Protein AF-A0A177AX68-F1 (afdb_monomer_lite)

InterPro domains:
  IPR000447 FAD-dependent glycerol-3-phosphate dehydrogenase [PTHR11985] (1-279)
  IPR002048 EF-hand domain [PF13499] (300-360)
  IPR002048 EF-hand domain [PS50222] (331-366)
  IPR002048 EF-hand domain [SM00054] (335-363)
  IPR002048 EF-hand domain [cd00051] (300-360)
  IPR006076 FAD dependent oxidoreductase [PF01266] (7-113)
  IPR011992 EF-hand domain pair [SSF47473] (282-366)
  IPR018247 EF-Hand 1, calcium-binding site [PS00018] (344-356)
  IPR031656 Alpha-glycerophosphate oxidase, C-terminal [PF16901] (136-263)
  IPR038299 Alpha-glycerophosphate oxidase, C-terminal domain superfamily [G3DSA:1.10.8.870] (153-284)

Organism: NCBI:txid1819745

pLDDT: mean 81.56, std 17.57, range [25.81, 98.5]

Foldseek 3Di:
DKDWDCDDPVRDIWIWDDDQNHTDIDDDDDDDDDDPQAFDDPVGVVSRQVSVCVVDDVVDRDDPLNQQWDFDDDAQFDDDPPDPDRPCRPQAWDWDADPVRDTDITGHDPVCVLVSVQVSVVSSCVSVVHDDPDHDPSVPDDDALAVPFDQPDQQPCCCPVVQADNQLSNVLCVQRNNCSVVLQVPWDACPDPGSGTFPALAPPHSHGLSQLVVVVVVVDPALCCSCCPRSNVLLVHLVSCLSSSLVSLVSCCVNVVDDPVVSVVRNVVSVVSSVGGTVPCVLVPPPPPQPDDPVRLVVLVVVVCVLPVVVPQWHALVSQVVVQCVQPVPDDPVLSVVLQCQLPSSPPRTRGSVSSSVSVSCLVVVNDPSVVVPCSRPVPPDDPPDDDDDPDDDDDDD

Sequence (398 aa):
MGLLDPCTKDGRVIFLLPWQNGTIAGTTDEDCKLTFEPAPSEEGINFILNELRNYFDKDISVRRSDVLSSWCGIRPLVIDPKAKNTESLARNHVINVSDNNLVTISGGKWTTYRQMAQETVDTAIKVGNLLPTNDCLTKGLLLDGSKGWSPLIPKMSLIQDLGIDPKVSHHLSATYGMNAYDVVSNAELSNKKWPILGKKLHENYPYLECEVKYSIKEYACSAVDVISRRIRIAFVNVYATLEILPKIINIMAKELNWNETRKKKEYEDCINFLKTQMGMHLREIPHETLTLTEDEIENFKKQYKILDSKNEGFLTYNRVAEYIRSINNDIKHTELHIIFNEIDMNRNGQIEMHEFIRFMDKIKSGTSNTIHLTKSSIGNLEVDSGHLKKRSGHGADE

Radius of gyration: 28.07 Å; chains: 1; bounding box: 87×49×93 Å

Structure (mmCIF, N/CA/C/O backbone):
data_AF-A0A177AX68-F1
#
_entry.id   AF-A0A177AX68-F1
#
loop_
_atom_site.group_PDB
_atom_site.id
_atom_site.type_symbol
_atom_site.label_atom_id
_atom_site.label_alt_id
_atom_site.label_comp_id
_atom_site.label_asym_id
_atom_site.label_entity_id
_atom_site.label_seq_id
_atom_site.pdbx_PDB_ins_code
_atom_site.Cartn_x
_atom_site.Cartn_y
_atom_site.Cartn_z
_atom_site.occupancy
_atom_site.B_iso_or_equiv
_atom_site.auth_seq_id
_atom_site.auth_comp_id
_atom_site.auth_asym_id
_atom_site.auth_atom_id
_atom_site.pdbx_PDB_model_num
ATOM 1 N N . MET A 1 1 ? -10.082 -19.290 -0.709 1.00 56.09 1 MET A N 1
ATOM 2 C CA . MET A 1 1 ? -10.651 -19.599 -2.036 1.00 56.09 1 MET A CA 1
ATOM 3 C C . MET A 1 1 ? -10.986 -18.269 -2.687 1.00 56.09 1 MET A C 1
ATOM 5 O O . MET A 1 1 ? -11.547 -17.436 -1.991 1.00 56.09 1 MET A O 1
ATOM 9 N N . GLY A 1 2 ? -10.538 -18.019 -3.918 1.00 76.75 2 GLY A N 1
ATOM 1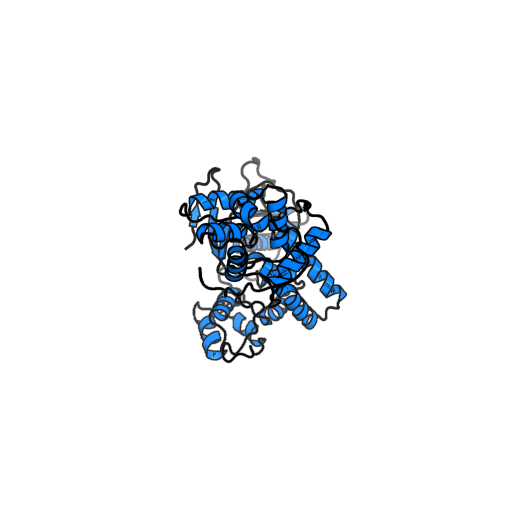0 C CA . GLY A 1 2 ? -10.936 -16.828 -4.679 1.00 76.75 2 GLY A CA 1
ATOM 11 C C . GLY A 1 2 ? -12.096 -17.169 -5.612 1.00 76.75 2 GLY A C 1
ATOM 12 O O . GLY A 1 2 ? -12.199 -18.323 -6.029 1.00 76.75 2 GLY A O 1
ATOM 13 N N . LEU A 1 3 ? -12.956 -16.200 -5.915 1.00 80.94 3 LEU A N 1
ATOM 14 C CA . LEU A 1 3 ? -14.074 -16.346 -6.847 1.00 80.94 3 LEU A CA 1
ATOM 15 C C . LEU A 1 3 ? -13.842 -15.464 -8.079 1.00 80.94 3 LEU A C 1
ATOM 17 O O . LEU A 1 3 ? -13.317 -14.356 -7.973 1.00 80.94 3 LEU A O 1
ATOM 21 N N . LEU A 1 4 ? -14.208 -15.994 -9.243 1.00 79.94 4 LEU A N 1
ATOM 22 C CA . LEU A 1 4 ? -14.222 -15.297 -10.522 1.00 79.94 4 LEU A CA 1
ATOM 23 C C . LEU A 1 4 ? -15.656 -15.323 -11.038 1.00 79.94 4 LEU A C 1
ATOM 25 O O . LEU A 1 4 ? -16.208 -16.402 -11.244 1.00 79.94 4 LEU A O 1
ATOM 29 N N . ASP A 1 5 ? -16.212 -14.144 -11.268 1.00 72.69 5 ASP A N 1
ATOM 30 C CA . ASP A 1 5 ? -17.472 -13.946 -11.961 1.00 72.69 5 ASP A CA 1
ATOM 31 C C . ASP A 1 5 ? -17.207 -13.494 -13.405 1.00 72.69 5 ASP A C 1
ATOM 33 O O . ASP A 1 5 ? -16.776 -12.358 -13.611 1.00 72.69 5 ASP A O 1
ATOM 37 N N . PRO A 1 6 ? -17.434 -14.360 -14.408 1.00 67.56 6 PRO A N 1
ATOM 38 C CA . PRO A 1 6 ? -17.305 -14.007 -15.816 1.00 67.56 6 PRO A CA 1
ATOM 39 C C . PRO A 1 6 ? -18.593 -13.446 -16.449 1.00 67.56 6 PRO A C 1
ATOM 41 O O . PRO A 1 6 ? -18.598 -13.206 -17.654 1.00 67.56 6 PRO A O 1
ATOM 44 N N . CYS A 1 7 ? -19.699 -13.328 -15.709 1.00 63.19 7 CYS A N 1
ATOM 45 C CA . CYS A 1 7 ? -21.037 -13.042 -16.234 1.00 63.19 7 CYS A CA 1
ATOM 46 C C . CYS A 1 7 ? -21.740 -11.922 -15.447 1.00 63.19 7 CYS A C 1
ATOM 48 O O . CYS A 1 7 ? -22.904 -12.067 -15.065 1.00 63.19 7 CYS A O 1
ATOM 50 N N . THR A 1 8 ? -21.066 -10.786 -15.244 1.00 67.38 8 THR A N 1
ATOM 51 C CA . THR A 1 8 ? -21.729 -9.578 -14.729 1.00 67.38 8 THR A CA 1
ATOM 52 C C . THR A 1 8 ? -22.755 -9.053 -15.735 1.00 67.38 8 THR A C 1
ATOM 54 O O . THR A 1 8 ? -22.730 -9.385 -16.926 1.00 67.38 8 THR A O 1
ATOM 57 N N . LYS A 1 9 ? -23.654 -8.171 -15.282 1.00 63.88 9 LYS A N 1
ATOM 58 C CA . LYS A 1 9 ? -24.729 -7.592 -16.119 1.00 63.88 9 LYS A CA 1
ATOM 59 C C . LYS A 1 9 ? -24.255 -6.891 -17.399 1.00 63.88 9 LYS A C 1
ATOM 61 O O . LYS A 1 9 ? -25.045 -6.717 -18.321 1.00 63.88 9 LYS A O 1
ATOM 66 N N . ASP A 1 10 ? -22.993 -6.484 -17.450 1.00 65.62 10 ASP A N 1
ATOM 67 C CA . ASP A 1 10 ? -22.356 -5.787 -18.568 1.00 65.62 10 ASP A CA 1
ATOM 68 C C . ASP A 1 10 ? -21.241 -6.601 -19.254 1.00 65.62 10 ASP A C 1
ATOM 70 O O . ASP A 1 10 ? -20.537 -6.076 -20.115 1.00 65.62 10 ASP A O 1
ATOM 74 N N . GLY A 1 11 ? -21.079 -7.881 -18.897 1.00 63.81 11 GLY A N 1
ATOM 75 C CA . GLY A 1 11 ? -20.081 -8.780 -19.486 1.00 63.81 11 GLY A CA 1
ATOM 76 C C . GLY A 1 11 ? -18.639 -8.544 -19.018 1.00 63.81 11 GLY A C 1
ATOM 77 O O . GLY A 1 11 ? -17.712 -9.130 -19.584 1.00 63.81 11 GLY A O 1
ATOM 78 N N . ARG A 1 12 ? -18.427 -7.694 -18.005 1.00 71.19 12 ARG A N 1
ATOM 79 C CA . ARG A 1 12 ? -17.131 -7.524 -17.333 1.00 71.19 12 ARG A CA 1
ATOM 80 C C . ARG A 1 12 ? -16.853 -8.700 -16.382 1.00 71.19 12 ARG A C 1
ATOM 82 O O . ARG A 1 12 ? -17.725 -9.493 -16.049 1.00 71.19 12 ARG A O 1
ATOM 89 N N . VAL A 1 13 ? -15.590 -8.853 -15.981 1.00 78.00 13 VAL A N 1
ATOM 90 C CA . VAL A 1 13 ? -15.169 -9.920 -15.059 1.00 78.00 13 VAL A CA 1
ATOM 91 C C . VAL A 1 13 ? -14.869 -9.320 -13.694 1.00 78.00 13 VAL A C 1
ATOM 93 O O . VAL A 1 13 ? -14.019 -8.430 -13.591 1.00 78.00 13 VAL A O 1
ATOM 96 N N . ILE A 1 14 ? -15.515 -9.841 -12.649 1.00 85.38 14 ILE A N 1
ATOM 97 C CA . ILE A 1 14 ? -15.224 -9.479 -11.259 1.00 85.38 14 ILE A CA 1
ATOM 98 C C . ILE A 1 14 ? -14.482 -10.621 -10.563 1.00 85.38 14 ILE A C 1
ATOM 100 O O . ILE A 1 14 ? -14.832 -11.793 -10.638 1.00 85.38 14 ILE A O 1
ATOM 104 N N . PHE A 1 15 ? -13.426 -10.257 -9.859 1.00 88.81 15 PHE A N 1
ATOM 105 C CA . PHE A 1 15 ? -12.614 -11.092 -9.006 1.00 88.81 15 PHE A CA 1
ATOM 106 C C . PHE A 1 15 ? -12.918 -10.767 -7.552 1.00 88.81 15 PHE A C 1
ATOM 108 O O . PHE A 1 15 ? -12.969 -9.601 -7.163 1.00 88.81 15 PHE A O 1
ATOM 115 N N . LEU A 1 16 ? -13.025 -11.817 -6.749 1.00 89.75 16 LEU A N 1
ATOM 116 C CA . LEU A 1 16 ? -13.085 -11.766 -5.298 1.00 89.75 16 LEU A CA 1
ATOM 117 C C . LEU A 1 16 ? -11.932 -12.578 -4.747 1.00 89.75 16 LEU A C 1
ATOM 119 O O . LEU A 1 16 ? -11.962 -13.810 -4.754 1.00 89.75 16 LEU A O 1
ATOM 123 N N . LEU A 1 17 ? -10.884 -11.892 -4.310 1.00 92.12 17 LEU A N 1
ATOM 124 C CA . LEU A 1 17 ? -9.632 -12.532 -3.931 1.00 92.12 17 LEU A CA 1
ATOM 125 C C . LEU A 1 17 ? -9.342 -12.290 -2.451 1.00 92.12 17 LEU A C 1
ATOM 127 O O . LEU A 1 17 ? -9.295 -11.132 -2.030 1.00 92.12 17 LEU A O 1
ATOM 131 N N . PRO A 1 18 ? -9.105 -13.346 -1.651 1.00 91.38 18 PRO A N 1
ATOM 132 C CA . PRO A 1 18 ? -8.648 -13.167 -0.283 1.00 91.38 18 PRO A CA 1
ATOM 133 C C . PRO A 1 18 ? -7.256 -12.531 -0.296 1.00 91.38 18 PRO A C 1
ATOM 135 O O . PRO A 1 18 ? -6.344 -13.023 -0.965 1.00 91.38 18 PRO A O 1
ATOM 138 N N . TRP A 1 19 ? -7.082 -11.449 0.455 1.00 90.94 19 TRP A N 1
ATOM 139 C CA . TRP A 1 19 ? -5.820 -10.719 0.517 1.00 90.94 19 TRP A CA 1
ATOM 140 C C . TRP A 1 19 ? -5.655 -10.017 1.861 1.00 90.94 19 TRP A C 1
ATOM 142 O O . TRP A 1 19 ? -6.541 -9.283 2.281 1.00 90.94 19 TRP A O 1
ATOM 152 N N . GLN A 1 20 ? -4.516 -10.232 2.529 1.00 86.75 20 GLN A N 1
ATOM 153 C CA . GLN A 1 20 ? -4.147 -9.547 3.779 1.00 86.75 20 GLN A CA 1
ATOM 154 C C . GLN A 1 20 ? -5.259 -9.561 4.856 1.00 86.75 20 GLN A C 1
ATOM 156 O O . GLN A 1 20 ? -5.549 -8.546 5.479 1.00 86.75 20 GLN A O 1
ATOM 161 N N . ASN A 1 21 ? -5.893 -10.724 5.073 1.00 82.69 21 ASN A N 1
ATOM 162 C CA . ASN A 1 21 ? -7.052 -10.930 5.967 1.00 82.69 21 ASN A CA 1
ATOM 163 C C . ASN A 1 21 ? -8.339 -10.169 5.585 1.00 82.69 21 ASN A C 1
ATOM 165 O O . ASN A 1 21 ? -9.291 -10.162 6.361 1.00 82.69 21 ASN A O 1
ATOM 169 N N . GLY A 1 22 ? -8.389 -9.578 4.394 1.00 87.94 22 GLY A N 1
ATOM 170 C CA . GLY A 1 22 ? -9.587 -9.028 3.771 1.00 87.94 22 GLY A CA 1
ATOM 171 C C . GLY A 1 22 ? -9.917 -9.720 2.448 1.00 87.94 22 GLY A C 1
ATOM 172 O O . GLY A 1 22 ? -9.371 -10.774 2.110 1.00 87.94 22 GLY A O 1
ATOM 173 N N . THR A 1 23 ? -10.819 -9.103 1.687 1.00 90.88 23 THR A N 1
ATOM 174 C CA . THR A 1 23 ? -11.170 -9.516 0.323 1.00 90.88 23 THR A CA 1
ATOM 175 C C . THR A 1 23 ? -11.025 -8.319 -0.604 1.00 90.88 23 THR A C 1
ATOM 177 O O . THR A 1 23 ? -11.617 -7.274 -0.353 1.00 90.88 23 THR A O 1
ATOM 180 N N . ILE A 1 24 ? -10.252 -8.472 -1.678 1.00 93.88 24 ILE A N 1
ATOM 181 C CA . ILE A 1 24 ? -10.242 -7.516 -2.787 1.00 93.88 24 ILE A CA 1
ATOM 182 C C . ILE A 1 24 ? -11.373 -7.892 -3.733 1.00 93.88 24 ILE A C 1
ATOM 184 O O . ILE A 1 24 ? -11.454 -9.046 -4.156 1.00 93.88 24 ILE A O 1
ATOM 188 N N . ALA A 1 25 ? -12.189 -6.905 -4.090 1.00 92.44 25 ALA A N 1
ATOM 189 C CA . ALA A 1 25 ? -13.215 -7.015 -5.112 1.00 92.44 25 ALA A CA 1
ATOM 190 C C . ALA A 1 25 ? -12.933 -6.017 -6.242 1.00 92.44 25 ALA A C 1
ATOM 192 O O . 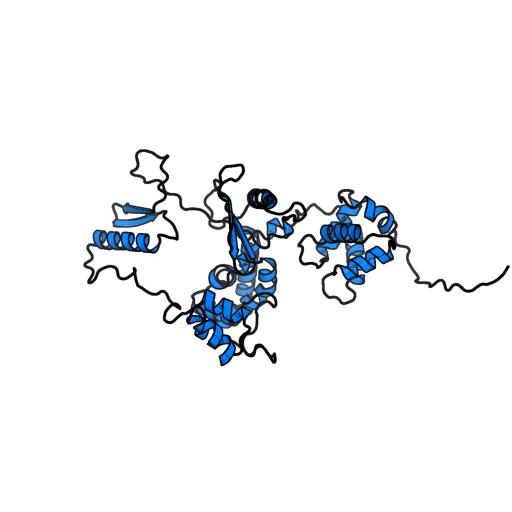ALA A 1 25 ? -12.601 -4.862 -5.983 1.00 92.44 25 ALA A O 1
ATOM 193 N N . GLY A 1 26 ? -13.042 -6.452 -7.492 1.00 91.69 26 GLY A N 1
ATOM 194 C CA . GLY A 1 26 ? -12.802 -5.604 -8.662 1.00 91.69 26 GLY A CA 1
ATOM 195 C C . GLY A 1 26 ? -12.794 -6.418 -9.952 1.00 91.69 26 GLY A C 1
ATOM 196 O O . GLY A 1 26 ? -12.880 -7.626 -9.900 1.00 91.69 26 GLY A O 1
ATOM 197 N N . THR A 1 27 ? -12.668 -5.841 -11.137 1.00 90.31 27 THR A N 1
ATOM 198 C CA . THR A 1 27 ? -12.249 -4.467 -11.426 1.00 90.31 27 THR A CA 1
ATOM 199 C C . THR A 1 27 ? -13.279 -3.766 -12.302 1.00 90.31 27 THR A C 1
ATOM 201 O O . THR A 1 27 ? -14.077 -4.413 -12.974 1.00 90.31 27 THR A O 1
ATOM 204 N N . THR A 1 28 ? -13.246 -2.439 -12.302 1.00 87.50 28 THR A N 1
ATOM 205 C CA . THR A 1 28 ? -13.963 -1.617 -13.272 1.00 87.50 28 THR A CA 1
ATOM 206 C C . THR A 1 28 ? -13.076 -1.326 -14.486 1.00 87.50 28 THR A C 1
ATOM 208 O O . THR A 1 28 ? -11.846 -1.490 -14.467 1.00 87.50 28 THR A O 1
ATOM 211 N N . ASP A 1 29 ? -13.722 -0.930 -15.576 1.00 85.44 29 ASP A N 1
ATOM 212 C CA . ASP A 1 29 ? -13.056 -0.477 -16.793 1.00 85.44 29 ASP A CA 1
ATOM 213 C C . ASP A 1 29 ? -13.835 0.714 -17.335 1.00 85.44 29 ASP A C 1
ATOM 215 O O . ASP A 1 29 ? -15.008 0.574 -17.690 1.00 85.44 29 ASP A O 1
ATOM 219 N N . GLU A 1 30 ? -13.210 1.884 -17.270 1.00 83.50 30 GLU A N 1
ATOM 220 C CA . GLU A 1 30 ? -13.799 3.184 -17.578 1.00 83.50 30 GLU A CA 1
ATOM 221 C C . GLU A 1 30 ? -12.729 4.057 -18.237 1.00 83.50 30 GLU A C 1
ATOM 223 O O . GLU A 1 30 ? -11.556 4.016 -17.848 1.00 83.50 30 GLU A O 1
ATOM 228 N N . ASP A 1 31 ? -13.136 4.859 -19.220 1.00 85.00 31 ASP A N 1
ATOM 229 C CA . ASP A 1 31 ? -12.255 5.846 -19.835 1.00 85.00 31 ASP A CA 1
ATOM 230 C C . ASP A 1 31 ? -11.854 6.905 -18.805 1.00 85.00 31 ASP A C 1
ATOM 232 O O . ASP A 1 31 ? -12.686 7.446 -18.075 1.00 85.00 31 ASP A O 1
ATOM 236 N N . CYS A 1 32 ? -10.567 7.248 -18.766 1.00 85.50 32 CYS A N 1
ATOM 237 C CA . CYS A 1 32 ? -10.048 8.225 -17.816 1.00 85.50 32 CYS A CA 1
ATOM 238 C C . CYS A 1 32 ? -9.109 9.232 -18.479 1.00 85.50 32 CYS A C 1
ATOM 240 O O . CYS A 1 32 ? -8.388 8.921 -19.431 1.00 85.50 32 CYS A O 1
ATOM 242 N N . LYS A 1 33 ? -9.054 10.444 -17.917 1.00 88.62 33 LYS A N 1
ATOM 243 C CA . LYS A 1 33 ? -7.995 11.406 -18.239 1.00 88.62 33 LYS A CA 1
ATOM 244 C C . LYS A 1 33 ? -6.704 10.993 -17.541 1.00 88.62 33 LYS A C 1
ATOM 246 O O . LYS A 1 33 ? -6.728 10.568 -16.388 1.00 88.62 33 LYS A O 1
ATOM 251 N N . LEU A 1 34 ? -5.577 11.162 -18.227 1.00 90.19 34 LEU A N 1
ATOM 252 C CA . LEU A 1 34 ? -4.270 10.876 -17.647 1.00 90.19 34 LEU A CA 1
ATOM 253 C C . LEU A 1 34 ? -4.007 11.801 -16.452 1.00 90.19 34 LEU A C 1
ATOM 255 O O . LEU A 1 34 ? -4.075 13.024 -16.572 1.00 90.19 34 LEU A O 1
ATOM 259 N N . THR A 1 35 ? -3.688 11.201 -15.311 1.00 92.38 35 THR A N 1
ATOM 260 C CA . THR A 1 35 ? -3.325 11.891 -14.072 1.00 92.38 35 THR A CA 1
ATOM 261 C C . THR A 1 35 ? -2.297 11.058 -13.313 1.00 92.38 35 THR A C 1
ATOM 263 O O . THR A 1 35 ? -2.265 9.832 -13.436 1.00 92.38 35 THR A O 1
ATOM 266 N N . PHE A 1 36 ? -1.458 11.721 -12.522 1.00 90.56 36 PHE A N 1
ATOM 267 C CA . PHE A 1 36 ? -0.541 11.055 -11.595 1.00 90.56 36 PHE A CA 1
ATOM 268 C C . PHE A 1 36 ? -1.235 10.590 -10.309 1.00 90.56 36 PHE A C 1
ATOM 270 O O . PHE A 1 36 ? -0.681 9.775 -9.578 1.00 90.56 36 PHE A O 1
ATOM 277 N N . GLU A 1 37 ? -2.447 11.082 -10.050 1.00 91.56 37 GLU A N 1
ATOM 278 C CA . GLU A 1 37 ? -3.218 10.805 -8.839 1.00 91.56 37 GLU A CA 1
ATOM 279 C C . GLU A 1 37 ? -4.598 10.254 -9.219 1.00 91.56 37 GLU A C 1
ATOM 281 O O . GLU A 1 37 ? -5.609 10.949 -9.088 1.00 91.56 37 GLU A O 1
ATOM 286 N N . PRO A 1 38 ? -4.668 9.037 -9.784 1.00 92.75 38 PRO A N 1
ATOM 287 C CA . PRO A 1 38 ? -5.944 8.454 -10.157 1.00 92.75 38 PRO A CA 1
ATOM 288 C C . PRO A 1 38 ? -6.746 8.143 -8.882 1.00 92.75 38 PRO A C 1
ATOM 290 O O . PRO A 1 38 ? -6.228 7.561 -7.926 1.00 92.75 38 PRO A O 1
ATOM 293 N N . ALA A 1 39 ? -8.016 8.546 -8.873 1.00 92.12 39 ALA A N 1
ATOM 294 C CA . ALA A 1 39 ? -8.922 8.394 -7.740 1.00 92.12 39 ALA A CA 1
ATOM 295 C C . ALA A 1 39 ? -10.073 7.431 -8.085 1.00 92.12 39 ALA A C 1
ATOM 297 O O . ALA A 1 39 ? -10.620 7.521 -9.188 1.00 92.12 39 ALA A O 1
ATOM 298 N N . PRO A 1 40 ? -10.446 6.501 -7.184 1.00 92.12 40 PRO A N 1
ATOM 299 C CA . PRO A 1 40 ? -11.637 5.676 -7.377 1.00 92.12 40 PRO A CA 1
ATOM 300 C C . PRO A 1 40 ? -12.909 6.541 -7.383 1.00 92.12 40 PRO A C 1
ATOM 302 O O . PRO A 1 40 ? -12.956 7.589 -6.741 1.00 92.12 40 PRO A O 1
ATOM 305 N N . SER A 1 41 ? -13.948 6.086 -8.084 1.00 88.12 41 SER A N 1
ATOM 306 C CA . SER A 1 41 ? -15.263 6.736 -8.148 1.00 88.12 41 SER A CA 1
ATOM 307 C C . SER A 1 41 ? -16.284 6.027 -7.251 1.00 88.12 41 SER A C 1
ATOM 309 O O . SER A 1 41 ? -16.206 4.812 -7.040 1.00 88.12 41 SER A O 1
ATOM 311 N N . GLU A 1 42 ? -17.273 6.766 -6.733 1.00 83.25 42 GLU A N 1
ATOM 312 C CA . GLU A 1 42 ? -18.386 6.156 -5.991 1.00 83.25 42 GLU A CA 1
ATOM 313 C C . GLU A 1 42 ? -19.232 5.258 -6.896 1.00 83.25 42 GLU A C 1
ATOM 315 O O . GLU A 1 42 ? -19.696 4.204 -6.464 1.00 83.25 42 GLU A O 1
ATOM 320 N N . GLU A 1 43 ? -19.400 5.625 -8.164 1.00 84.31 43 GLU A N 1
ATOM 321 C CA . GLU A 1 43 ? -20.094 4.808 -9.155 1.00 84.31 43 GLU A CA 1
ATOM 322 C C . GLU A 1 43 ? -19.410 3.446 -9.318 1.00 84.31 43 GLU A C 1
ATOM 324 O O . GLU A 1 43 ? -20.079 2.411 -9.253 1.00 84.31 43 GLU A O 1
ATOM 329 N N . GLY A 1 44 ? -18.078 3.428 -9.434 1.00 87.75 44 GLY A N 1
ATOM 330 C CA . GLY A 1 44 ? -17.299 2.198 -9.559 1.00 87.75 44 GLY A CA 1
ATOM 331 C C . GLY A 1 44 ? -17.368 1.319 -8.307 1.00 87.75 44 GLY A C 1
ATOM 332 O O . GLY A 1 44 ? -17.508 0.098 -8.407 1.00 87.75 44 GLY A O 1
ATOM 333 N N . ILE A 1 45 ? -17.342 1.924 -7.116 1.00 87.81 45 ILE A N 1
ATOM 334 C CA . ILE A 1 45 ? -17.502 1.192 -5.850 1.00 87.81 45 ILE A CA 1
ATOM 335 C C . ILE A 1 45 ? -18.906 0.586 -5.755 1.00 87.81 45 ILE A C 1
ATOM 337 O O . ILE A 1 45 ? -19.052 -0.599 -5.445 1.00 87.81 45 ILE A O 1
ATOM 341 N N . ASN A 1 46 ? -19.944 1.371 -6.045 1.00 83.94 46 ASN A N 1
ATOM 342 C CA . ASN A 1 46 ? -21.327 0.907 -5.989 1.00 83.94 46 ASN A CA 1
ATOM 343 C C . ASN A 1 46 ? -21.619 -0.163 -7.045 1.00 83.94 46 ASN A C 1
ATOM 345 O O . ASN A 1 46 ? -22.368 -1.095 -6.759 1.00 83.94 46 ASN A O 1
ATOM 349 N N . PHE A 1 47 ? -20.993 -0.089 -8.221 1.00 86.25 47 PHE A N 1
ATOM 350 C CA . PHE A 1 47 ? -21.038 -1.157 -9.218 1.00 86.25 47 PHE A CA 1
ATOM 351 C C . PHE A 1 47 ? -20.519 -2.480 -8.639 1.00 86.25 47 PHE A C 1
ATOM 353 O O . PHE A 1 47 ? -21.254 -3.468 -8.624 1.00 86.25 47 PHE A O 1
ATOM 360 N N . ILE A 1 48 ? -19.308 -2.485 -8.069 1.00 89.19 48 ILE A N 1
ATOM 361 C CA . ILE A 1 48 ? -18.716 -3.689 -7.462 1.00 89.19 48 ILE A CA 1
ATOM 362 C C . ILE A 1 48 ? -19.607 -4.225 -6.331 1.00 89.19 48 ILE A C 1
ATOM 364 O O . ILE A 1 48 ? -19.864 -5.426 -6.258 1.00 89.19 48 ILE A O 1
ATOM 368 N N . LEU A 1 49 ? -20.119 -3.350 -5.459 1.00 83.88 49 LEU A N 1
ATOM 369 C CA . LEU A 1 49 ? -21.004 -3.739 -4.356 1.00 83.88 49 LEU A CA 1
ATOM 370 C C . LEU A 1 49 ? -22.337 -4.326 -4.836 1.00 83.88 49 LEU A C 1
ATOM 372 O O . LEU A 1 49 ? -22.854 -5.256 -4.218 1.00 83.88 49 LEU A O 1
ATOM 376 N N . ASN A 1 50 ? -22.906 -3.791 -5.914 1.00 82.12 50 ASN A N 1
ATOM 377 C CA . ASN A 1 50 ? -24.155 -4.291 -6.479 1.00 82.12 50 ASN A CA 1
ATOM 378 C C . ASN A 1 50 ? -23.982 -5.672 -7.105 1.00 82.12 50 ASN A C 1
ATOM 380 O O . ASN A 1 50 ? -24.835 -6.531 -6.893 1.00 82.12 50 ASN A O 1
ATOM 384 N N . GLU A 1 51 ? -22.880 -5.906 -7.816 1.00 84.69 51 GLU A N 1
ATOM 385 C CA . GLU A 1 51 ? -22.588 -7.233 -8.360 1.00 84.69 51 GLU A CA 1
ATOM 386 C C . GLU A 1 51 ? -22.303 -8.237 -7.236 1.00 84.69 51 GLU A C 1
ATOM 388 O O . GLU A 1 51 ? -22.807 -9.358 -7.267 1.00 84.69 51 GLU A O 1
ATOM 393 N N . LEU A 1 52 ? -21.609 -7.812 -6.174 1.00 82.88 52 LEU A N 1
ATOM 394 C CA . LEU A 1 52 ? -21.355 -8.643 -4.996 1.00 82.88 52 LEU A CA 1
ATOM 395 C C . LEU A 1 52 ? -22.624 -9.178 -4.339 1.00 82.88 52 LEU A C 1
ATOM 397 O O . LEU A 1 52 ? -22.662 -10.342 -3.946 1.00 82.88 52 LEU A O 1
ATOM 401 N N . ARG A 1 53 ? -23.667 -8.351 -4.224 1.00 81.06 53 ARG A N 1
ATOM 402 C CA . ARG A 1 53 ? -24.943 -8.742 -3.599 1.00 81.06 53 ARG A CA 1
ATOM 403 C C . ARG A 1 53 ? -25.613 -9.929 -4.286 1.00 81.06 53 ARG A C 1
ATOM 405 O O . ARG A 1 53 ? -26.400 -10.608 -3.641 1.00 81.06 53 ARG A O 1
ATOM 412 N N . ASN A 1 54 ? -25.293 -10.203 -5.550 1.00 80.81 54 ASN A N 1
ATOM 413 C CA . ASN A 1 54 ? -25.841 -11.353 -6.267 1.00 80.81 54 ASN A CA 1
ATOM 414 C C . ASN A 1 54 ? -25.223 -12.692 -5.810 1.00 80.81 54 ASN A C 1
ATOM 416 O O . ASN A 1 54 ? -25.787 -13.743 -6.102 1.00 80.81 54 ASN A O 1
ATOM 420 N N . TYR A 1 55 ? -24.089 -12.662 -5.096 1.00 79.31 55 TYR A N 1
ATOM 421 C CA . TYR A 1 55 ? -23.331 -13.848 -4.670 1.00 79.31 55 TYR A CA 1
ATOM 422 C C . TYR A 1 55 ? -23.514 -14.231 -3.205 1.00 79.31 55 TYR A C 1
ATOM 424 O O . TYR A 1 55 ? -23.115 -15.325 -2.805 1.00 79.31 55 TYR A O 1
ATOM 432 N N . PHE A 1 56 ? -24.079 -13.336 -2.402 1.00 77.75 56 PHE A N 1
ATOM 433 C CA . PHE A 1 56 ? -24.343 -13.588 -0.994 1.00 77.75 56 PHE A CA 1
ATOM 434 C C . PHE A 1 56 ? -25.807 -13.970 -0.783 1.00 77.75 56 PHE A C 1
ATOM 436 O O . PHE A 1 56 ? -26.686 -13.588 -1.557 1.00 77.75 56 PHE A O 1
ATOM 443 N N . ASP A 1 57 ? -26.070 -14.722 0.286 1.00 78.88 57 ASP A N 1
ATOM 444 C CA . ASP A 1 57 ? -27.437 -14.962 0.740 1.00 78.88 57 ASP A CA 1
ATOM 445 C C . ASP A 1 57 ? -28.172 -13.639 0.973 1.00 78.88 57 ASP A C 1
ATOM 447 O O . ASP A 1 57 ? -27.574 -12.637 1.366 1.00 78.88 57 ASP A O 1
ATOM 451 N N . LYS A 1 58 ? -29.496 -13.643 0.780 1.00 72.81 58 LYS A N 1
ATOM 452 C CA . LYS A 1 58 ? -30.337 -12.434 0.893 1.00 72.81 58 LYS A CA 1
ATOM 453 C C . LYS A 1 58 ? -30.258 -11.758 2.265 1.00 72.81 58 LYS A C 1
ATOM 455 O O . LYS A 1 58 ? -30.506 -10.559 2.365 1.00 72.81 58 LYS A O 1
ATOM 460 N N . ASP A 1 59 ? -29.890 -12.515 3.293 1.00 72.56 59 ASP A N 1
ATOM 461 C CA . ASP A 1 59 ? -29.728 -12.026 4.663 1.00 72.56 59 ASP A CA 1
ATOM 462 C C . ASP A 1 59 ? -28.364 -11.344 4.897 1.00 72.56 59 ASP A C 1
ATOM 464 O O . ASP A 1 59 ? -28.161 -10.675 5.912 1.00 72.56 59 ASP A O 1
ATOM 468 N N . ILE A 1 60 ? -27.423 -11.471 3.955 1.00 71.44 60 ILE A N 1
ATOM 469 C CA . ILE A 1 60 ? -26.081 -10.891 4.015 1.00 71.44 60 ILE A CA 1
ATOM 470 C C . ILE A 1 60 ? -25.995 -9.732 3.020 1.00 71.44 60 ILE A C 1
ATOM 472 O O . ILE A 1 60 ? -25.762 -9.898 1.825 1.00 71.44 60 ILE A O 1
ATOM 476 N N . SER A 1 61 ? -26.129 -8.511 3.533 1.00 67.69 61 SER A N 1
ATOM 477 C CA . SER A 1 61 ? -25.928 -7.303 2.733 1.00 67.69 61 SER A CA 1
ATOM 478 C C . SER A 1 61 ? -24.509 -6.773 2.914 1.00 67.69 61 SER A C 1
ATOM 480 O O . SER A 1 61 ? -24.212 -6.190 3.955 1.00 67.69 61 SER A O 1
ATOM 482 N N . VAL A 1 62 ? -23.683 -6.860 1.865 1.00 75.44 62 VAL A N 1
ATOM 483 C CA . VAL A 1 62 ? -22.438 -6.080 1.756 1.00 75.44 62 VAL A CA 1
ATOM 484 C C . VAL A 1 62 ? -22.794 -4.622 1.457 1.00 75.44 62 VAL A C 1
ATOM 486 O O . VAL A 1 62 ? -23.586 -4.320 0.552 1.00 75.44 62 VAL A O 1
ATOM 489 N N . ARG A 1 63 ? -22.274 -3.701 2.267 1.00 73.19 63 ARG A N 1
ATOM 490 C CA . ARG A 1 63 ? -22.639 -2.278 2.267 1.00 73.19 63 ARG A CA 1
ATOM 491 C C . ARG A 1 63 ? -21.396 -1.421 2.041 1.00 73.19 63 ARG A C 1
ATOM 493 O O . ARG A 1 63 ? -20.262 -1.862 2.204 1.00 73.19 63 ARG A O 1
ATOM 500 N N . ARG A 1 64 ? -21.611 -0.156 1.682 1.00 77.00 64 ARG A N 1
ATOM 501 C CA . ARG A 1 64 ? -20.527 0.799 1.407 1.00 77.00 64 ARG A CA 1
ATOM 502 C C . ARG A 1 64 ? -19.572 0.993 2.594 1.00 77.00 64 ARG A C 1
ATOM 504 O O . ARG A 1 64 ? -18.369 1.155 2.390 1.00 77.00 64 ARG A O 1
ATOM 511 N N . SER A 1 65 ? -20.103 0.906 3.813 1.00 71.81 65 SER A N 1
ATOM 512 C CA . SER A 1 65 ? -19.379 0.939 5.092 1.00 71.81 65 SER A CA 1
ATOM 513 C C . SER A 1 65 ? -18.523 -0.300 5.368 1.00 71.81 65 SER A C 1
ATOM 515 O O . SER A 1 65 ? -17.795 -0.317 6.351 1.00 71.81 65 SER A O 1
ATOM 517 N N . ASP A 1 66 ? -18.595 -1.340 4.537 1.00 80.06 66 ASP A N 1
ATOM 518 C CA . ASP A 1 66 ? -17.752 -2.533 4.675 1.00 80.06 66 ASP A CA 1
ATOM 519 C C . ASP A 1 66 ? -16.481 -2.408 3.799 1.00 80.06 66 ASP A C 1
ATOM 521 O O . ASP A 1 66 ? -15.523 -3.161 3.954 1.00 80.06 66 ASP A O 1
ATOM 525 N N . VAL A 1 67 ? -16.420 -1.402 2.911 1.00 86.38 67 VAL A N 1
ATOM 526 C CA . VAL A 1 67 ? -15.262 -1.108 2.045 1.00 86.38 67 VAL A CA 1
ATOM 527 C C . VAL A 1 67 ? -14.221 -0.306 2.822 1.00 86.38 67 VAL A C 1
ATOM 529 O O . VAL A 1 67 ? -14.406 0.893 3.032 1.00 86.38 67 VAL A O 1
ATOM 532 N N . LEU A 1 68 ? -13.160 -0.960 3.295 1.00 89.88 68 LEU A N 1
ATOM 533 C CA . LEU A 1 68 ? -12.129 -0.362 4.164 1.00 89.88 68 LEU A CA 1
ATOM 534 C C . LEU A 1 68 ? -11.084 0.484 3.417 1.00 89.88 68 LEU A C 1
ATOM 536 O O . LEU A 1 68 ? -10.392 1.297 4.027 1.00 89.88 68 LEU A O 1
ATOM 540 N N . SER A 1 69 ? -10.946 0.264 2.114 1.00 93.88 69 SER A N 1
ATOM 541 C CA . SER A 1 69 ? -10.090 1.016 1.201 1.00 93.88 69 SER A CA 1
ATOM 542 C C . SER A 1 69 ? -10.582 0.774 -0.224 1.00 93.88 69 SER A C 1
ATOM 544 O O . SER A 1 69 ? -11.152 -0.279 -0.519 1.00 93.88 69 SER A O 1
ATOM 546 N N . SER A 1 70 ? -10.376 1.743 -1.105 1.00 94.69 70 SER A N 1
ATOM 547 C CA . SER A 1 70 ? -10.664 1.622 -2.534 1.00 94.69 70 SER A CA 1
ATOM 548 C C . SER A 1 70 ? -9.584 2.353 -3.303 1.00 94.69 70 SER A C 1
ATOM 550 O O . SER A 1 70 ? -9.178 3.429 -2.892 1.00 94.69 70 SER A O 1
ATOM 552 N N . TRP A 1 71 ? -9.135 1.814 -4.424 1.00 95.44 71 TRP A N 1
ATOM 553 C CA . TRP A 1 71 ? -8.100 2.445 -5.233 1.00 95.44 71 TRP A CA 1
ATOM 554 C C . TRP A 1 71 ? -8.368 2.192 -6.704 1.00 95.44 71 TRP A C 1
ATOM 556 O O . TRP A 1 71 ? -9.151 1.314 -7.074 1.00 95.44 71 TRP A O 1
ATOM 566 N N . CYS A 1 72 ? -7.679 2.940 -7.552 1.00 93.69 72 CYS A N 1
ATOM 567 C CA . CYS A 1 72 ? -7.701 2.710 -8.983 1.00 93.69 72 CYS A CA 1
ATOM 568 C C . CYS A 1 72 ? -6.293 2.835 -9.565 1.00 93.69 72 CYS A C 1
ATOM 570 O O . CYS A 1 72 ? -5.351 3.281 -8.909 1.00 93.69 72 CYS A O 1
ATOM 572 N N . GLY A 1 73 ? -6.143 2.380 -10.801 1.00 92.69 73 GLY A N 1
ATOM 573 C CA . GLY A 1 73 ? -4.904 2.486 -11.550 1.00 92.69 73 GLY A CA 1
ATOM 574 C C . GLY A 1 73 ? -5.214 2.637 -13.028 1.00 92.69 73 GLY A C 1
ATOM 575 O O . GLY A 1 73 ? -6.225 2.129 -13.510 1.00 92.69 73 GLY A O 1
ATOM 576 N N . ILE A 1 74 ? -4.334 3.331 -13.743 1.00 91.44 74 ILE A N 1
ATOM 577 C CA . ILE A 1 74 ? -4.479 3.569 -15.179 1.00 91.44 74 ILE A CA 1
ATOM 578 C C . ILE A 1 74 ? -3.765 2.447 -15.932 1.00 91.44 74 ILE A C 1
ATOM 580 O O . ILE A 1 74 ? -2.588 2.170 -15.689 1.00 91.44 74 ILE A O 1
ATOM 584 N N . ARG A 1 75 ? -4.474 1.790 -16.853 1.00 88.69 75 ARG A N 1
ATOM 585 C CA . ARG A 1 75 ? -3.894 0.757 -17.719 1.00 88.69 75 ARG A CA 1
ATOM 586 C C . ARG A 1 75 ? -3.151 1.435 -18.879 1.00 88.69 75 ARG A C 1
ATOM 588 O O . ARG A 1 75 ? -3.779 2.195 -19.613 1.00 88.69 75 ARG A O 1
ATOM 595 N N . PRO A 1 76 ? -1.850 1.164 -19.093 1.00 84.25 76 PRO A N 1
ATOM 596 C CA . PRO A 1 76 ? -1.118 1.694 -20.238 1.00 84.25 76 PRO A CA 1
ATOM 597 C C . PRO A 1 76 ? -1.496 0.899 -21.492 1.00 84.25 76 PRO A C 1
ATOM 599 O O . PRO A 1 76 ? -0.806 -0.037 -21.894 1.00 84.25 76 PRO A O 1
ATOM 602 N N . LEU A 1 77 ? -2.640 1.228 -22.079 1.00 81.38 77 LEU A N 1
ATOM 603 C CA . LEU A 1 77 ? -3.103 0.624 -23.319 1.00 81.38 77 LEU A CA 1
ATOM 604 C C . LEU A 1 77 ? -2.369 1.257 -24.503 1.00 81.38 77 LEU A C 1
ATOM 606 O O . LEU A 1 77 ? -2.276 2.478 -24.600 1.00 81.38 77 LEU A O 1
ATOM 610 N N . VAL A 1 78 ? -1.822 0.423 -25.388 1.00 75.12 78 VAL A N 1
ATOM 611 C CA . VAL A 1 78 ? -0.984 0.882 -26.500 1.00 75.12 78 VAL A CA 1
ATOM 612 C C . VAL A 1 78 ? -1.610 0.494 -27.825 1.00 75.12 78 VAL A C 1
ATOM 614 O O . VAL A 1 78 ? -2.055 -0.638 -28.024 1.00 75.12 78 VAL A O 1
ATOM 617 N N . ILE A 1 79 ? -1.598 1.455 -28.740 1.00 69.69 79 ILE A N 1
ATOM 618 C CA . ILE A 1 79 ? -1.860 1.245 -30.156 1.00 69.69 79 ILE A CA 1
ATOM 619 C C . ILE A 1 79 ? -0.495 1.209 -30.833 1.00 69.69 79 ILE A C 1
ATOM 621 O O . ILE A 1 79 ? 0.317 2.112 -30.632 1.00 69.69 79 ILE A O 1
ATOM 625 N N . ASP A 1 80 ? -0.225 0.156 -31.601 1.00 66.19 80 ASP A N 1
ATOM 626 C CA . ASP A 1 80 ? 0.993 0.101 -32.403 1.00 66.19 80 ASP A CA 1
ATOM 627 C C . ASP A 1 80 ? 0.919 1.206 -33.476 1.00 66.19 80 ASP A C 1
ATOM 629 O O . ASP A 1 80 ? 0.025 1.160 -34.324 1.00 66.19 80 ASP A O 1
ATOM 633 N N . PRO A 1 81 ? 1.834 2.196 -33.474 1.00 63.81 81 PRO A N 1
ATOM 634 C CA . PRO A 1 81 ? 1.823 3.284 -34.451 1.00 63.81 81 PRO A CA 1
ATOM 635 C C . PRO A 1 81 ? 2.024 2.804 -35.898 1.00 63.81 81 PRO A C 1
ATOM 637 O O . PRO A 1 81 ? 1.786 3.567 -36.832 1.00 63.81 81 PRO A O 1
ATOM 640 N N . LYS A 1 82 ? 2.458 1.552 -36.104 1.00 63.84 82 LYS A N 1
ATOM 641 C CA . LYS A 1 82 ? 2.606 0.918 -37.422 1.00 63.84 82 LYS A CA 1
ATOM 642 C C . LYS A 1 82 ? 1.400 0.056 -37.817 1.00 63.84 82 LYS A C 1
ATOM 644 O O . LYS A 1 82 ? 1.347 -0.415 -38.957 1.00 63.84 82 LYS A O 1
ATOM 649 N N . ALA A 1 83 ? 0.435 -0.166 -36.922 1.00 61.38 83 ALA A N 1
ATOM 650 C CA . ALA A 1 83 ? -0.754 -0.955 -37.221 1.00 61.38 83 ALA A CA 1
ATOM 651 C C . ALA A 1 83 ? -1.766 -0.142 -38.045 1.00 61.38 83 ALA A C 1
ATOM 653 O O . ALA A 1 83 ? -2.148 0.967 -37.688 1.00 61.38 83 ALA A O 1
ATOM 654 N N . LYS A 1 84 ? -2.234 -0.723 -39.158 1.00 54.56 84 LYS A N 1
ATOM 655 C CA . LYS A 1 84 ? -3.227 -0.099 -40.053 1.00 54.56 84 LYS A CA 1
ATOM 656 C C . LYS A 1 84 ? -4.652 -0.067 -39.478 1.00 54.56 84 LYS A C 1
ATOM 658 O O . LYS A 1 84 ? -5.464 0.700 -39.978 1.00 54.56 84 LYS A O 1
ATOM 663 N N . ASN A 1 85 ? -4.944 -0.874 -38.453 1.00 50.19 85 ASN A N 1
ATOM 664 C CA . ASN A 1 85 ? -6.244 -0.933 -37.782 1.00 50.19 85 ASN A CA 1
ATOM 665 C C . ASN A 1 85 ? -6.090 -0.536 -36.311 1.00 50.19 85 ASN A C 1
ATOM 667 O O . ASN A 1 85 ? -5.372 -1.188 -35.555 1.00 50.19 85 ASN A O 1
ATOM 671 N N . THR A 1 86 ? -6.796 0.517 -35.910 1.00 46.59 86 THR A N 1
ATOM 672 C CA . THR A 1 86 ? -6.820 1.077 -34.550 1.00 46.59 86 THR A CA 1
ATOM 673 C C . THR A 1 86 ? -7.660 0.261 -33.558 1.00 46.59 86 THR A C 1
ATOM 675 O O . THR A 1 86 ? -7.544 0.473 -32.356 1.00 46.59 86 THR A O 1
ATOM 678 N N . GLU A 1 87 ? -8.473 -0.692 -34.030 1.00 42.28 87 GLU A N 1
ATOM 679 C CA . GLU A 1 87 ? -9.372 -1.504 -33.187 1.00 42.28 87 GLU A CA 1
ATOM 680 C C . GLU A 1 87 ? -8.679 -2.682 -32.486 1.00 42.28 87 GLU A C 1
ATOM 682 O O . GLU A 1 87 ? -9.149 -3.164 -31.455 1.00 42.28 87 GLU A O 1
ATOM 687 N N . SER A 1 88 ? -7.528 -3.139 -32.984 1.00 44.53 88 SER A N 1
ATOM 688 C CA . SER A 1 88 ? -6.732 -4.156 -32.299 1.00 44.53 88 SER A CA 1
ATOM 689 C C . SER A 1 88 ? -5.769 -3.487 -31.324 1.00 44.53 88 SER A C 1
ATOM 691 O O . SER A 1 88 ? -4.562 -3.456 -31.562 1.00 44.53 88 SER A O 1
ATOM 693 N N . LEU A 1 89 ? -6.302 -2.935 -30.230 1.00 49.78 89 LEU A N 1
ATOM 694 C CA . LEU A 1 89 ? -5.508 -2.589 -29.048 1.00 49.78 89 LEU A CA 1
ATOM 695 C C . LEU A 1 89 ? -4.600 -3.779 -28.723 1.00 49.78 89 LEU A C 1
ATOM 697 O O . LEU A 1 89 ? -5.075 -4.869 -28.380 1.00 49.78 89 LEU A O 1
ATOM 701 N N . ALA A 1 90 ? -3.292 -3.602 -28.902 1.00 50.06 90 ALA A N 1
ATOM 702 C CA . ALA A 1 90 ? -2.345 -4.681 -28.712 1.00 50.06 90 ALA A CA 1
ATOM 703 C C . ALA A 1 90 ? -2.362 -5.042 -27.223 1.00 50.06 90 ALA A C 1
ATOM 705 O O . ALA A 1 90 ? -1.896 -4.287 -26.376 1.00 50.06 90 ALA A O 1
ATOM 706 N N . ARG A 1 91 ? -2.889 -6.222 -26.870 1.00 54.62 91 ARG A N 1
ATOM 707 C CA . ARG A 1 91 ? -2.825 -6.749 -25.489 1.00 54.62 91 ARG A CA 1
ATOM 708 C C . ARG A 1 91 ? -1.390 -7.106 -25.048 1.00 54.62 91 ARG A C 1
ATOM 710 O O . ARG A 1 91 ? -1.213 -7.630 -23.946 1.00 54.62 91 ARG A O 1
ATOM 717 N N . ASN A 1 92 ? -0.402 -6.839 -25.903 1.00 72.94 92 ASN A N 1
ATOM 718 C CA . ASN A 1 92 ? 1.024 -7.098 -25.736 1.00 72.94 92 ASN A CA 1
ATOM 719 C C . ASN A 1 92 ? 1.787 -5.772 -25.589 1.00 72.94 92 ASN A C 1
ATOM 721 O O . ASN A 1 92 ? 1.243 -4.700 -25.847 1.00 72.94 92 ASN A O 1
ATOM 725 N N . HIS A 1 93 ? 3.047 -5.836 -25.165 1.00 86.88 93 HIS A N 1
ATOM 726 C CA . HIS A 1 93 ? 3.929 -4.671 -25.176 1.00 86.88 93 HIS A CA 1
ATOM 727 C C . HIS A 1 93 ? 4.424 -4.363 -26.593 1.00 86.88 93 HIS A C 1
ATOM 729 O O . HIS A 1 93 ? 4.534 -5.252 -27.437 1.00 86.88 93 HIS A O 1
ATOM 735 N N . VAL A 1 94 ? 4.754 -3.097 -26.832 1.00 89.19 94 VAL A N 1
ATOM 736 C CA . VAL A 1 94 ? 5.385 -2.602 -28.059 1.00 89.19 94 VAL A CA 1
ATOM 737 C C . VAL A 1 94 ? 6.749 -2.032 -27.693 1.00 89.19 94 VAL A C 1
ATOM 739 O O . VAL A 1 94 ? 6.866 -1.273 -26.730 1.00 89.19 94 VAL A O 1
ATOM 742 N N . ILE A 1 95 ? 7.774 -2.395 -28.466 1.00 91.38 95 ILE A N 1
ATOM 743 C CA . ILE A 1 95 ? 9.110 -1.803 -28.380 1.00 91.38 95 ILE A CA 1
ATOM 744 C C . ILE A 1 95 ? 9.331 -0.982 -29.647 1.00 91.38 95 ILE A C 1
ATOM 746 O O . ILE A 1 95 ? 9.287 -1.516 -30.755 1.00 91.38 95 ILE A O 1
ATOM 750 N N . ASN A 1 96 ? 9.562 0.317 -29.482 1.00 92.50 96 ASN A N 1
ATOM 751 C CA . ASN A 1 96 ? 9.842 1.242 -30.573 1.00 92.50 96 ASN A CA 1
ATOM 752 C C . ASN A 1 96 ? 11.235 1.855 -30.408 1.00 92.50 96 ASN A C 1
ATOM 754 O O . ASN A 1 96 ? 11.632 2.207 -29.299 1.00 92.50 96 ASN A O 1
ATOM 758 N N . VAL A 1 97 ? 11.953 2.007 -31.519 1.00 94.94 97 VAL A N 1
ATOM 759 C CA . VAL A 1 97 ? 13.253 2.684 -31.578 1.00 94.94 97 VAL A CA 1
ATOM 760 C C . VAL A 1 97 ? 13.084 3.917 -32.452 1.00 94.94 97 VAL A C 1
ATOM 762 O O . VAL A 1 97 ? 12.628 3.801 -33.589 1.00 94.94 97 VAL A O 1
ATOM 765 N N . SER A 1 98 ? 13.394 5.089 -31.912 1.00 93.62 98 SER A N 1
ATOM 766 C CA . SER A 1 98 ? 13.364 6.355 -32.651 1.00 93.62 98 SER A CA 1
ATOM 767 C C . SER A 1 98 ? 14.632 6.569 -33.483 1.00 93.62 98 SER A C 1
ATOM 769 O O . SER A 1 98 ? 15.649 5.906 -33.282 1.00 93.62 98 SER A O 1
ATOM 771 N N . ASP A 1 99 ? 14.606 7.579 -34.354 1.00 93.50 99 ASP A N 1
ATOM 772 C CA . ASP A 1 99 ? 15.741 7.950 -35.214 1.00 93.50 99 ASP A CA 1
ATOM 773 C C . ASP A 1 99 ? 17.004 8.350 -34.428 1.00 93.50 99 ASP A C 1
ATOM 775 O O . ASP A 1 99 ? 18.119 8.235 -34.929 1.00 93.50 99 ASP A O 1
ATOM 779 N N . ASN A 1 100 ? 16.844 8.802 -33.179 1.00 95.06 100 ASN A N 1
ATOM 780 C CA . ASN A 1 100 ? 17.948 9.116 -32.268 1.00 95.06 100 ASN A CA 1
ATOM 781 C C . ASN A 1 100 ? 18.321 7.950 -31.335 1.00 95.06 100 ASN A C 1
ATOM 783 O O . ASN A 1 100 ? 18.941 8.182 -30.298 1.00 95.06 100 ASN A O 1
ATOM 787 N N . ASN A 1 101 ? 17.956 6.714 -31.691 1.00 94.50 101 ASN A N 1
ATOM 788 C CA . ASN A 1 101 ? 18.294 5.490 -30.962 1.00 94.50 101 ASN A CA 1
ATOM 789 C C . ASN A 1 101 ? 17.684 5.377 -29.548 1.00 94.50 101 ASN A C 1
ATOM 791 O O . ASN A 1 101 ? 18.149 4.577 -28.734 1.00 94.50 101 ASN A O 1
ATOM 795 N N . LEU A 1 102 ? 16.619 6.125 -29.237 1.00 96.50 102 LEU A N 1
ATOM 796 C CA . LEU A 1 102 ? 15.884 5.947 -27.984 1.00 96.50 102 LEU A CA 1
ATOM 797 C C . LEU A 1 102 ? 15.006 4.693 -28.073 1.00 96.50 102 LEU A C 1
ATOM 799 O O . LEU A 1 102 ? 14.084 4.618 -28.885 1.00 96.50 102 LEU A O 1
ATOM 803 N N . VAL A 1 103 ? 15.269 3.725 -27.194 1.00 95.75 103 VAL A N 1
ATOM 804 C CA . VAL A 1 103 ? 14.451 2.515 -27.044 1.00 95.75 103 VAL A CA 1
ATOM 805 C C . VAL A 1 103 ? 13.312 2.794 -26.067 1.00 95.75 103 VAL A C 1
ATOM 807 O O . VAL A 1 103 ? 13.542 3.074 -24.893 1.00 95.75 103 VAL A O 1
ATOM 810 N N . THR A 1 104 ? 12.077 2.701 -26.551 1.00 94.31 104 THR A N 1
ATOM 811 C CA . THR A 1 104 ? 10.857 2.902 -25.762 1.00 94.31 104 THR A CA 1
ATOM 812 C C . THR A 1 104 ? 10.079 1.599 -25.676 1.00 94.31 104 THR A C 1
ATOM 814 O O . THR A 1 104 ? 9.745 1.018 -26.706 1.00 94.31 104 THR A O 1
ATOM 817 N N . ILE A 1 105 ? 9.748 1.164 -24.460 1.00 93.12 105 ILE A N 1
ATOM 818 C CA . ILE A 1 105 ? 8.773 0.097 -24.215 1.00 93.12 105 ILE A CA 1
ATOM 819 C C . ILE A 1 105 ? 7.453 0.712 -23.752 1.00 93.12 105 ILE A C 1
ATOM 821 O O . ILE A 1 105 ? 7.429 1.619 -22.919 1.00 93.12 105 ILE A O 1
ATOM 825 N N . SER A 1 106 ? 6.337 0.232 -24.289 1.00 90.69 106 SER A N 1
ATOM 826 C CA . SER A 1 106 ? 5.001 0.661 -23.879 1.00 90.69 106 SER A CA 1
ATOM 827 C C . SER A 1 106 ? 4.049 -0.528 -23.799 1.00 90.69 106 SER A C 1
ATOM 829 O O . SER A 1 106 ? 4.144 -1.470 -24.585 1.00 90.69 106 SER A O 1
ATOM 831 N N . GLY A 1 107 ? 3.103 -0.473 -22.863 1.00 88.25 107 GLY A N 1
ATOM 832 C CA . GLY A 1 107 ? 2.088 -1.509 -22.679 1.00 88.25 107 GLY A CA 1
ATOM 833 C C . GLY A 1 107 ? 2.620 -2.765 -21.997 1.00 88.25 107 GLY A C 1
ATOM 834 O O . GLY A 1 107 ? 3.555 -2.714 -21.197 1.00 88.25 107 GLY A O 1
ATOM 835 N N . GLY A 1 108 ? 2.000 -3.903 -22.307 1.00 86.88 108 GLY A N 1
ATOM 836 C CA . GLY A 1 108 ? 2.306 -5.182 -21.672 1.00 86.88 108 GLY A CA 1
ATOM 837 C C . GLY A 1 108 ? 1.566 -5.408 -20.354 1.00 86.88 108 GLY A C 1
ATOM 838 O O . GLY A 1 108 ? 0.642 -4.684 -19.984 1.00 86.88 108 GLY A O 1
ATOM 839 N N . LYS A 1 109 ? 1.947 -6.480 -19.656 1.00 88.12 109 LYS A N 1
ATOM 840 C CA . LYS A 1 109 ? 1.315 -6.916 -18.408 1.00 88.12 109 LYS A CA 1
ATOM 841 C C . LYS A 1 109 ? 2.367 -7.182 -17.352 1.00 88.12 109 LYS A C 1
ATOM 843 O O . LYS A 1 109 ? 3.474 -7.623 -17.654 1.00 88.12 109 LYS A O 1
ATOM 848 N N . TRP A 1 110 ? 1.964 -7.044 -16.092 1.00 91.19 110 TRP A N 1
ATOM 849 C CA . TRP A 1 110 ? 2.801 -7.454 -14.968 1.00 91.19 110 TRP A CA 1
ATOM 850 C C . TRP A 1 110 ? 3.253 -8.914 -15.094 1.00 91.19 110 TRP A C 1
ATOM 852 O O . TRP A 1 110 ? 4.413 -9.218 -14.865 1.00 91.19 110 TRP A O 1
ATOM 862 N N . THR A 1 111 ? 2.388 -9.823 -15.554 1.00 90.88 111 THR A N 1
ATOM 863 C CA . THR A 1 111 ? 2.734 -11.248 -15.715 1.00 90.88 111 THR A CA 1
ATOM 864 C C . THR A 1 111 ? 3.852 -11.510 -16.725 1.00 90.88 111 THR A C 1
ATOM 866 O O . THR A 1 111 ? 4.500 -12.550 -16.654 1.00 90.88 111 THR A O 1
ATOM 869 N N . THR A 1 112 ? 4.090 -10.594 -17.665 1.00 91.94 112 THR A N 1
ATOM 870 C CA . THR A 1 112 ? 5.070 -10.749 -18.750 1.00 91.94 112 THR A CA 1
ATOM 871 C C . THR A 1 112 ? 6.291 -9.844 -18.574 1.00 91.94 112 THR A C 1
ATOM 873 O O . THR A 1 112 ? 7.140 -9.799 -19.464 1.00 91.94 112 THR A O 1
ATOM 876 N N . TYR A 1 113 ? 6.427 -9.164 -17.426 1.00 94.44 113 TYR A N 1
ATOM 877 C CA . TYR A 1 113 ? 7.447 -8.130 -17.205 1.00 94.44 113 TYR A CA 1
ATOM 878 C C . TYR A 1 113 ? 8.883 -8.610 -17.474 1.00 94.44 113 TYR A C 1
ATOM 880 O O . TYR A 1 113 ? 9.684 -7.879 -18.049 1.00 94.44 113 TYR A O 1
ATOM 888 N N . ARG A 1 114 ? 9.222 -9.851 -17.097 1.00 96.00 114 ARG A N 1
ATOM 889 C CA . ARG A 1 114 ? 10.568 -10.409 -17.300 1.00 96.00 114 ARG A CA 1
ATOM 890 C C . ARG A 1 114 ? 10.882 -10.589 -18.786 1.00 96.00 114 ARG A C 1
ATOM 892 O O . ARG A 1 114 ? 11.985 -10.279 -19.223 1.00 96.00 114 ARG A O 1
ATOM 899 N N . GLN A 1 115 ? 9.919 -11.099 -19.555 1.00 93.62 115 GLN A N 1
ATOM 900 C CA . GLN A 1 115 ? 10.076 -11.266 -21.000 1.00 93.62 115 GLN A CA 1
ATOM 901 C C . GLN A 1 115 ? 10.168 -9.902 -21.693 1.00 93.62 115 GLN A C 1
ATOM 903 O O . GLN A 1 115 ? 11.078 -9.688 -22.484 1.00 93.62 115 GLN A O 1
ATOM 908 N N . MET A 1 116 ? 9.292 -8.968 -21.319 1.00 94.81 116 MET A N 1
ATOM 909 C CA . MET A 1 116 ? 9.342 -7.569 -21.754 1.00 94.81 116 MET A CA 1
ATOM 910 C C . MET A 1 116 ? 10.721 -6.939 -21.520 1.00 94.81 116 MET A C 1
ATOM 912 O O . MET A 1 116 ? 11.285 -6.319 -22.421 1.00 94.81 116 MET A O 1
ATOM 916 N N . ALA A 1 117 ? 11.283 -7.119 -20.322 1.00 96.25 117 ALA A N 1
ATOM 917 C CA . ALA A 1 117 ? 12.598 -6.595 -19.971 1.00 96.25 117 ALA A CA 1
ATOM 918 C C . ALA A 1 117 ? 13.708 -7.220 -20.824 1.00 96.25 117 ALA A C 1
ATOM 920 O O . ALA A 1 117 ? 14.564 -6.496 -21.323 1.00 96.25 117 ALA A O 1
ATOM 921 N N . GLN A 1 118 ? 13.670 -8.538 -21.037 1.00 96.06 118 GLN A N 1
ATOM 922 C CA . GLN A 1 118 ? 14.632 -9.225 -21.897 1.00 96.06 118 GLN A CA 1
ATOM 923 C C . GLN A 1 118 ? 14.596 -8.676 -23.331 1.00 96.06 118 GLN A C 1
ATOM 925 O O . GLN A 1 118 ? 15.623 -8.238 -23.831 1.00 96.06 118 GLN A O 1
ATOM 930 N N . GLU A 1 119 ? 13.420 -8.611 -23.958 1.00 95.62 119 GLU A N 1
ATOM 931 C CA . GLU A 1 119 ? 13.282 -8.112 -25.335 1.00 95.62 119 GLU A CA 1
ATOM 932 C C . GLU A 1 119 ? 13.704 -6.636 -25.467 1.00 95.62 119 GLU A C 1
ATOM 934 O O . GLU A 1 119 ? 14.295 -6.231 -26.473 1.00 95.62 119 GLU A O 1
ATOM 939 N N . THR A 1 120 ? 13.453 -5.827 -24.432 1.00 96.56 120 THR A N 1
ATOM 940 C CA . THR A 1 120 ? 13.890 -4.422 -24.385 1.00 96.56 120 THR A CA 1
ATOM 941 C C . THR A 1 120 ? 15.412 -4.317 -24.312 1.00 96.56 120 THR A C 1
ATOM 943 O O . THR A 1 120 ? 16.009 -3.534 -25.051 1.00 96.56 120 THR A O 1
ATOM 946 N N . VAL A 1 121 ? 16.055 -5.126 -23.464 1.00 96.62 121 VAL A N 1
ATOM 947 C CA . VAL A 1 121 ? 17.520 -5.173 -23.341 1.00 96.62 121 VAL A CA 1
ATOM 948 C C . VAL A 1 121 ? 18.159 -5.694 -24.629 1.00 96.62 121 VAL A C 1
ATOM 950 O O . VAL A 1 121 ? 19.109 -5.087 -25.114 1.00 96.62 121 VAL A O 1
ATOM 953 N N . ASP A 1 122 ? 17.605 -6.743 -25.239 1.00 96.19 122 ASP A N 1
ATOM 954 C CA . ASP A 1 122 ? 18.071 -7.282 -26.523 1.00 96.19 122 ASP A CA 1
ATOM 955 C C . ASP A 1 122 ? 17.991 -6.223 -27.636 1.00 96.19 122 ASP A C 1
ATOM 957 O O . ASP A 1 122 ? 18.872 -6.125 -28.493 1.00 96.19 122 ASP A O 1
ATOM 961 N N . THR A 1 123 ? 16.949 -5.388 -27.612 1.00 96.75 123 THR A N 1
ATOM 962 C CA . THR A 1 123 ? 16.816 -4.250 -28.531 1.00 96.75 123 THR A CA 1
ATOM 963 C C . THR A 1 123 ? 17.869 -3.181 -28.249 1.00 96.75 123 THR A C 1
ATOM 965 O O . THR A 1 123 ? 18.520 -2.712 -29.180 1.00 96.75 123 THR A O 1
ATOM 968 N N . ALA A 1 124 ? 18.095 -2.830 -26.981 1.00 96.88 124 ALA A N 1
ATOM 969 C CA . ALA A 1 124 ? 19.121 -1.863 -26.591 1.00 96.88 124 ALA A CA 1
ATOM 970 C C . ALA A 1 124 ? 20.541 -2.322 -26.967 1.00 96.88 124 ALA A C 1
ATOM 972 O O . ALA A 1 124 ? 21.340 -1.508 -27.422 1.00 96.88 124 ALA A O 1
ATOM 973 N N . ILE A 1 125 ? 20.838 -3.622 -26.857 1.00 96.75 125 ILE A N 1
ATOM 974 C CA . ILE A 1 125 ? 22.110 -4.215 -27.296 1.00 96.75 125 ILE A CA 1
ATOM 975 C C . ILE A 1 125 ? 22.320 -3.995 -28.797 1.00 96.75 125 ILE A C 1
ATOM 977 O O . ILE A 1 125 ? 23.388 -3.538 -29.203 1.00 96.75 125 ILE A O 1
ATOM 981 N N . LYS A 1 126 ? 21.294 -4.269 -29.614 1.00 96.00 126 LYS A N 1
ATOM 982 C CA . LYS A 1 126 ? 21.349 -4.070 -31.072 1.00 96.00 126 LYS A CA 1
ATOM 983 C C . LYS A 1 126 ? 21.533 -2.599 -31.436 1.00 96.00 126 LYS A C 1
ATOM 985 O O . LYS A 1 126 ? 22.385 -2.280 -32.252 1.00 96.00 126 LYS A O 1
ATOM 990 N N . VAL A 1 127 ? 20.756 -1.712 -30.818 1.00 96.62 127 VAL A N 1
ATOM 991 C CA . VAL A 1 127 ? 20.795 -0.265 -31.086 1.00 96.62 127 VAL A CA 1
ATOM 992 C C . VAL A 1 127 ? 22.128 0.353 -30.656 1.00 96.62 127 VAL A C 1
ATOM 994 O O . VAL A 1 127 ? 22.678 1.198 -31.357 1.00 96.62 127 VAL A O 1
ATOM 997 N N . GLY A 1 128 ? 22.670 -0.088 -29.521 1.00 96.25 128 GLY A N 1
ATOM 998 C CA . GLY A 1 128 ? 23.951 0.375 -28.995 1.00 96.25 128 GLY A CA 1
ATOM 999 C C . GLY A 1 128 ? 25.179 -0.313 -29.595 1.00 96.25 128 GLY A C 1
ATOM 1000 O O . GLY A 1 128 ? 26.286 0.007 -29.171 1.00 96.25 128 GLY A O 1
ATOM 1001 N N . ASN A 1 129 ? 25.014 -1.258 -30.532 1.00 95.25 129 ASN A N 1
ATOM 1002 C CA . ASN A 1 129 ? 26.090 -2.120 -31.044 1.00 95.25 129 ASN A CA 1
ATOM 1003 C C . ASN A 1 129 ? 26.939 -2.750 -29.921 1.00 95.25 129 ASN A C 1
ATOM 1005 O O . ASN A 1 129 ? 28.168 -2.816 -30.002 1.00 95.25 129 ASN A O 1
ATOM 1009 N N . LEU A 1 130 ? 26.280 -3.181 -28.844 1.00 95.88 130 LEU A N 1
ATOM 1010 C CA . LEU A 1 130 ? 26.939 -3.777 -27.686 1.00 95.88 130 LEU A CA 1
ATOM 1011 C C . LEU A 1 130 ? 27.240 -5.257 -27.950 1.00 95.88 130 LEU A C 1
ATOM 1013 O O . LEU A 1 130 ? 26.481 -5.953 -28.621 1.00 95.88 130 LEU A O 1
ATOM 1017 N N . LEU A 1 131 ? 28.338 -5.750 -27.380 1.00 95.19 131 LEU A N 1
ATOM 1018 C CA . LEU A 1 131 ? 28.751 -7.150 -27.475 1.00 95.19 131 LEU A CA 1
ATOM 1019 C C . LEU A 1 131 ? 28.595 -7.811 -26.097 1.00 95.19 131 LEU A C 1
ATOM 1021 O O . LEU A 1 131 ? 29.502 -7.696 -25.268 1.00 95.19 131 LEU A O 1
ATOM 1025 N N . PRO A 1 132 ? 27.445 -8.447 -25.802 1.00 93.06 132 PRO A N 1
ATOM 1026 C CA . PRO A 1 132 ? 27.246 -9.121 -24.527 1.00 93.06 132 PRO A CA 1
ATOM 1027 C C . PRO A 1 132 ? 28.181 -10.329 -24.410 1.00 93.06 132 PRO A C 1
ATOM 1029 O O . PRO A 1 132 ? 28.439 -11.038 -25.382 1.00 93.06 132 PRO A O 1
ATOM 1032 N N . THR A 1 133 ? 28.674 -10.585 -23.202 1.00 93.69 133 THR A N 1
ATOM 1033 C CA . THR A 1 133 ? 29.550 -11.729 -22.905 1.00 93.69 133 THR A CA 1
ATOM 1034 C C . THR A 1 133 ? 28.779 -13.027 -22.654 1.00 93.69 133 THR A C 1
ATOM 1036 O O . THR A 1 133 ? 29.380 -14.098 -22.625 1.00 93.69 133 THR A O 1
ATOM 1039 N N . ASN A 1 134 ? 27.461 -12.948 -22.457 1.00 92.25 134 ASN A N 1
ATOM 1040 C CA . ASN A 1 134 ? 26.585 -14.072 -22.143 1.00 92.25 134 ASN A CA 1
ATOM 1041 C C . ASN A 1 134 ? 25.133 -13.799 -22.562 1.00 92.25 134 ASN A C 1
ATOM 1043 O O . ASN A 1 134 ? 24.726 -12.648 -22.717 1.00 92.25 134 ASN A O 1
ATOM 1047 N N . ASP A 1 135 ? 24.339 -14.866 -22.650 1.00 92.38 135 ASP A N 1
ATOM 1048 C CA . ASP A 1 135 ? 22.890 -14.782 -22.852 1.00 92.38 135 ASP A CA 1
ATOM 1049 C C . ASP A 1 135 ? 22.151 -14.272 -21.601 1.00 92.38 135 ASP A C 1
ATOM 1051 O O . ASP A 1 135 ? 22.691 -14.227 -20.490 1.00 92.38 135 ASP A O 1
ATOM 1055 N N . CYS A 1 136 ? 20.870 -13.929 -21.761 1.00 94.75 136 CYS A N 1
ATOM 1056 C CA . CYS A 1 136 ? 20.014 -13.482 -20.664 1.00 94.75 136 CYS A CA 1
ATOM 1057 C C . CYS A 1 136 ? 19.841 -14.564 -19.578 1.00 94.75 136 CYS A C 1
ATOM 1059 O O . CYS A 1 136 ? 19.233 -15.610 -19.804 1.00 94.75 136 CYS A O 1
ATOM 1061 N N . LEU A 1 137 ? 20.286 -14.271 -18.352 1.00 94.50 137 LEU A N 1
ATOM 1062 C CA . LEU A 1 137 ? 20.248 -15.208 -17.217 1.00 94.50 137 LEU A CA 1
ATOM 1063 C C . LEU A 1 137 ? 18.979 -15.096 -16.348 1.00 94.50 137 LEU A C 1
ATOM 1065 O O . LEU A 1 137 ? 18.836 -15.792 -15.344 1.00 94.50 137 LEU A O 1
ATOM 1069 N N . THR A 1 138 ? 18.030 -14.227 -16.709 1.00 95.56 138 THR A N 1
ATOM 1070 C CA . THR A 1 138 ? 16.906 -13.863 -15.822 1.00 95.56 138 THR A CA 1
ATOM 1071 C C . THR A 1 138 ? 15.879 -14.976 -15.597 1.00 95.56 138 THR A C 1
ATOM 1073 O O . THR A 1 138 ? 15.145 -14.923 -14.616 1.00 95.56 138 THR A O 1
ATOM 1076 N N . LYS A 1 139 ? 15.800 -15.997 -16.467 1.00 92.38 139 LYS A N 1
ATOM 1077 C CA . LYS A 1 139 ? 14.772 -17.061 -16.398 1.00 92.38 139 LYS A CA 1
ATOM 1078 C C . LYS A 1 139 ? 14.881 -17.951 -15.147 1.00 92.38 139 LYS A C 1
ATOM 1080 O O . LYS A 1 139 ? 13.898 -18.589 -14.786 1.00 92.38 139 LYS A O 1
ATOM 1085 N N . GLY A 1 140 ? 16.036 -17.970 -14.481 1.00 89.44 140 GLY A N 1
ATOM 1086 C CA . GLY A 1 140 ? 16.259 -18.684 -13.216 1.00 89.44 140 GLY A CA 1
ATOM 1087 C C . GLY A 1 140 ? 16.836 -17.807 -12.104 1.00 89.44 140 GLY A C 1
ATOM 1088 O O . GLY A 1 140 ? 17.254 -18.331 -11.075 1.00 89.44 140 GLY A O 1
ATOM 1089 N N . LEU A 1 141 ? 16.897 -16.487 -12.311 1.00 93.88 141 LEU A N 1
ATOM 1090 C CA . LEU A 1 141 ? 17.455 -15.574 -11.324 1.00 93.88 141 LEU A CA 1
ATOM 1091 C C . LEU A 1 141 ? 16.462 -15.407 -10.170 1.00 93.88 141 LEU A C 1
ATOM 1093 O O . LEU A 1 141 ? 15.357 -14.895 -10.348 1.00 93.88 141 LEU A O 1
ATOM 1097 N N . LEU A 1 142 ? 16.874 -15.854 -8.989 1.00 93.88 142 LEU A N 1
ATOM 1098 C CA . LEU A 1 142 ? 16.123 -15.679 -7.754 1.00 93.88 142 LEU A CA 1
ATOM 1099 C C . LEU A 1 142 ? 16.098 -14.197 -7.361 1.00 93.88 142 LEU A C 1
ATOM 1101 O O . LEU A 1 142 ? 17.138 -13.540 -7.345 1.00 93.88 142 LEU A O 1
ATOM 1105 N N . LEU A 1 143 ? 14.907 -13.685 -7.043 1.00 93.31 143 LEU A N 1
ATOM 1106 C CA . LEU A 1 143 ? 14.748 -12.330 -6.517 1.00 93.31 143 LEU A CA 1
ATOM 1107 C C . LEU A 1 143 ? 15.225 -12.257 -5.064 1.00 93.31 143 LEU A C 1
ATOM 1109 O O . LEU A 1 143 ? 15.336 -13.278 -4.375 1.00 93.31 143 LEU A O 1
ATOM 1113 N N . ASP A 1 144 ? 15.498 -11.044 -4.602 1.00 93.25 144 ASP A N 1
ATOM 1114 C CA . ASP A 1 144 ? 15.923 -10.807 -3.229 1.00 93.25 144 ASP A CA 1
ATOM 1115 C C . ASP A 1 144 ? 14.925 -11.391 -2.208 1.00 93.25 144 ASP A C 1
ATOM 1117 O O . ASP A 1 144 ? 13.722 -11.477 -2.464 1.00 93.25 144 ASP A O 1
ATOM 1121 N N . GLY A 1 145 ? 15.439 -11.902 -1.090 1.00 91.56 145 GLY A N 1
ATOM 1122 C CA . GLY A 1 145 ? 14.652 -12.608 -0.074 1.00 91.56 145 GLY A CA 1
ATOM 1123 C C . GLY A 1 145 ? 14.178 -14.024 -0.444 1.00 91.56 145 GLY A C 1
ATOM 1124 O O . GLY A 1 145 ? 13.700 -14.745 0.431 1.00 91.56 145 GLY A O 1
ATOM 1125 N N . SER A 1 146 ? 14.327 -14.494 -1.690 1.00 91.75 146 SER A N 1
ATOM 1126 C CA . SER A 1 146 ? 13.823 -15.829 -2.082 1.00 91.75 146 SER A CA 1
ATOM 1127 C C . SER A 1 146 ? 14.799 -16.989 -1.831 1.00 91.75 146 SER A C 1
ATOM 1129 O O . SER A 1 146 ? 14.389 -18.149 -1.743 1.00 91.75 146 SER A O 1
ATOM 1131 N N . LYS A 1 147 ? 16.101 -16.713 -1.692 1.00 89.38 147 LYS A N 1
ATOM 1132 C CA . LYS A 1 147 ? 17.134 -17.752 -1.560 1.00 89.38 147 LYS A CA 1
ATOM 1133 C C . LYS A 1 147 ? 16.987 -18.519 -0.245 1.00 89.38 147 LYS A C 1
ATOM 1135 O O . LYS A 1 147 ? 17.221 -17.965 0.819 1.00 89.38 147 LYS A O 1
ATOM 1140 N N . GLY A 1 148 ? 16.675 -19.813 -0.327 1.00 85.19 148 GLY A N 1
ATOM 1141 C CA . GLY A 1 148 ? 16.479 -20.669 0.852 1.00 85.19 148 GLY A CA 1
ATOM 1142 C C . GLY A 1 148 ? 15.101 -20.527 1.502 1.00 85.19 148 GLY A C 1
ATOM 1143 O O . GLY A 1 148 ? 14.857 -21.128 2.547 1.00 85.19 148 GLY A O 1
ATOM 1144 N N . TRP A 1 149 ? 14.192 -19.767 0.885 1.00 87.44 149 TRP A N 1
ATOM 1145 C CA . TRP A 1 149 ? 12.824 -19.651 1.362 1.00 87.44 149 TRP A CA 1
ATOM 1146 C C . TRP A 1 149 ? 12.082 -20.984 1.234 1.00 87.44 149 TRP A C 1
ATOM 1148 O O . TRP A 1 149 ? 12.155 -21.672 0.214 1.00 87.44 149 TRP A O 1
ATOM 1158 N N . SER A 1 150 ? 11.305 -21.315 2.262 1.00 83.75 150 SER A N 1
ATOM 1159 C CA . SER A 1 150 ? 10.244 -22.312 2.168 1.00 83.75 150 SER A CA 1
ATOM 1160 C C . SER A 1 150 ? 9.005 -21.810 2.910 1.00 83.75 150 SER A C 1
ATOM 1162 O O . SER A 1 150 ? 9.131 -20.965 3.798 1.00 83.75 150 SER A O 1
ATOM 1164 N N . PRO A 1 151 ? 7.808 -22.351 2.626 1.00 77.31 151 PRO A N 1
ATOM 1165 C CA . PRO A 1 151 ? 6.576 -21.916 3.286 1.00 77.31 151 PRO A CA 1
ATOM 1166 C C . PRO 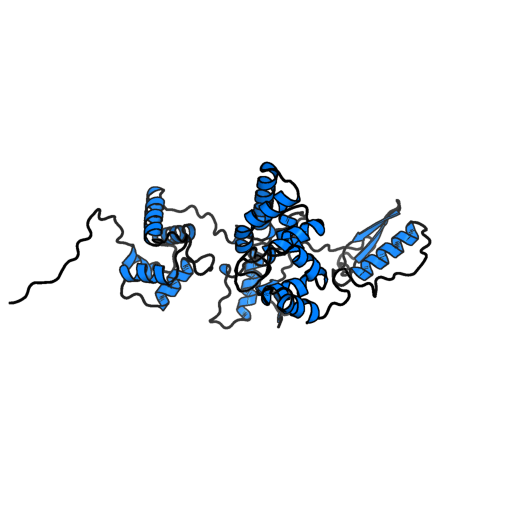A 1 151 ? 6.604 -22.009 4.822 1.00 77.31 151 PRO A C 1
ATOM 1168 O O . PRO A 1 151 ? 5.834 -21.324 5.498 1.00 77.31 151 PRO A O 1
ATOM 1171 N N . LEU A 1 152 ? 7.468 -22.867 5.380 1.00 79.81 152 LEU A N 1
ATOM 1172 C CA . LEU A 1 152 ? 7.537 -23.138 6.815 1.00 79.81 152 LEU A CA 1
ATOM 1173 C C . LEU A 1 152 ? 8.786 -22.569 7.489 1.00 79.81 152 LEU A C 1
ATOM 1175 O O . LEU A 1 152 ? 8.687 -22.199 8.654 1.00 79.81 152 LEU A O 1
ATOM 1179 N N . ILE A 1 153 ? 9.929 -22.487 6.796 1.00 74.81 153 ILE A N 1
ATOM 1180 C CA . ILE A 1 153 ? 11.233 -22.217 7.431 1.00 74.81 153 ILE A CA 1
ATOM 1181 C C . ILE A 1 153 ? 11.260 -20.855 8.142 1.00 74.81 153 ILE A C 1
ATOM 1183 O O . ILE A 1 153 ? 11.285 -20.865 9.370 1.00 74.81 153 ILE A O 1
ATOM 1187 N N . PRO A 1 154 ? 11.168 -19.701 7.448 1.00 70.75 154 PRO A N 1
ATOM 1188 C CA . PRO A 1 154 ? 11.135 -18.396 8.106 1.00 70.75 154 PRO A CA 1
ATOM 1189 C C . PRO A 1 154 ? 9.936 -18.251 9.048 1.00 70.75 154 PRO A C 1
ATOM 1191 O O . PRO A 1 154 ? 10.017 -17.569 10.057 1.00 70.75 154 PRO A O 1
ATOM 1194 N N . LYS A 1 155 ? 8.811 -18.923 8.780 1.00 79.69 155 LYS A N 1
ATOM 1195 C CA . LYS A 1 155 ? 7.642 -18.825 9.660 1.00 79.69 155 LYS A CA 1
ATOM 1196 C C . LYS A 1 155 ? 7.898 -19.471 11.030 1.00 79.69 155 LYS A C 1
ATOM 1198 O O . LYS A 1 155 ? 7.538 -18.900 12.057 1.00 79.69 155 LYS A O 1
ATOM 1203 N N . MET A 1 156 ? 8.467 -20.672 11.059 1.00 86.06 156 MET A N 1
ATOM 1204 C CA . MET A 1 156 ? 8.615 -21.427 12.303 1.00 86.06 156 MET A CA 1
ATOM 1205 C C . MET A 1 156 ? 9.789 -20.922 13.140 1.00 86.06 156 MET A C 1
ATOM 1207 O O . MET A 1 156 ? 9.642 -20.767 14.349 1.00 86.06 156 MET A O 1
ATOM 1211 N N . SER A 1 157 ? 10.907 -20.588 12.497 1.00 88.19 157 SER A N 1
ATOM 1212 C CA . SER A 1 157 ? 12.098 -20.047 13.162 1.00 88.19 157 SER A CA 1
ATOM 1213 C C . SER A 1 157 ? 11.836 -18.697 13.831 1.00 88.19 157 SER A C 1
ATOM 1215 O O . SER A 1 157 ? 12.183 -18.509 14.990 1.00 88.19 157 SER A O 1
ATOM 1217 N N . LEU A 1 158 ? 11.131 -17.768 13.174 1.00 91.00 158 LEU A N 1
ATOM 1218 C CA . LEU A 1 158 ? 10.785 -16.476 13.782 1.00 91.00 158 LEU A CA 1
ATOM 1219 C C . LEU A 1 158 ? 9.917 -16.645 15.043 1.00 91.00 158 LEU A C 1
ATOM 1221 O O . LEU A 1 158 ? 10.000 -15.841 15.970 1.00 91.00 158 LEU A O 1
ATOM 1225 N N . ILE A 1 159 ? 9.088 -17.692 15.098 1.00 91.94 159 ILE A N 1
ATOM 1226 C CA . ILE A 1 159 ? 8.268 -18.002 16.275 1.00 91.94 159 ILE A CA 1
ATOM 1227 C C . ILE A 1 159 ? 9.124 -18.659 17.363 1.00 91.94 159 ILE A C 1
ATOM 1229 O O . ILE A 1 159 ? 9.093 -18.214 18.507 1.00 91.94 159 ILE A O 1
ATOM 1233 N N . GLN A 1 160 ? 9.859 -19.718 17.021 1.00 91.50 160 GLN A N 1
ATOM 1234 C CA . GLN A 1 160 ? 10.579 -20.557 17.984 1.00 91.50 160 GLN A CA 1
ATOM 1235 C C . GLN A 1 160 ? 11.841 -19.883 18.527 1.00 91.50 160 GLN A C 1
ATOM 1237 O O . GLN A 1 160 ? 12.076 -19.926 19.732 1.00 91.50 160 GLN A O 1
ATOM 1242 N N . ASP A 1 161 ? 12.607 -19.226 17.660 1.00 91.44 161 ASP A N 1
ATOM 1243 C CA . ASP A 1 161 ? 13.925 -18.688 18.000 1.00 91.44 161 ASP A CA 1
ATOM 1244 C C . ASP A 1 161 ? 13.830 -17.249 18.521 1.00 91.44 161 ASP A C 1
ATOM 1246 O O . ASP A 1 161 ? 14.591 -16.847 19.399 1.00 91.44 161 ASP A O 1
ATOM 1250 N N . LEU A 1 162 ? 12.887 -16.460 17.987 1.00 91.56 162 LEU A N 1
ATOM 1251 C CA . LEU A 1 162 ? 12.775 -15.017 18.256 1.00 91.56 162 LEU A CA 1
ATOM 1252 C C . LEU A 1 162 ? 11.508 -14.634 19.038 1.00 91.56 162 LEU A C 1
ATOM 1254 O O . LEU A 1 162 ? 11.338 -13.479 19.431 1.00 91.56 162 LEU A O 1
ATOM 1258 N N . GLY A 1 163 ? 10.610 -15.587 19.291 1.00 93.75 163 GLY A N 1
ATOM 1259 C CA . GLY A 1 163 ? 9.401 -15.357 20.075 1.00 93.75 163 GLY A CA 1
ATOM 1260 C C . GLY A 1 163 ? 8.404 -14.393 19.427 1.00 93.75 163 GLY A C 1
ATOM 1261 O O . GLY A 1 163 ? 7.735 -13.642 20.138 1.00 93.75 163 GLY A O 1
ATOM 1262 N N . ILE A 1 164 ? 8.331 -14.351 18.094 1.00 95.38 164 ILE A N 1
ATOM 1263 C CA . ILE A 1 164 ? 7.421 -13.459 17.363 1.00 95.38 164 ILE A CA 1
ATOM 1264 C C . ILE A 1 164 ? 6.007 -14.047 17.306 1.00 95.38 164 ILE A C 1
ATOM 1266 O O . ILE A 1 164 ? 5.806 -15.256 17.194 1.00 95.38 164 ILE A O 1
ATOM 1270 N N . ASP A 1 165 ? 5.005 -13.164 17.336 1.00 94.44 165 ASP A N 1
ATOM 1271 C CA . ASP A 1 165 ? 3.598 -13.525 17.168 1.00 94.44 165 ASP A CA 1
ATOM 1272 C C . ASP A 1 165 ? 3.365 -14.325 15.863 1.00 94.44 165 ASP A C 1
ATOM 1274 O O . ASP A 1 165 ? 3.830 -13.909 14.798 1.00 94.44 165 ASP A O 1
ATOM 1278 N N . PRO A 1 166 ? 2.610 -15.440 15.885 1.00 93.50 166 PRO A N 1
ATOM 1279 C CA . PRO A 1 166 ? 2.427 -16.283 14.703 1.00 93.50 166 PRO A CA 1
ATOM 1280 C C . PRO A 1 166 ? 1.825 -15.580 13.478 1.00 93.50 166 PRO A C 1
ATOM 1282 O O . PRO A 1 166 ? 2.166 -15.942 12.347 1.00 93.50 166 PRO A O 1
ATOM 1285 N N . LYS A 1 167 ? 0.939 -14.586 13.666 1.00 92.56 167 LYS A N 1
ATOM 1286 C CA . LYS A 1 167 ? 0.357 -13.827 12.545 1.00 92.56 167 LYS A CA 1
ATOM 1287 C C . LYS A 1 167 ? 1.396 -12.888 11.939 1.00 92.56 167 LYS A C 1
ATOM 1289 O O . LYS A 1 167 ? 1.495 -12.809 10.718 1.00 92.56 167 LYS A O 1
ATOM 1294 N N . VAL A 1 168 ? 2.190 -12.233 12.786 1.00 94.56 168 VAL A N 1
ATOM 1295 C CA . VAL A 1 168 ? 3.315 -11.383 12.361 1.00 94.56 168 VAL A CA 1
ATOM 1296 C C . VAL A 1 168 ? 4.371 -12.208 11.629 1.00 94.56 168 VAL A C 1
ATOM 1298 O O . VAL A 1 168 ? 4.772 -11.849 10.529 1.00 94.56 168 VAL A O 1
ATOM 1301 N N . SER A 1 169 ? 4.764 -13.358 12.176 1.00 94.31 169 SER A N 1
ATOM 1302 C CA . SER A 1 169 ? 5.725 -14.258 11.530 1.00 94.31 169 SER A CA 1
ATOM 1303 C C . SER A 1 169 ? 5.253 -14.704 10.138 1.00 94.31 169 SER A C 1
ATOM 1305 O O . SER A 1 169 ? 6.017 -14.683 9.171 1.00 94.31 169 SER A O 1
ATOM 1307 N N . HIS A 1 170 ? 3.968 -15.054 10.002 1.00 92.38 170 HIS A N 1
ATOM 1308 C CA . HIS A 1 170 ? 3.402 -15.398 8.701 1.00 92.38 170 HIS A CA 1
ATOM 1309 C C . HIS A 1 170 ? 3.466 -14.229 7.710 1.00 92.38 170 HIS A C 1
ATOM 1311 O O . HIS A 1 170 ? 3.882 -14.437 6.572 1.00 92.38 170 HIS A O 1
ATOM 1317 N N . HIS A 1 171 ? 3.094 -13.022 8.145 1.00 93.44 171 HIS A N 1
ATOM 1318 C CA . HIS A 1 171 ? 3.170 -11.805 7.333 1.00 93.44 171 HIS A CA 1
ATOM 1319 C C . HIS A 1 171 ? 4.600 -11.515 6.860 1.00 93.44 171 HIS A C 1
ATOM 1321 O O . HIS A 1 171 ? 4.826 -11.350 5.660 1.00 93.44 171 HIS A O 1
ATOM 1327 N N . LEU A 1 172 ? 5.569 -11.518 7.778 1.00 94.12 172 LEU A N 1
ATOM 1328 C CA . LEU A 1 172 ? 6.966 -11.222 7.463 1.00 94.12 172 LEU A CA 1
ATOM 1329 C C . LEU A 1 172 ? 7.550 -12.245 6.483 1.00 94.12 172 LEU A C 1
ATOM 1331 O O . LEU A 1 172 ? 8.160 -11.865 5.488 1.00 94.12 172 LEU A O 1
ATOM 1335 N N . SER A 1 173 ? 7.298 -13.535 6.716 1.00 92.38 173 SER A N 1
ATOM 1336 C CA . SER A 1 173 ? 7.716 -14.618 5.819 1.00 92.38 173 SER A CA 1
ATOM 1337 C C . SER A 1 173 ? 7.089 -14.504 4.423 1.00 92.38 173 SER A C 1
ATOM 1339 O O . SER A 1 173 ? 7.770 -14.719 3.421 1.00 92.38 173 SER A O 1
ATOM 1341 N N . ALA A 1 174 ? 5.802 -14.155 4.339 1.00 90.69 174 ALA A N 1
ATOM 1342 C CA . ALA A 1 174 ? 5.094 -14.029 3.066 1.00 90.69 174 ALA A CA 1
ATOM 1343 C C . ALA A 1 174 ? 5.489 -12.768 2.279 1.00 90.69 174 ALA A C 1
ATOM 1345 O O . ALA A 1 174 ? 5.398 -12.765 1.053 1.00 90.69 174 ALA A O 1
ATOM 1346 N N . THR A 1 175 ? 5.909 -11.705 2.969 1.00 92.31 175 THR A N 1
ATOM 1347 C CA . THR A 1 175 ? 6.240 -10.413 2.350 1.00 92.31 175 THR A CA 1
ATOM 1348 C C . THR A 1 175 ? 7.723 -10.295 2.009 1.00 92.31 175 THR A C 1
ATOM 1350 O O . THR A 1 175 ? 8.054 -9.893 0.899 1.00 92.31 175 THR A O 1
ATOM 1353 N N . TYR A 1 176 ? 8.608 -10.669 2.935 1.00 93.56 176 TYR A N 1
ATOM 1354 C CA . TYR A 1 176 ? 10.058 -10.468 2.823 1.00 93.56 176 TYR A CA 1
ATOM 1355 C C . TYR A 1 176 ? 10.831 -11.763 2.548 1.00 93.56 176 TYR A C 1
ATOM 1357 O O . TYR A 1 176 ? 12.038 -11.739 2.313 1.00 93.56 176 TYR A O 1
ATOM 1365 N N . GLY A 1 177 ? 10.169 -12.919 2.603 1.00 94.06 177 GLY A N 1
ATOM 1366 C CA . GLY A 1 177 ? 10.840 -14.203 2.477 1.00 94.06 177 GLY A CA 1
ATOM 1367 C C . GLY A 1 177 ? 11.903 -14.391 3.563 1.00 94.06 177 GLY A C 1
ATOM 1368 O O . GLY A 1 177 ? 11.630 -14.248 4.753 1.00 94.06 177 GLY A O 1
ATOM 1369 N N . MET A 1 178 ? 13.131 -14.701 3.155 1.00 92.81 178 MET A N 1
ATOM 1370 C CA . MET A 1 178 ? 14.287 -14.822 4.048 1.00 92.81 178 MET A CA 1
ATOM 1371 C C . MET A 1 178 ? 14.807 -13.475 4.554 1.00 92.81 178 MET A C 1
ATOM 1373 O O . MET A 1 178 ? 15.444 -13.435 5.602 1.00 92.81 178 MET A O 1
ATOM 1377 N N . ASN A 1 179 ? 14.467 -12.359 3.908 1.00 94.56 179 ASN A N 1
ATOM 1378 C CA . ASN A 1 179 ? 14.818 -11.039 4.434 1.00 94.56 179 ASN A CA 1
ATOM 1379 C C . ASN A 1 179 ? 14.030 -10.696 5.709 1.00 94.56 179 ASN A C 1
ATOM 1381 O O . ASN A 1 179 ? 14.369 -9.743 6.404 1.00 94.56 179 ASN A O 1
ATOM 1385 N N . ALA A 1 180 ? 13.021 -11.495 6.076 1.00 94.44 180 ALA A N 1
ATOM 1386 C CA . ALA A 1 180 ? 12.311 -11.355 7.342 1.00 94.44 180 ALA A CA 1
ATOM 1387 C C . ALA A 1 180 ? 13.251 -11.383 8.564 1.00 94.44 180 ALA A C 1
ATOM 1389 O O . ALA A 1 180 ? 12.981 -10.703 9.551 1.00 94.44 180 ALA A O 1
ATOM 1390 N N . TYR A 1 181 ? 14.372 -12.112 8.501 1.00 92.38 181 TYR A N 1
ATOM 1391 C CA . TYR A 1 181 ? 15.377 -12.096 9.568 1.00 92.38 181 TYR A CA 1
ATOM 1392 C C . TYR A 1 181 ? 16.063 -10.731 9.698 1.00 92.38 181 TYR A C 1
ATOM 1394 O O . TYR A 1 181 ? 16.208 -10.232 10.811 1.00 92.38 181 TYR A O 1
ATOM 1402 N N . ASP A 1 182 ? 16.407 -10.090 8.579 1.00 94.06 182 ASP A N 1
ATOM 1403 C CA . ASP A 1 182 ? 16.988 -8.741 8.564 1.00 94.06 182 ASP A CA 1
ATOM 1404 C C . ASP A 1 182 ? 15.979 -7.673 9.015 1.00 94.06 182 ASP A C 1
ATOM 1406 O O . ASP A 1 182 ? 16.340 -6.668 9.630 1.00 94.06 182 ASP A O 1
ATOM 1410 N N . VAL A 1 183 ? 14.692 -7.872 8.718 1.00 95.25 183 VAL A N 1
ATOM 1411 C CA . VAL A 1 183 ? 13.623 -7.001 9.226 1.00 95.25 183 VAL A CA 1
ATOM 1412 C C . VAL A 1 183 ? 13.563 -7.095 10.752 1.00 95.25 183 VAL A C 1
ATOM 1414 O O . VAL A 1 183 ? 13.496 -6.081 11.452 1.00 95.25 183 VAL A O 1
ATOM 1417 N N . VAL A 1 184 ? 13.602 -8.318 11.282 1.00 94.19 184 VAL A N 1
ATOM 1418 C CA . VAL A 1 184 ? 13.472 -8.586 12.718 1.00 94.19 184 VAL A CA 1
ATOM 1419 C C . VAL A 1 184 ? 14.758 -8.298 13.487 1.00 94.19 184 VAL A C 1
ATOM 1421 O O . VAL A 1 184 ? 14.685 -8.007 14.677 1.00 94.19 184 VAL A O 1
ATOM 1424 N N . SER A 1 185 ? 15.928 -8.274 12.846 1.00 92.00 185 SER A N 1
ATOM 1425 C CA . SER A 1 185 ? 17.184 -7.928 13.525 1.00 92.00 185 SER A CA 1
ATOM 1426 C C . SER A 1 185 ? 17.156 -6.524 14.147 1.00 92.00 185 SER A C 1
ATOM 1428 O O . SER A 1 185 ? 17.916 -6.243 15.066 1.00 92.00 185 SER A O 1
ATOM 1430 N N . ASN A 1 186 ? 16.264 -5.650 13.665 1.00 90.88 186 ASN A N 1
ATOM 1431 C CA . ASN A 1 186 ? 16.021 -4.306 14.192 1.00 90.88 186 ASN A CA 1
ATOM 1432 C C . ASN A 1 186 ? 14.753 -4.208 15.067 1.00 90.88 186 ASN A C 1
ATOM 1434 O O . ASN A 1 186 ? 14.299 -3.100 15.380 1.00 90.88 186 ASN A O 1
ATOM 1438 N N . ALA A 1 187 ? 14.141 -5.341 15.426 1.00 93.88 187 ALA A N 1
ATOM 1439 C CA . ALA A 1 187 ? 12.956 -5.391 16.270 1.00 93.88 187 ALA A CA 1
ATOM 1440 C C . ALA A 1 187 ? 13.305 -5.109 17.734 1.00 93.88 187 ALA A C 1
ATOM 1442 O O . ALA A 1 187 ? 14.209 -5.701 18.317 1.00 93.88 187 ALA A O 1
ATOM 1443 N N . GLU A 1 188 ? 12.534 -4.218 18.348 1.00 93.00 188 GLU A N 1
ATOM 1444 C CA . GLU A 1 188 ? 12.609 -3.964 19.784 1.00 93.00 188 GLU A CA 1
ATOM 1445 C C . GLU A 1 188 ? 11.793 -5.002 20.567 1.00 93.00 188 GLU A C 1
ATOM 1447 O O . GLU A 1 188 ? 10.879 -5.634 20.026 1.00 93.00 188 GLU A O 1
ATOM 1452 N N . LEU A 1 189 ? 12.085 -5.148 21.863 1.00 93.88 189 LEU A N 1
ATOM 1453 C CA . LEU A 1 189 ? 11.277 -5.964 22.771 1.00 93.88 189 LEU A CA 1
ATOM 1454 C C . LEU A 1 189 ? 9.829 -5.458 22.812 1.00 93.88 189 LEU A C 1
ATOM 1456 O O . LEU A 1 189 ? 9.567 -4.253 22.846 1.00 93.88 189 LEU A O 1
ATOM 1460 N N . SER A 1 190 ? 8.883 -6.393 22.850 1.00 90.94 190 SER A N 1
ATOM 1461 C CA . SER A 1 190 ? 7.446 -6.093 22.866 1.00 90.94 190 SER A CA 1
ATOM 1462 C C . SER A 1 190 ? 6.947 -5.547 24.216 1.00 90.94 190 SER A C 1
ATOM 1464 O O . SER A 1 190 ? 5.829 -5.039 24.297 1.00 90.94 190 SER A O 1
ATOM 1466 N N . ASN A 1 191 ? 7.749 -5.697 25.281 1.00 91.50 191 ASN A N 1
ATOM 1467 C CA . ASN A 1 191 ? 7.386 -5.486 26.689 1.00 91.50 191 ASN A CA 1
ATOM 1468 C C . ASN A 1 191 ? 6.227 -6.369 27.199 1.00 91.50 191 ASN A C 1
ATOM 1470 O O . ASN A 1 191 ? 5.585 -6.045 28.198 1.00 91.50 191 ASN A O 1
ATOM 1474 N N . LYS A 1 192 ? 5.954 -7.498 26.536 1.00 89.88 192 LYS A N 1
ATOM 1475 C CA . LYS A 1 192 ? 4.984 -8.518 26.962 1.00 89.88 192 LYS A CA 1
ATOM 1476 C C . LYS A 1 192 ? 5.710 -9.822 27.302 1.00 89.88 192 LYS A C 1
ATOM 1478 O O . LYS A 1 192 ? 6.825 -10.055 26.849 1.00 89.88 192 LYS A O 1
ATOM 1483 N N . LYS A 1 193 ? 5.059 -10.708 28.070 1.00 91.38 193 LYS A N 1
ATOM 1484 C CA . LYS A 1 193 ? 5.550 -12.092 28.254 1.00 91.38 193 LYS A CA 1
ATOM 1485 C C . LYS A 1 193 ? 5.585 -12.854 26.926 1.00 91.38 193 LYS A C 1
ATOM 1487 O O . LYS A 1 193 ? 6.454 -13.689 26.716 1.00 91.38 193 LYS A O 1
ATOM 1492 N N . TRP A 1 194 ? 4.616 -12.567 26.061 1.00 89.75 194 TRP A N 1
ATOM 1493 C CA . TRP A 1 194 ? 4.521 -13.075 24.702 1.00 89.75 194 TRP A CA 1
ATOM 1494 C C . TRP A 1 194 ? 3.706 -12.091 23.844 1.00 89.75 194 TRP A C 1
ATOM 1496 O O . TRP A 1 194 ? 2.703 -11.569 24.348 1.00 89.75 194 TRP A O 1
ATOM 1506 N N . PRO A 1 195 ? 4.077 -11.827 22.576 1.00 93.94 195 PRO A N 1
ATOM 1507 C CA . PRO A 1 195 ? 5.352 -12.177 21.922 1.00 93.94 195 PRO A CA 1
ATOM 1508 C C . PRO A 1 195 ? 6.558 -11.538 22.629 1.00 93.94 195 PRO A C 1
ATOM 1510 O O . PRO A 1 195 ? 6.358 -10.612 23.404 1.00 93.94 195 PRO A O 1
ATOM 1513 N N . ILE A 1 196 ? 7.783 -12.017 22.405 1.00 93.19 196 ILE A N 1
ATOM 1514 C CA . ILE A 1 196 ? 9.016 -11.490 23.030 1.00 93.19 196 ILE A CA 1
ATOM 1515 C C . ILE A 1 196 ? 9.536 -10.275 22.250 1.00 93.19 196 ILE A C 1
ATOM 1517 O O . ILE A 1 196 ? 9.748 -9.202 22.820 1.00 93.19 196 ILE A O 1
ATOM 1521 N N . LEU A 1 197 ? 9.707 -10.435 20.936 1.00 94.38 197 LEU A N 1
ATOM 1522 C CA . LEU A 1 197 ? 10.196 -9.400 20.028 1.00 94.38 197 LEU A CA 1
ATOM 1523 C C . LEU A 1 197 ? 9.074 -8.834 19.158 1.00 94.38 197 LEU A C 1
ATOM 1525 O O . LEU A 1 197 ? 8.103 -9.515 18.823 1.00 94.38 197 LEU A O 1
ATOM 1529 N N . GLY A 1 198 ? 9.253 -7.577 18.760 1.00 92.81 198 GLY A N 1
ATOM 1530 C CA . GLY A 1 198 ? 8.377 -6.876 17.836 1.00 92.81 198 GLY A CA 1
ATOM 1531 C C . GLY A 1 198 ? 7.314 -6.050 18.551 1.00 92.81 198 GLY A C 1
ATOM 1532 O O . GLY A 1 198 ? 6.370 -6.571 19.149 1.00 92.81 198 GLY A O 1
ATOM 1533 N N . LYS A 1 199 ? 7.424 -4.728 18.417 1.00 95.31 199 LYS A N 1
ATOM 1534 C CA . LYS A 1 199 ? 6.337 -3.798 18.727 1.00 95.31 199 LYS A CA 1
ATOM 1535 C C . LYS A 1 199 ? 5.478 -3.598 17.487 1.00 95.31 199 LYS A C 1
ATOM 1537 O O . LYS A 1 199 ? 5.990 -3.231 16.429 1.00 95.31 199 LYS A O 1
ATOM 1542 N N . LYS A 1 200 ? 4.175 -3.839 17.617 1.00 95.12 200 LYS A N 1
ATOM 1543 C CA . LYS A 1 200 ? 3.222 -3.628 16.525 1.00 95.12 200 LYS A CA 1
ATOM 1544 C C . LYS A 1 200 ? 2.994 -2.138 16.265 1.00 95.12 200 LYS A C 1
ATOM 1546 O O . LYS A 1 200 ? 2.978 -1.324 17.192 1.00 95.12 200 LYS A O 1
ATOM 1551 N N . LEU A 1 201 ? 2.765 -1.788 15.003 1.00 95.19 201 LEU A N 1
ATOM 1552 C CA . LEU A 1 201 ? 2.259 -0.470 14.621 1.00 95.19 201 LEU A CA 1
ATOM 1553 C C . LEU A 1 201 ? 0.797 -0.314 15.046 1.00 95.19 201 LEU A C 1
ATOM 1555 O O . LEU A 1 201 ? 0.464 0.691 15.661 1.00 95.19 201 LEU A O 1
ATOM 1559 N N . HIS A 1 202 ? -0.025 -1.334 14.783 1.00 93.50 202 HIS A N 1
ATOM 1560 C CA . HIS A 1 202 ? -1.448 -1.392 15.118 1.00 93.50 202 HIS A CA 1
ATOM 1561 C C . HIS A 1 202 ? -1.775 -2.738 15.778 1.00 93.50 202 HIS A C 1
ATOM 1563 O O . HIS A 1 202 ? -1.231 -3.766 15.382 1.00 93.50 202 HIS A O 1
ATOM 1569 N N . GLU A 1 203 ? -2.691 -2.782 16.746 1.00 88.56 203 GLU A N 1
ATOM 1570 C CA . GLU A 1 203 ? -2.992 -4.013 17.497 1.00 88.56 203 GLU A CA 1
ATOM 1571 C C . GLU A 1 203 ? -3.594 -5.127 16.617 1.00 88.56 203 GLU A C 1
ATOM 1573 O O . GLU A 1 203 ? -3.135 -6.277 16.643 1.00 88.56 203 GLU A O 1
ATOM 1578 N N . ASN A 1 204 ? -4.556 -4.749 15.769 1.00 88.31 204 ASN A N 1
ATOM 1579 C CA . ASN A 1 204 ? -5.286 -5.653 14.872 1.00 88.31 204 ASN A CA 1
ATOM 1580 C C . ASN A 1 204 ? -4.531 -6.091 13.603 1.00 88.31 204 ASN A C 1
ATOM 1582 O O . ASN A 1 204 ? -4.966 -7.041 12.953 1.00 88.31 204 ASN A O 1
ATOM 1586 N N . TYR A 1 205 ? -3.404 -5.460 13.254 1.00 92.38 205 TYR A N 1
ATOM 1587 C CA . TYR A 1 205 ? -2.663 -5.772 12.025 1.00 92.38 205 TYR A CA 1
ATOM 1588 C C . TYR A 1 205 ? -1.270 -6.339 12.326 1.00 92.38 205 TYR A C 1
ATOM 1590 O O . TYR A 1 205 ? -0.668 -6.004 13.347 1.00 92.38 205 TYR A O 1
ATOM 1598 N N . PRO A 1 206 ? -0.732 -7.219 11.464 1.00 94.44 206 PRO A N 1
ATOM 1599 C CA . PRO A 1 206 ? 0.513 -7.933 11.731 1.00 94.44 206 PRO A CA 1
ATOM 1600 C C . PRO A 1 206 ? 1.777 -7.114 11.404 1.00 94.44 206 PRO A C 1
ATOM 1602 O O . PRO A 1 206 ? 2.812 -7.711 11.134 1.00 94.44 206 PRO A O 1
ATOM 1605 N N . TYR A 1 207 ? 1.703 -5.780 11.433 1.00 96.00 207 TYR A N 1
ATOM 1606 C CA . TYR A 1 207 ? 2.805 -4.899 11.039 1.00 96.00 207 TYR A CA 1
ATOM 1607 C C . TYR A 1 207 ? 3.618 -4.424 12.246 1.00 96.00 207 TYR A C 1
ATOM 1609 O O . TYR A 1 207 ? 3.045 -3.989 13.251 1.00 96.00 207 TYR A O 1
ATOM 1617 N N . LEU A 1 208 ? 4.943 -4.467 12.146 1.00 97.00 208 LEU A N 1
ATOM 1618 C CA . LEU A 1 208 ? 5.889 -4.067 13.184 1.00 97.00 208 LEU A CA 1
ATOM 1619 C C . LEU A 1 208 ? 6.528 -2.703 12.910 1.00 97.00 208 LEU A C 1
ATOM 1621 O O . LEU A 1 208 ? 6.719 -2.287 11.773 1.00 97.00 208 LEU A O 1
ATOM 1625 N N . GLU A 1 209 ? 6.954 -2.029 13.976 1.00 97.25 209 GLU A N 1
ATOM 1626 C CA . GLU A 1 209 ? 7.726 -0.783 13.880 1.00 97.25 209 GLU A CA 1
ATOM 1627 C C . GLU A 1 209 ? 9.047 -0.963 13.115 1.00 97.25 209 GLU A C 1
ATOM 1629 O O . GLU A 1 209 ? 9.476 -0.063 12.393 1.00 97.25 209 GLU A O 1
ATOM 1634 N N . CYS A 1 210 ? 9.693 -2.129 13.233 1.00 96.56 210 CYS A N 1
ATOM 1635 C CA . CYS A 1 210 ? 10.951 -2.406 12.540 1.00 96.56 210 CYS A CA 1
ATOM 1636 C C . CYS A 1 210 ? 10.792 -2.532 11.017 1.00 96.56 210 CYS A C 1
ATOM 1638 O O . CYS A 1 210 ? 11.753 -2.259 10.301 1.00 96.56 210 CYS A O 1
ATOM 1640 N N . GLU A 1 211 ? 9.593 -2.837 10.505 1.00 97.94 211 GLU A N 1
ATOM 1641 C CA . GLU A 1 211 ? 9.321 -2.805 9.060 1.00 97.94 211 GLU A CA 1
ATOM 1642 C C . GLU A 1 211 ? 9.446 -1.389 8.495 1.00 97.94 211 GLU A C 1
ATOM 1644 O O . GLU A 1 211 ? 9.871 -1.226 7.355 1.00 97.94 211 GLU A O 1
ATOM 1649 N N . VAL A 1 212 ? 9.151 -0.351 9.288 1.00 98.00 212 VAL A N 1
ATOM 1650 C CA . VAL A 1 212 ? 9.351 1.047 8.870 1.00 98.00 212 VAL A CA 1
ATOM 1651 C C . VAL A 1 212 ? 10.842 1.340 8.705 1.00 98.00 212 VAL A C 1
ATOM 1653 O O . VAL A 1 212 ? 11.247 1.907 7.695 1.00 98.00 212 VAL A O 1
ATOM 1656 N N . LYS A 1 213 ? 11.677 0.896 9.654 1.00 96.81 213 LYS A N 1
ATOM 1657 C CA . LYS A 1 213 ? 13.141 1.041 9.566 1.00 96.81 213 LYS A CA 1
ATOM 1658 C C . LYS A 1 213 ? 13.700 0.272 8.367 1.00 96.81 213 LYS A C 1
ATOM 1660 O O . LYS A 1 213 ? 14.508 0.799 7.608 1.00 96.81 213 LYS A O 1
ATOM 1665 N N . TYR A 1 214 ? 13.224 -0.955 8.157 1.00 97.44 214 TYR A N 1
ATOM 1666 C CA . TYR A 1 214 ? 13.629 -1.764 7.010 1.00 97.44 214 TYR A CA 1
ATOM 1667 C C . TYR A 1 214 ? 13.177 -1.148 5.678 1.00 97.44 214 TYR A C 1
ATOM 1669 O O . TYR A 1 214 ? 13.950 -1.105 4.728 1.00 97.44 214 TYR A O 1
ATOM 1677 N N . SER A 1 215 ? 11.979 -0.562 5.629 1.00 97.75 215 SER A N 1
ATOM 1678 C CA . SER A 1 215 ? 11.466 0.141 4.446 1.00 97.75 215 SER A CA 1
ATOM 1679 C C . SER A 1 215 ? 12.398 1.268 3.990 1.00 97.75 215 SER A C 1
ATOM 1681 O O . SER A 1 215 ? 12.556 1.484 2.791 1.00 97.75 215 SER A O 1
ATOM 1683 N N . ILE A 1 216 ? 13.047 1.967 4.927 1.00 97.06 216 ILE A N 1
ATOM 1684 C CA . ILE A 1 216 ? 14.029 3.020 4.624 1.00 97.06 216 ILE A CA 1
ATOM 1685 C C . ILE A 1 216 ? 15.284 2.426 3.968 1.00 97.06 216 ILE A C 1
ATOM 1687 O O . ILE A 1 216 ? 15.791 2.988 2.998 1.00 97.06 216 ILE A O 1
ATOM 1691 N N . LYS A 1 217 ? 15.748 1.254 4.433 1.00 95.19 217 LYS A N 1
ATOM 1692 C CA . LYS A 1 217 ? 16.823 0.488 3.770 1.00 95.19 217 LYS A CA 1
ATOM 1693 C C . LYS A 1 217 ? 16.416 0.065 2.353 1.00 95.19 217 LYS A C 1
ATOM 1695 O O . LYS A 1 217 ? 17.256 0.043 1.461 1.00 95.19 217 LYS A O 1
ATOM 1700 N N . GLU A 1 218 ? 15.129 -0.187 2.127 1.00 95.94 218 GLU A N 1
ATOM 1701 C CA . GLU A 1 218 ? 14.536 -0.427 0.805 1.00 95.94 218 GLU A CA 1
ATOM 1702 C C . GLU A 1 218 ? 14.177 0.869 0.048 1.00 95.94 218 GLU A C 1
ATOM 1704 O O . GLU A 1 218 ? 13.264 0.881 -0.784 1.00 95.94 218 GLU A O 1
ATOM 1709 N N . TYR A 1 219 ? 14.878 1.973 0.325 1.00 96.81 219 TYR A N 1
ATOM 1710 C CA . TYR A 1 219 ? 14.743 3.260 -0.366 1.00 96.81 219 TYR A CA 1
ATOM 1711 C C . TYR A 1 219 ? 13.355 3.917 -0.256 1.00 96.81 219 TYR A C 1
ATOM 1713 O O . TYR A 1 219 ? 12.941 4.649 -1.156 1.00 96.81 219 TYR A O 1
ATOM 1721 N N . ALA A 1 220 ? 12.607 3.667 0.822 1.00 97.81 220 ALA A N 1
ATOM 1722 C CA . ALA A 1 220 ? 11.425 4.470 1.128 1.00 97.81 220 ALA A CA 1
ATOM 1723 C C . ALA A 1 220 ? 11.853 5.880 1.566 1.00 97.81 220 ALA A C 1
ATOM 1725 O O . ALA A 1 220 ? 12.517 6.046 2.590 1.00 97.81 220 ALA A O 1
ATOM 1726 N N . CYS A 1 221 ? 11.449 6.891 0.797 1.00 96.44 221 CYS A N 1
ATOM 1727 C CA . CYS A 1 221 ? 11.839 8.288 1.011 1.00 96.44 221 CYS A CA 1
ATOM 1728 C C . CYS A 1 221 ? 10.699 9.150 1.572 1.00 96.44 221 CYS A C 1
ATOM 1730 O O . CYS A 1 221 ? 10.943 10.271 2.013 1.00 96.44 221 CYS A O 1
ATOM 1732 N N . SER A 1 222 ? 9.466 8.647 1.539 1.00 98.12 222 SER A N 1
ATOM 1733 C CA . SER A 1 222 ? 8.257 9.303 2.041 1.00 98.12 222 SER A CA 1
ATOM 1734 C C . SER A 1 222 ? 7.435 8.347 2.901 1.00 98.12 222 SER A C 1
ATOM 1736 O O . SER A 1 222 ? 7.505 7.125 2.743 1.00 98.12 222 SER A O 1
ATOM 1738 N N . ALA A 1 223 ? 6.599 8.888 3.782 1.00 98.19 223 ALA A N 1
ATOM 1739 C CA . ALA A 1 223 ? 5.646 8.089 4.544 1.00 98.19 223 ALA A CA 1
ATOM 1740 C C . ALA A 1 223 ? 4.637 7.383 3.619 1.00 98.19 223 ALA A C 1
ATOM 1742 O O . ALA A 1 223 ? 4.239 6.249 3.899 1.00 98.19 223 ALA A O 1
ATOM 1743 N N . VAL A 1 224 ? 4.315 7.982 2.461 1.00 98.00 224 VAL A N 1
ATOM 1744 C CA . VAL A 1 224 ? 3.504 7.351 1.406 1.00 98.00 224 VAL A CA 1
ATOM 1745 C C . VAL A 1 224 ? 4.168 6.072 0.884 1.00 98.00 224 VAL A C 1
ATOM 1747 O O . VAL A 1 224 ? 3.472 5.070 0.716 1.00 98.00 224 VAL A O 1
ATOM 1750 N N . ASP A 1 225 ? 5.492 6.042 0.675 1.00 98.06 225 ASP A N 1
ATOM 1751 C CA . ASP A 1 225 ? 6.206 4.821 0.254 1.00 98.06 225 ASP A CA 1
ATOM 1752 C C . ASP A 1 225 ? 5.985 3.667 1.237 1.00 98.06 225 ASP A C 1
ATOM 1754 O O . ASP A 1 225 ? 5.729 2.530 0.829 1.00 98.06 225 ASP A O 1
ATOM 1758 N N . VAL A 1 226 ? 6.036 3.966 2.536 1.00 98.31 226 VAL A N 1
ATOM 1759 C CA . VAL A 1 226 ? 5.882 2.965 3.592 1.00 98.31 226 VAL A CA 1
ATOM 1760 C C . VAL A 1 226 ? 4.451 2.427 3.628 1.00 98.31 226 VAL A C 1
ATOM 1762 O O . VAL A 1 226 ? 4.251 1.214 3.511 1.00 98.31 226 VAL A O 1
ATOM 1765 N N . ILE A 1 227 ? 3.447 3.305 3.734 1.00 97.75 227 ILE A N 1
ATOM 1766 C CA . ILE A 1 227 ? 2.046 2.884 3.917 1.00 97.75 227 ILE A CA 1
ATOM 1767 C C . ILE A 1 227 ? 1.430 2.263 2.659 1.00 97.75 227 ILE A C 1
ATOM 1769 O O . ILE A 1 227 ? 0.532 1.427 2.777 1.00 97.75 227 ILE A O 1
ATOM 1773 N N . SER A 1 228 ? 1.906 2.644 1.467 1.00 95.75 228 SER A N 1
ATOM 1774 C CA . SER A 1 228 ? 1.321 2.219 0.189 1.00 95.75 228 SER A CA 1
ATOM 1775 C C . SER A 1 228 ? 2.129 1.135 -0.527 1.00 95.75 228 SER A C 1
ATOM 1777 O O . SER A 1 228 ? 1.535 0.227 -1.093 1.00 95.75 228 SER A O 1
ATOM 1779 N N . ARG A 1 229 ? 3.469 1.171 -0.509 1.00 95.19 229 ARG A N 1
ATOM 1780 C CA . ARG A 1 229 ? 4.293 0.274 -1.345 1.00 95.19 229 ARG A CA 1
ATOM 1781 C C . ARG A 1 229 ? 5.008 -0.815 -0.557 1.00 95.19 229 ARG A C 1
ATOM 1783 O 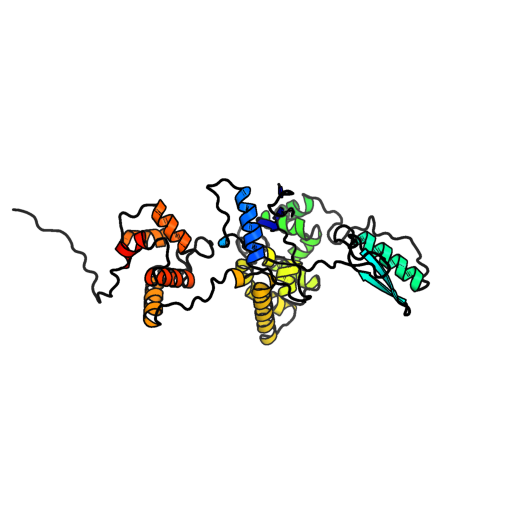O . ARG A 1 229 ? 5.170 -1.909 -1.086 1.00 95.19 229 ARG A O 1
ATOM 1790 N N . ARG A 1 230 ? 5.442 -0.532 0.674 1.00 95.56 230 ARG A N 1
ATOM 1791 C CA . ARG A 1 230 ? 6.197 -1.490 1.501 1.00 95.56 230 ARG A CA 1
ATOM 1792 C C . ARG A 1 230 ? 5.266 -2.332 2.370 1.00 95.56 230 ARG A C 1
ATOM 1794 O O . ARG A 1 230 ? 5.110 -3.525 2.133 1.00 95.56 230 ARG A O 1
ATOM 1801 N N . ILE A 1 231 ? 4.562 -1.685 3.297 1.00 93.81 231 ILE A N 1
ATOM 1802 C CA . ILE A 1 231 ? 3.664 -2.353 4.252 1.00 93.81 231 ILE A CA 1
ATOM 1803 C C . ILE A 1 231 ? 2.261 -2.550 3.651 1.00 93.81 231 ILE A C 1
ATOM 1805 O O . ILE A 1 231 ? 1.590 -3.536 3.940 1.00 93.81 231 ILE A O 1
ATOM 1809 N N . ARG A 1 232 ? 1.837 -1.649 2.752 1.00 94.50 232 ARG A N 1
ATOM 1810 C CA . ARG A 1 232 ? 0.559 -1.699 2.005 1.00 94.50 232 ARG A CA 1
ATOM 1811 C C . ARG A 1 232 ? -0.710 -1.625 2.866 1.00 94.50 232 ARG A C 1
ATOM 1813 O O . ARG A 1 232 ? -1.796 -1.924 2.376 1.00 94.50 232 ARG A O 1
ATOM 1820 N N . ILE A 1 233 ? -0.615 -1.178 4.119 1.00 95.38 233 ILE A N 1
ATOM 1821 C CA . ILE A 1 233 ? -1.778 -1.018 5.008 1.00 95.38 233 ILE A CA 1
ATOM 1822 C C . ILE A 1 233 ? -2.829 -0.042 4.453 1.00 95.38 233 ILE A C 1
ATOM 1824 O O . ILE A 1 233 ? -4.018 -0.274 4.656 1.00 95.38 233 ILE A O 1
ATOM 1828 N N . ALA A 1 234 ? -2.423 0.963 3.668 1.00 96.56 234 ALA A N 1
ATOM 1829 C CA . ALA A 1 234 ? -3.346 1.916 3.043 1.00 96.56 234 ALA A CA 1
ATOM 1830 C C . ALA A 1 234 ? -4.365 1.243 2.100 1.00 96.56 234 ALA A C 1
ATOM 1832 O O . ALA A 1 234 ? -5.500 1.701 1.978 1.00 96.56 234 ALA A O 1
ATOM 1833 N N . PHE A 1 235 ? -3.983 0.120 1.487 1.00 95.62 235 PHE A N 1
ATOM 1834 C CA . PHE A 1 235 ? -4.848 -0.697 0.629 1.00 95.62 235 PHE A CA 1
ATOM 1835 C C . PHE A 1 235 ? -5.726 -1.676 1.419 1.00 95.62 235 PHE A C 1
ATOM 1837 O O . PHE A 1 235 ? -6.677 -2.230 0.876 1.00 95.62 235 PHE A O 1
ATOM 1844 N N . VAL A 1 236 ? -5.399 -1.918 2.691 1.00 93.25 236 VAL A N 1
ATOM 1845 C CA . VAL A 1 236 ? -6.142 -2.830 3.568 1.00 93.25 236 VAL A CA 1
ATOM 1846 C C . VAL A 1 236 ? -7.194 -2.064 4.363 1.00 93.25 236 VAL A C 1
ATOM 1848 O O . VAL A 1 236 ? -8.347 -2.482 4.409 1.00 93.25 236 VAL A O 1
ATOM 1851 N N . ASN A 1 237 ? -6.810 -0.951 4.995 1.00 92.12 237 ASN A N 1
ATOM 1852 C CA . ASN A 1 237 ? -7.709 -0.130 5.799 1.00 92.12 237 ASN A CA 1
ATOM 1853 C C . ASN A 1 237 ? -7.156 1.293 5.980 1.00 92.12 237 ASN A C 1
ATOM 1855 O O . ASN A 1 237 ? -6.115 1.496 6.616 1.00 92.12 237 ASN A O 1
ATOM 1859 N N . VAL A 1 238 ? -7.877 2.288 5.459 1.00 93.50 238 VAL A N 1
ATOM 1860 C CA . VAL A 1 238 ? -7.458 3.699 5.525 1.00 93.50 238 VAL A CA 1
ATOM 1861 C C . VAL A 1 238 ? -7.485 4.274 6.945 1.00 93.50 238 VAL A C 1
ATOM 1863 O O . VAL A 1 238 ? -6.607 5.060 7.291 1.00 93.50 238 VAL A O 1
ATOM 1866 N N . TYR A 1 239 ? -8.414 3.839 7.800 1.00 86.12 239 TYR A N 1
ATOM 1867 C CA . TYR A 1 239 ? -8.544 4.321 9.182 1.00 86.12 239 TYR A CA 1
ATOM 1868 C C . TYR A 1 239 ? -7.436 3.776 10.075 1.00 86.12 239 TYR A C 1
ATOM 1870 O O . TYR A 1 239 ? -6.747 4.536 10.748 1.00 86.12 239 TYR A O 1
ATOM 1878 N N . ALA A 1 240 ? -7.170 2.473 9.978 1.00 89.19 240 ALA A N 1
ATOM 1879 C CA . ALA A 1 240 ? -6.036 1.871 10.671 1.00 89.19 240 ALA A CA 1
ATOM 1880 C C . ALA A 1 240 ? -4.707 2.500 10.226 1.00 89.19 240 ALA A C 1
ATOM 1882 O O . ALA A 1 240 ? -3.780 2.630 11.022 1.00 89.19 240 ALA A O 1
ATOM 1883 N N . THR A 1 241 ? -4.615 2.911 8.954 1.00 95.31 241 THR A N 1
ATOM 1884 C CA . THR A 1 241 ? -3.459 3.654 8.438 1.00 95.31 241 THR A CA 1
ATOM 1885 C C . THR A 1 241 ? -3.351 5.036 9.077 1.00 95.31 241 THR A C 1
ATOM 1887 O O . THR A 1 241 ? -2.258 5.425 9.483 1.00 95.31 241 THR A O 1
ATOM 1890 N N . LEU A 1 242 ? -4.467 5.762 9.197 1.00 91.81 242 LEU A N 1
ATOM 1891 C CA . LEU A 1 242 ? -4.525 7.081 9.825 1.00 91.81 242 LEU A CA 1
ATOM 1892 C C . LEU A 1 242 ? -4.070 7.039 11.291 1.00 91.81 242 LEU A C 1
ATOM 1894 O O . LEU A 1 242 ? -3.265 7.872 11.702 1.00 91.81 242 LEU A O 1
ATOM 1898 N N . GLU A 1 243 ? -4.522 6.040 12.053 1.00 89.50 243 GLU A N 1
ATOM 1899 C CA . GLU A 1 243 ? -4.152 5.862 13.463 1.00 89.50 243 GLU A CA 1
ATOM 1900 C C . GLU A 1 243 ? -2.642 5.684 13.664 1.00 89.50 243 GLU A C 1
ATOM 1902 O O . GLU A 1 243 ? -2.051 6.255 14.583 1.00 89.50 243 GLU A O 1
ATOM 1907 N N . ILE A 1 244 ? -1.987 4.910 12.792 1.00 95.81 244 ILE A N 1
ATOM 1908 C CA . ILE A 1 244 ? -0.551 4.626 12.923 1.00 95.81 244 ILE A CA 1
ATOM 1909 C C . ILE A 1 244 ? 0.346 5.637 12.214 1.00 95.81 244 ILE A C 1
ATOM 1911 O O . ILE A 1 244 ? 1.565 5.608 12.406 1.00 95.81 244 ILE A O 1
ATOM 1915 N N . LEU A 1 245 ? -0.217 6.529 11.399 1.00 97.06 245 LEU A N 1
ATOM 1916 C CA . LEU A 1 245 ? 0.545 7.471 10.583 1.00 97.06 245 LEU A CA 1
ATOM 1917 C C . LEU A 1 245 ? 1.505 8.350 11.412 1.00 97.06 245 LEU A C 1
ATOM 1919 O O . LEU A 1 245 ? 2.685 8.413 11.050 1.00 97.06 245 LEU A O 1
ATOM 1923 N N . PRO A 1 246 ? 1.100 8.950 12.556 1.00 97.19 246 PRO A N 1
ATOM 1924 C CA . PRO A 1 246 ? 2.027 9.714 13.396 1.00 97.19 246 PRO A CA 1
ATOM 1925 C C . PRO A 1 246 ? 3.214 8.876 13.878 1.00 97.19 246 PRO A C 1
ATOM 1927 O O . PRO A 1 246 ? 4.346 9.357 13.946 1.00 97.19 246 PRO A O 1
ATOM 1930 N N . LYS A 1 247 ? 2.975 7.598 14.188 1.00 97.75 247 LYS A N 1
ATOM 1931 C CA . LYS A 1 247 ? 4.003 6.668 14.660 1.00 97.75 247 LYS A CA 1
ATOM 1932 C C . LYS A 1 247 ? 5.011 6.346 13.558 1.00 97.75 247 LYS A C 1
ATOM 1934 O O . LYS A 1 247 ? 6.212 6.419 13.806 1.00 97.75 247 LYS A O 1
ATOM 1939 N N . ILE A 1 248 ? 4.535 6.068 12.342 1.00 98.25 248 ILE A N 1
ATOM 1940 C CA . ILE A 1 248 ? 5.386 5.835 11.165 1.00 98.25 248 ILE A CA 1
ATOM 1941 C C . ILE A 1 248 ? 6.250 7.065 10.878 1.00 98.25 248 ILE A C 1
ATOM 1943 O O . ILE A 1 248 ? 7.468 6.939 10.773 1.00 98.25 248 ILE A O 1
ATOM 1947 N N . ILE A 1 249 ? 5.644 8.255 10.818 1.00 98.50 249 ILE A N 1
ATOM 1948 C CA . ILE A 1 249 ? 6.365 9.505 10.535 1.00 98.50 249 ILE A CA 1
ATOM 1949 C C . ILE A 1 249 ? 7.414 9.787 11.609 1.00 98.50 249 ILE A C 1
ATOM 1951 O O . ILE A 1 249 ? 8.519 10.198 11.276 1.00 98.50 249 ILE A O 1
ATOM 1955 N N . ASN A 1 250 ? 7.115 9.541 12.886 1.00 98.31 250 ASN A N 1
ATOM 1956 C CA . ASN A 1 250 ? 8.091 9.721 13.960 1.00 98.31 250 ASN A CA 1
ATOM 1957 C C . ASN A 1 250 ? 9.286 8.765 13.834 1.00 98.31 250 ASN A C 1
ATOM 1959 O O . ASN A 1 250 ? 10.422 9.191 14.043 1.00 98.31 250 ASN A O 1
ATOM 1963 N N . ILE A 1 251 ? 9.053 7.499 13.465 1.00 97.94 251 ILE A N 1
ATOM 1964 C CA . ILE A 1 251 ? 10.136 6.538 13.212 1.00 97.94 251 ILE A CA 1
ATOM 1965 C C . ILE A 1 251 ? 10.978 7.007 12.022 1.00 97.94 251 ILE A C 1
ATOM 1967 O O . ILE A 1 251 ? 12.192 7.135 12.154 1.00 97.94 251 ILE A O 1
ATOM 1971 N N . MET A 1 252 ? 10.346 7.337 10.892 1.00 98.38 252 MET A N 1
ATOM 1972 C CA . MET A 1 252 ? 11.062 7.824 9.708 1.00 98.38 252 MET A CA 1
ATOM 1973 C C . MET A 1 252 ? 11.834 9.111 9.987 1.00 98.38 252 MET A C 1
ATOM 1975 O O . MET A 1 252 ? 12.981 9.234 9.575 1.00 98.38 252 MET A O 1
ATOM 1979 N N . ALA A 1 253 ? 11.249 10.046 10.733 1.00 98.25 253 ALA A N 1
ATOM 1980 C CA . ALA A 1 253 ? 11.895 11.302 11.077 1.00 98.25 253 ALA A CA 1
ATOM 1981 C C . ALA A 1 253 ? 13.153 11.104 11.918 1.00 98.25 253 ALA A C 1
ATOM 1983 O O . ALA A 1 253 ? 14.130 11.822 11.723 1.00 98.25 253 ALA A O 1
ATOM 1984 N N . LYS A 1 254 ? 13.141 10.123 12.825 1.00 97.38 254 LYS A N 1
ATOM 1985 C CA . LYS A 1 254 ? 14.314 9.768 13.621 1.00 97.38 254 LYS A CA 1
ATOM 1986 C C . LYS A 1 254 ? 15.421 9.166 12.755 1.00 97.38 254 LYS A C 1
ATOM 1988 O O . LYS A 1 254 ? 16.571 9.551 12.907 1.00 97.38 254 LYS A O 1
ATOM 1993 N N . GLU A 1 255 ? 15.079 8.247 11.857 1.00 96.88 255 GLU A N 1
ATOM 1994 C CA . GLU A 1 255 ? 16.060 7.547 11.014 1.00 96.88 255 GLU A CA 1
ATOM 1995 C C . GLU A 1 255 ? 16.614 8.438 9.881 1.00 96.88 255 GLU A C 1
ATOM 1997 O O . GLU A 1 255 ? 17.785 8.344 9.525 1.00 96.88 255 GLU A O 1
ATOM 2002 N N . LEU A 1 256 ? 15.792 9.339 9.330 1.00 97.19 256 LEU A N 1
ATOM 2003 C CA . LEU A 1 256 ? 16.141 10.226 8.209 1.00 97.19 256 LEU A CA 1
ATOM 2004 C C . LEU A 1 256 ? 16.470 11.664 8.637 1.00 97.19 256 LEU A C 1
ATOM 2006 O O . LEU A 1 256 ? 16.686 12.524 7.783 1.00 97.19 256 LEU A O 1
ATOM 2010 N N . ASN A 1 257 ? 16.510 11.937 9.945 1.00 97.44 257 ASN A N 1
ATOM 2011 C CA . ASN A 1 257 ? 16.758 13.259 10.529 1.00 97.44 257 ASN A CA 1
ATOM 2012 C C . ASN A 1 257 ? 15.810 14.357 9.999 1.00 97.44 257 ASN A C 1
ATOM 2014 O O . ASN A 1 257 ? 16.236 15.462 9.656 1.00 97.44 257 ASN A O 1
ATOM 2018 N N . TRP A 1 258 ? 14.511 14.064 9.907 1.00 98.06 258 TRP A N 1
ATOM 2019 C CA . TRP A 1 258 ? 13.515 15.049 9.479 1.00 98.06 258 TRP A CA 1
ATOM 2020 C C . TRP A 1 258 ? 13.203 16.064 10.580 1.00 98.06 258 TRP A C 1
ATOM 2022 O O . TRP A 1 258 ? 13.018 15.713 11.744 1.00 98.06 258 TRP A O 1
ATOM 2032 N N . ASN A 1 259 ? 13.061 17.330 10.187 1.00 97.88 259 ASN A N 1
ATOM 2033 C CA . ASN A 1 259 ? 12.564 18.388 11.062 1.00 97.88 259 ASN A CA 1
ATOM 2034 C C . ASN A 1 259 ? 11.023 18.382 11.152 1.00 97.88 259 ASN A C 1
ATOM 2036 O O . ASN A 1 259 ? 10.335 17.716 10.375 1.00 97.88 259 ASN A O 1
ATOM 2040 N N . GLU A 1 260 ? 10.467 19.168 12.077 1.00 97.88 260 GLU A N 1
ATOM 2041 C CA . GLU A 1 260 ? 9.010 19.259 12.273 1.00 97.88 260 GLU A CA 1
ATOM 2042 C C . GLU A 1 260 ? 8.263 19.759 11.026 1.00 97.88 260 GLU A C 1
ATOM 2044 O O . GLU A 1 260 ? 7.167 19.285 10.731 1.00 97.88 260 GLU A O 1
ATOM 2049 N N . THR A 1 261 ? 8.874 20.637 10.223 1.00 98.25 261 THR A N 1
ATOM 2050 C CA . THR A 1 261 ? 8.296 21.077 8.943 1.00 98.25 261 THR A CA 1
ATOM 2051 C C . THR A 1 261 ? 8.123 19.910 7.971 1.00 98.25 261 THR A C 1
ATOM 2053 O O . THR A 1 261 ? 7.066 19.771 7.356 1.00 98.25 261 THR A O 1
ATOM 2056 N N . ARG A 1 262 ? 9.132 19.038 7.845 1.00 98.06 262 ARG A N 1
ATOM 2057 C CA . ARG A 1 262 ? 9.058 17.849 6.990 1.00 98.06 262 ARG A CA 1
ATOM 2058 C C . ARG A 1 262 ? 8.058 16.838 7.537 1.00 98.06 262 ARG A C 1
ATOM 2060 O O . ARG A 1 262 ? 7.280 16.316 6.751 1.00 98.06 262 ARG A O 1
ATOM 2067 N N . LYS A 1 263 ? 8.021 16.608 8.853 1.00 98.38 263 LYS A N 1
ATOM 2068 C CA . LYS A 1 263 ? 7.028 15.717 9.482 1.00 98.38 263 LYS A CA 1
ATOM 2069 C C . LYS A 1 263 ? 5.599 16.169 9.191 1.00 98.38 263 LYS A C 1
ATOM 2071 O O . LYS A 1 263 ? 4.766 15.345 8.826 1.00 98.38 263 LYS A O 1
ATOM 2076 N N . LYS A 1 264 ? 5.335 17.476 9.299 1.00 98.06 264 LYS A N 1
ATOM 2077 C CA . LYS A 1 264 ? 4.032 18.057 8.963 1.00 98.06 264 LYS A CA 1
ATOM 2078 C C . LYS A 1 264 ? 3.687 17.850 7.488 1.00 98.06 264 LYS A C 1
ATOM 2080 O O . LYS A 1 264 ? 2.589 17.391 7.195 1.00 98.06 264 LYS A O 1
ATOM 2085 N N . LYS A 1 265 ? 4.636 18.113 6.583 1.00 98.31 265 LYS A N 1
ATOM 2086 C CA . LYS A 1 265 ? 4.448 17.886 5.145 1.00 98.31 265 LYS A CA 1
ATOM 2087 C C . LYS A 1 265 ? 4.130 16.421 4.827 1.00 98.31 265 LYS A C 1
ATOM 2089 O O . LYS A 1 265 ? 3.183 16.153 4.109 1.00 98.31 265 LYS A O 1
ATOM 2094 N N . GLU A 1 266 ? 4.879 15.476 5.391 1.00 98.38 266 GLU A N 1
ATOM 2095 C CA . GLU A 1 266 ? 4.637 14.037 5.195 1.00 98.38 266 GLU A CA 1
ATOM 2096 C C . GLU A 1 266 ? 3.256 13.615 5.694 1.00 98.38 266 GLU A C 1
ATOM 2098 O O . GLU A 1 266 ? 2.577 12.816 5.054 1.00 98.38 266 GLU A O 1
ATOM 2103 N N . TYR A 1 267 ? 2.817 14.178 6.821 1.00 98.06 267 TYR A N 1
ATOM 2104 C CA . TYR A 1 267 ? 1.472 13.946 7.329 1.00 98.06 267 TYR A CA 1
ATOM 2105 C C . TYR A 1 267 ? 0.416 14.471 6.349 1.00 98.06 267 TYR A C 1
ATOM 2107 O O . TYR A 1 267 ? -0.485 13.727 5.977 1.00 98.06 267 TYR A O 1
ATOM 2115 N N . GLU A 1 268 ? 0.542 15.719 5.890 1.00 97.62 268 GLU A N 1
ATOM 2116 C CA . GLU A 1 268 ? -0.373 16.333 4.916 1.00 97.62 268 GLU A CA 1
ATOM 2117 C C . GLU A 1 268 ? -0.414 15.555 3.588 1.00 97.62 268 GLU A C 1
ATOM 2119 O O . GLU A 1 268 ? -1.502 15.237 3.102 1.00 97.62 268 GLU A O 1
ATOM 2124 N N . ASP A 1 269 ? 0.746 15.167 3.051 1.00 97.81 269 ASP A N 1
ATOM 2125 C CA . ASP A 1 269 ? 0.876 14.389 1.814 1.00 97.81 269 ASP A CA 1
ATOM 2126 C C . ASP A 1 269 ? 0.221 13.000 1.959 1.00 97.81 269 ASP A C 1
ATOM 2128 O O . ASP A 1 269 ? -0.515 12.554 1.075 1.00 97.81 269 ASP A O 1
ATOM 2132 N N . CYS A 1 270 ? 0.415 12.321 3.097 1.00 97.75 270 CYS A N 1
ATOM 2133 C CA . CYS A 1 270 ? -0.250 11.049 3.388 1.00 97.75 270 CYS A CA 1
ATOM 2134 C C . CYS A 1 270 ? -1.765 11.196 3.530 1.00 97.75 270 CYS A C 1
ATOM 2136 O O . CYS A 1 270 ? -2.507 10.365 3.011 1.00 97.75 270 CYS A O 1
ATOM 2138 N N . ILE A 1 271 ? -2.234 12.241 4.213 1.00 95.56 271 ILE A N 1
ATOM 2139 C CA . ILE A 1 271 ? -3.663 12.524 4.344 1.00 95.56 271 ILE A CA 1
ATOM 2140 C C . ILE A 1 271 ? -4.277 12.760 2.966 1.00 95.56 271 ILE A C 1
ATOM 2142 O O . ILE A 1 271 ? -5.307 12.157 2.670 1.00 95.56 271 ILE A O 1
ATOM 2146 N N . ASN A 1 272 ? -3.631 13.557 2.109 1.00 95.50 272 ASN A N 1
ATOM 2147 C CA . ASN A 1 272 ? -4.076 13.769 0.734 1.00 95.50 272 ASN A CA 1
ATOM 2148 C C . ASN A 1 272 ? -4.121 12.449 -0.049 1.00 95.50 272 ASN A C 1
ATOM 2150 O O . ASN A 1 272 ? -5.140 12.137 -0.652 1.00 95.50 272 ASN A O 1
ATOM 2154 N N . PHE A 1 273 ? -3.076 11.622 0.035 1.00 97.00 273 PHE A N 1
ATOM 2155 C CA . PHE A 1 273 ? -3.038 10.306 -0.611 1.00 97.00 273 PHE A CA 1
ATOM 2156 C C . PHE A 1 273 ? -4.183 9.380 -0.161 1.00 97.00 273 PHE A C 1
ATOM 2158 O O . PHE A 1 273 ? -4.848 8.765 -0.995 1.00 97.00 273 PHE A O 1
ATOM 2165 N N . LEU A 1 274 ? -4.450 9.288 1.147 1.00 95.00 274 LEU A N 1
ATOM 2166 C CA . LEU A 1 274 ? -5.550 8.471 1.676 1.00 95.00 274 LEU A CA 1
ATOM 2167 C C . LEU A 1 274 ? -6.914 8.979 1.187 1.00 95.00 274 LEU A C 1
ATOM 2169 O O . LEU A 1 274 ? -7.800 8.196 0.841 1.00 95.00 274 LEU A O 1
ATOM 2173 N N . LYS A 1 275 ? -7.061 10.302 1.139 1.00 90.44 275 LYS A N 1
ATOM 2174 C CA . LYS A 1 275 ? -8.253 11.026 0.701 1.00 90.44 275 LYS A CA 1
ATOM 2175 C C . LYS A 1 275 ? -8.571 10.815 -0.771 1.00 90.44 275 LYS A C 1
ATOM 2177 O O . LYS A 1 275 ? -9.702 10.455 -1.090 1.00 90.44 275 LYS A O 1
ATOM 2182 N N . THR A 1 276 ? -7.585 11.024 -1.638 1.00 91.12 276 THR A N 1
ATOM 2183 C CA . THR A 1 276 ? -7.769 11.046 -3.091 1.00 91.12 276 THR A CA 1
ATOM 2184 C C . THR A 1 276 ? -7.598 9.666 -3.708 1.00 91.12 276 THR A C 1
ATOM 2186 O O . THR A 1 276 ? -8.465 9.214 -4.445 1.00 91.12 276 THR A O 1
ATOM 2189 N N . GLN A 1 277 ? -6.520 8.957 -3.378 1.00 94.75 277 GLN A N 1
ATOM 2190 C CA . GLN A 1 277 ? -6.146 7.726 -4.077 1.00 94.75 277 GLN A CA 1
ATOM 2191 C C . GLN A 1 277 ? -6.676 6.466 -3.389 1.00 94.75 277 GLN A C 1
ATOM 2193 O O . GLN A 1 277 ? -6.924 5.481 -4.079 1.00 94.75 277 GLN A O 1
ATOM 2198 N N . MET A 1 278 ? -6.882 6.489 -2.063 1.00 95.12 278 MET A N 1
ATOM 2199 C CA . MET A 1 278 ? -7.386 5.336 -1.287 1.00 95.12 278 MET A CA 1
ATOM 2200 C C . MET A 1 278 ? -8.879 5.442 -0.903 1.00 95.12 278 MET A C 1
ATOM 2202 O O . MET A 1 278 ? -9.401 4.604 -0.163 1.00 95.12 278 MET A O 1
ATOM 2206 N N . GLY A 1 279 ? -9.582 6.463 -1.408 1.00 86.31 279 GLY A N 1
ATOM 2207 C CA . GLY A 1 279 ? -11.032 6.626 -1.268 1.00 86.31 279 GLY A CA 1
ATOM 2208 C C . GLY A 1 279 ? -11.536 6.904 0.150 1.00 86.31 279 GLY A C 1
ATOM 2209 O O . GLY A 1 279 ? -12.699 6.624 0.446 1.00 86.31 279 GLY A O 1
ATOM 2210 N N . MET A 1 280 ? -10.700 7.471 1.029 1.00 84.19 280 MET A N 1
ATOM 2211 C CA . MET A 1 280 ? -11.118 7.839 2.388 1.00 84.19 280 MET A CA 1
ATOM 2212 C C . MET A 1 280 ? -12.232 8.901 2.382 1.00 84.19 280 MET A C 1
ATOM 2214 O O . MET A 1 280 ? -13.187 8.779 3.143 1.00 84.19 280 MET A O 1
ATOM 2218 N N . HIS A 1 281 ? -12.168 9.890 1.480 1.00 71.12 281 HIS A N 1
ATOM 2219 C CA . HIS A 1 281 ? -13.215 10.915 1.341 1.00 71.12 281 HIS A CA 1
ATOM 2220 C C . HIS A 1 281 ? -14.546 10.371 0.846 1.00 71.12 281 HIS A C 1
ATOM 2222 O O . HIS A 1 281 ? -15.591 10.933 1.132 1.00 71.12 281 HIS A O 1
ATOM 2228 N N . LEU A 1 282 ? -14.529 9.262 0.122 1.00 56.44 282 LEU A N 1
ATOM 2229 C CA . LEU A 1 282 ? -15.743 8.694 -0.439 1.00 56.44 282 LEU A CA 1
ATOM 2230 C C . LEU A 1 282 ? -16.630 8.037 0.642 1.00 56.44 282 LEU A C 1
ATOM 2232 O O . LEU A 1 282 ? -17.793 7.726 0.404 1.00 56.44 282 LEU A O 1
ATOM 2236 N N . ARG A 1 283 ? -16.081 7.834 1.850 1.00 54.22 283 ARG A N 1
ATOM 2237 C CA . ARG A 1 283 ? -16.830 7.502 3.071 1.00 54.22 283 ARG A CA 1
ATOM 2238 C C . ARG A 1 283 ? -17.190 8.714 3.917 1.00 54.22 283 ARG A C 1
ATOM 2240 O O . ARG A 1 283 ? -18.001 8.556 4.831 1.00 54.22 283 ARG A O 1
ATOM 2247 N N . GLU A 1 284 ? -16.594 9.883 3.674 1.00 46.91 284 GLU A N 1
ATOM 2248 C CA . GLU A 1 284 ? -17.153 11.101 4.243 1.00 46.91 284 GLU A CA 1
ATOM 2249 C C . GLU A 1 284 ? -18.528 11.224 3.606 1.00 46.91 284 GLU A C 1
ATOM 2251 O O . GLU A 1 284 ? -18.680 11.607 2.448 1.00 46.91 284 GLU A O 1
ATOM 2256 N N . ILE A 1 285 ? -19.540 10.810 4.371 1.00 41.69 285 ILE A N 1
ATOM 2257 C CA . ILE A 1 285 ? -20.927 11.142 4.088 1.00 41.69 285 ILE A CA 1
ATOM 2258 C C . ILE A 1 285 ? -20.876 12.615 3.732 1.00 41.69 285 ILE A C 1
ATOM 2260 O O . ILE A 1 285 ? -20.238 13.357 4.504 1.00 41.69 285 ILE A O 1
ATOM 2264 N N . PRO A 1 286 ? -21.458 13.019 2.590 1.00 40.44 286 PRO A N 1
ATOM 2265 C CA . PRO A 1 286 ? -21.386 14.390 2.130 1.00 40.44 286 PRO A CA 1
ATOM 2266 C C . PRO A 1 286 ? -21.541 15.313 3.332 1.00 40.44 286 PRO A C 1
ATOM 2268 O O . PRO A 1 286 ? -22.293 15.014 4.275 1.00 40.44 286 PRO A O 1
ATOM 2271 N N . HIS A 1 287 ? -20.782 16.403 3.351 1.00 42.03 287 HIS A N 1
ATOM 2272 C CA . HIS A 1 287 ? -21.159 17.557 4.149 1.00 42.03 287 HIS A CA 1
ATOM 2273 C C . HIS A 1 287 ? -22.530 18.041 3.636 1.00 42.03 287 HIS A C 1
ATOM 2275 O O . HIS A 1 287 ? -22.642 19.100 3.036 1.00 42.03 287 HIS A O 1
ATOM 2281 N N . GLU A 1 288 ? -23.585 17.244 3.822 1.00 49.00 288 GLU A N 1
ATOM 2282 C CA . GLU A 1 288 ? -24.905 17.762 4.075 1.00 49.00 288 GLU A CA 1
ATOM 2283 C C . GLU A 1 288 ? -24.681 18.702 5.245 1.00 49.00 288 GLU A C 1
ATOM 2285 O O . GLU A 1 288 ? -24.238 18.306 6.329 1.00 49.00 288 GLU A O 1
ATOM 2290 N N . THR A 1 289 ? -24.820 19.987 4.950 1.00 51.78 289 THR A N 1
ATOM 2291 C CA . THR A 1 289 ? -24.917 21.027 5.957 1.00 51.78 289 THR A CA 1
ATOM 2292 C C . THR A 1 289 ? -25.906 20.538 6.997 1.00 51.78 289 THR A C 1
ATOM 2294 O O . THR A 1 289 ? -27.080 20.356 6.671 1.00 51.78 289 THR A O 1
ATOM 2297 N N . LEU A 1 290 ? -25.409 20.279 8.210 1.00 64.06 290 LEU A N 1
ATOM 2298 C CA . LEU A 1 290 ? -26.261 19.927 9.334 1.00 64.06 290 LEU A CA 1
ATOM 2299 C C . LEU A 1 290 ? -27.339 21.005 9.440 1.00 64.06 290 LEU A C 1
ATOM 2301 O O . LEU A 1 290 ? -27.033 22.198 9.391 1.00 64.06 290 LEU A O 1
ATOM 2305 N N . THR A 1 291 ? -28.592 20.590 9.568 1.00 73.06 291 THR A N 1
ATOM 2306 C CA . THR A 1 291 ? -29.704 21.519 9.808 1.00 73.06 291 THR A CA 1
ATOM 2307 C C . THR A 1 291 ? -29.766 21.979 11.269 1.00 73.06 291 THR A C 1
ATOM 2309 O O . THR A 1 291 ? -30.540 22.876 11.611 1.00 73.06 291 THR A O 1
ATOM 2312 N N . LEU A 1 292 ? -28.956 21.363 12.137 1.00 75.81 292 LEU A N 1
ATOM 2313 C CA . LEU A 1 292 ? -28.795 21.720 13.543 1.00 75.81 292 LEU A CA 1
ATOM 2314 C C . LEU A 1 292 ? -28.140 23.095 13.733 1.00 75.81 292 LEU A C 1
ATOM 2316 O O . LEU A 1 292 ? -27.170 23.437 13.056 1.00 75.81 292 LEU A O 1
ATOM 2320 N N . THR A 1 293 ? -28.630 23.852 14.714 1.00 80.94 293 THR A N 1
ATOM 2321 C CA . THR A 1 293 ? -27.990 25.096 15.166 1.00 80.94 293 THR A CA 1
ATOM 2322 C C . THR A 1 293 ? -26.742 24.799 16.008 1.00 80.94 293 THR A C 1
ATOM 2324 O O . THR A 1 293 ? -26.562 23.687 16.509 1.00 80.94 293 THR A O 1
ATOM 2327 N N . GLU A 1 294 ? -25.865 25.791 16.201 1.00 76.12 294 GLU A N 1
ATOM 2328 C CA . GLU A 1 294 ? -24.663 25.626 17.040 1.00 76.12 294 GLU A CA 1
ATOM 2329 C C . GLU A 1 294 ? -25.007 25.205 18.480 1.00 76.12 294 GLU A C 1
ATOM 2331 O O . GLU A 1 294 ? -24.370 24.297 19.019 1.00 76.12 294 GLU A O 1
ATOM 2336 N N . ASP A 1 295 ? -26.064 25.780 19.061 1.00 76.75 295 ASP A N 1
ATOM 2337 C CA . ASP A 1 295 ? -26.540 25.447 20.410 1.00 76.75 295 ASP A CA 1
ATOM 2338 C C . ASP A 1 295 ? -27.010 23.987 20.523 1.00 76.75 295 ASP A C 1
ATOM 2340 O O . ASP A 1 295 ? -26.738 23.298 21.510 1.00 76.75 295 ASP A O 1
ATOM 2344 N N . GLU A 1 296 ? -27.687 23.475 19.494 1.00 77.56 296 GLU A N 1
ATOM 2345 C CA . GLU A 1 296 ? -28.140 22.083 19.447 1.00 77.56 296 GLU A CA 1
ATOM 2346 C C . GLU A 1 296 ? -26.965 21.120 19.310 1.00 77.56 296 GLU A C 1
ATOM 2348 O O . GLU A 1 296 ? -26.905 20.101 20.003 1.00 77.56 296 GLU A O 1
ATOM 2353 N N . ILE A 1 297 ? -25.992 21.462 18.461 1.00 75.75 297 ILE A N 1
ATOM 2354 C CA . ILE A 1 297 ? -24.755 20.692 18.320 1.00 75.75 297 ILE A CA 1
ATOM 2355 C C . ILE A 1 297 ? -24.019 20.636 19.663 1.00 75.75 297 ILE A C 1
ATOM 2357 O O . ILE A 1 297 ? -23.551 19.565 20.059 1.00 75.75 297 ILE A O 1
ATOM 2361 N N . GLU A 1 298 ? -23.921 21.748 20.396 1.00 75.94 298 GLU A N 1
ATOM 2362 C CA . GLU A 1 298 ? -23.338 21.744 21.740 1.00 75.94 298 GLU A CA 1
ATOM 2363 C C . GLU A 1 298 ? -24.122 20.875 22.726 1.00 75.94 298 GLU A C 1
ATOM 2365 O O . GLU A 1 298 ? -23.514 20.155 23.527 1.00 75.94 298 GLU A O 1
ATOM 2370 N N . ASN A 1 299 ? -25.454 20.902 22.670 1.00 80.69 299 ASN A N 1
ATOM 2371 C CA . ASN A 1 299 ? -26.290 20.083 23.539 1.00 80.69 299 ASN A CA 1
ATOM 2372 C C . ASN A 1 299 ? -26.091 18.582 23.266 1.00 80.69 299 ASN A C 1
ATOM 2374 O O . ASN A 1 299 ? -25.838 17.808 24.192 1.00 80.69 299 ASN A O 1
ATOM 2378 N N . PHE A 1 300 ? -26.081 18.168 21.996 1.00 81.50 300 PHE A N 1
ATOM 2379 C CA . PHE A 1 300 ? -25.806 16.777 21.624 1.00 81.50 300 PHE A CA 1
ATOM 2380 C C . PHE A 1 300 ? -24.376 16.348 21.965 1.00 81.50 300 PHE A C 1
ATOM 2382 O O . PHE A 1 300 ? -24.170 15.224 22.421 1.00 81.50 300 PHE A O 1
ATOM 2389 N N . LYS A 1 301 ? -23.382 17.240 21.851 1.00 80.69 301 LYS A N 1
ATOM 2390 C CA . LYS A 1 301 ? -22.015 16.972 22.336 1.00 80.69 301 LYS A CA 1
ATOM 2391 C C . LYS A 1 301 ? -21.978 16.734 23.847 1.00 80.69 301 LYS A C 1
ATOM 2393 O O . LYS A 1 301 ? -21.249 15.853 24.305 1.00 80.69 301 LYS A O 1
ATOM 2398 N N . LYS A 1 302 ? -22.746 17.497 24.634 1.00 83.44 302 LYS A N 1
ATOM 2399 C CA . LYS A 1 302 ? -22.869 17.280 26.087 1.00 83.44 302 LYS A CA 1
ATOM 2400 C C . LYS A 1 302 ? -23.511 15.924 26.382 1.00 83.44 302 LYS A C 1
ATOM 2402 O O . LYS A 1 302 ? -22.975 15.182 27.200 1.00 83.44 302 LYS A O 1
ATOM 2407 N N . GLN A 1 303 ? -24.587 15.567 25.680 1.00 81.12 303 GLN A N 1
ATOM 2408 C CA . GLN A 1 303 ? -25.229 14.252 25.811 1.00 81.12 303 GLN A CA 1
ATOM 2409 C C . GLN A 1 303 ? -24.273 13.107 25.462 1.00 81.12 303 GLN A C 1
ATOM 2411 O O . GLN A 1 303 ? -24.143 12.162 26.237 1.00 81.12 303 GLN A O 1
ATOM 2416 N N . TYR A 1 304 ? -23.533 13.226 24.358 1.00 83.19 304 TYR A N 1
ATOM 2417 C CA . TYR A 1 304 ? -22.525 12.243 23.968 1.00 83.19 304 TYR A CA 1
ATOM 2418 C C . TYR A 1 304 ? -21.469 12.040 25.062 1.00 83.19 304 TYR A C 1
ATOM 2420 O O . TYR A 1 304 ? -21.173 10.908 25.429 1.00 83.19 304 TYR A O 1
ATOM 2428 N N . LYS A 1 305 ? -20.951 13.126 25.652 1.00 83.81 305 LYS A N 1
ATOM 2429 C CA . LYS A 1 305 ? -19.978 13.048 26.757 1.00 83.81 305 LYS A CA 1
ATOM 2430 C C . LYS A 1 305 ? -20.537 12.386 28.018 1.00 83.81 305 LYS A C 1
ATOM 2432 O O . LYS A 1 305 ? -19.783 11.757 28.750 1.00 83.81 305 LYS A O 1
ATOM 2437 N N . ILE A 1 306 ? -21.835 12.525 28.290 1.00 82.50 306 ILE A N 1
ATOM 2438 C CA . ILE A 1 306 ? -22.486 11.830 29.412 1.00 82.50 306 ILE A CA 1
ATOM 2439 C C . ILE A 1 306 ? -22.525 10.318 29.145 1.00 82.50 306 ILE A C 1
ATOM 2441 O O . ILE A 1 306 ? -22.270 9.525 30.052 1.00 82.50 306 ILE A O 1
ATOM 2445 N N . LEU A 1 307 ? -22.810 9.921 27.902 1.00 80.12 307 LEU A N 1
ATOM 2446 C CA . LEU A 1 307 ? -22.828 8.518 27.481 1.00 80.12 307 LEU A CA 1
ATOM 2447 C C . LEU A 1 307 ? -21.427 7.902 27.445 1.00 80.12 307 LEU A C 1
ATOM 2449 O O . LEU A 1 307 ? -21.240 6.753 27.852 1.00 80.12 307 LEU A O 1
ATOM 2453 N N . ASP A 1 308 ? -20.430 8.683 27.041 1.00 83.44 308 ASP A N 1
ATOM 2454 C CA . ASP A 1 308 ? -19.017 8.323 27.103 1.00 83.44 308 ASP A CA 1
ATOM 2455 C C . ASP A 1 308 ? -18.405 8.694 28.465 1.00 83.44 308 ASP A C 1
ATOM 2457 O O . ASP A 1 308 ? -17.386 9.373 28.574 1.00 83.44 308 ASP A O 1
ATOM 2461 N N . SER A 1 309 ? -19.031 8.229 29.548 1.00 76.56 309 SER A N 1
ATOM 2462 C CA . SER A 1 309 ? 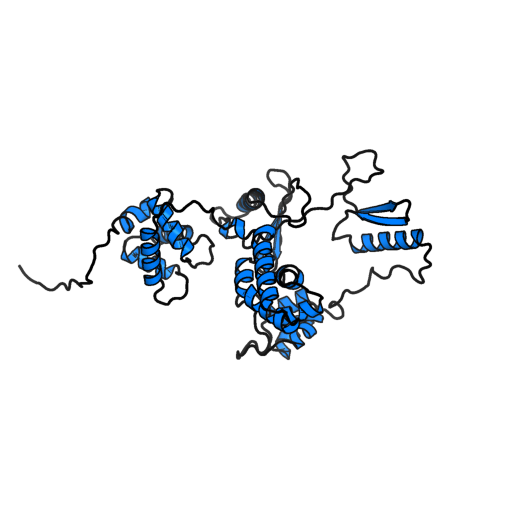-18.604 8.528 30.925 1.00 76.56 309 SER A CA 1
ATOM 2463 C C . SER A 1 309 ? -17.187 8.050 31.267 1.00 76.56 309 SER A C 1
ATOM 2465 O O . SER A 1 309 ? -16.601 8.512 32.246 1.00 76.56 309 SER A O 1
ATOM 2467 N N . LYS A 1 310 ? -16.625 7.131 30.470 1.00 77.25 310 LYS A N 1
ATOM 2468 C CA . LYS A 1 310 ? -15.238 6.658 30.604 1.00 77.25 310 LYS A CA 1
ATOM 2469 C C . LYS A 1 310 ? -14.251 7.414 29.707 1.00 77.25 310 LYS A C 1
ATOM 2471 O O . LYS A 1 310 ? -13.057 7.146 29.806 1.00 77.25 310 LYS A O 1
ATOM 2476 N N . ASN A 1 311 ? -14.729 8.356 28.889 1.00 76.81 311 ASN A N 1
ATOM 2477 C CA . ASN A 1 311 ? -13.934 9.148 27.953 1.00 76.81 311 ASN A CA 1
ATOM 2478 C C . ASN A 1 311 ? -13.074 8.264 27.029 1.00 76.81 311 ASN A C 1
ATOM 2480 O O . ASN A 1 311 ? -11.887 8.519 26.820 1.00 76.81 311 ASN A O 1
ATOM 2484 N N . GLU A 1 312 ? -13.682 7.186 26.533 1.00 74.00 312 GLU A N 1
ATOM 2485 C CA . GLU A 1 312 ? -13.069 6.230 25.607 1.00 74.00 312 GLU A CA 1
ATOM 2486 C C . GLU A 1 312 ? -13.060 6.779 24.169 1.00 74.00 312 GLU A C 1
ATOM 2488 O O . GLU A 1 312 ? -12.318 6.283 23.326 1.00 74.00 312 GLU A O 1
ATOM 2493 N N . GLY A 1 313 ? -13.836 7.835 23.898 1.00 72.94 313 GLY A N 1
ATOM 2494 C CA . GLY A 1 313 ? -13.953 8.491 22.599 1.00 72.94 313 GLY A CA 1
ATOM 2495 C C . GLY A 1 313 ? -15.059 7.915 21.716 1.00 72.94 313 GLY A C 1
ATOM 2496 O O . GLY A 1 313 ? -15.349 8.494 20.670 1.00 72.94 313 GLY A O 1
ATOM 2497 N N . PHE A 1 314 ? -15.714 6.832 22.146 1.00 78.19 314 PHE A N 1
ATOM 2498 C CA . PHE A 1 314 ? -16.724 6.100 21.383 1.00 78.19 314 PHE A CA 1
ATOM 2499 C C . PHE A 1 314 ? -17.814 5.463 22.263 1.00 78.19 314 PHE A C 1
ATOM 2501 O O . PHE A 1 314 ? -17.615 5.182 23.449 1.00 78.19 314 PHE A O 1
ATOM 2508 N N . LEU A 1 315 ? -18.975 5.169 21.667 1.00 82.06 315 LEU A N 1
ATOM 2509 C CA . LEU A 1 315 ? -20.076 4.446 22.311 1.00 82.06 315 LEU A CA 1
ATOM 2510 C C . LEU A 1 315 ? -20.252 3.050 21.707 1.00 82.06 315 LEU A C 1
ATOM 2512 O O . LEU A 1 315 ? -20.414 2.884 20.504 1.00 82.06 315 LEU A O 1
ATOM 2516 N N . THR A 1 316 ? -20.270 2.025 22.554 1.00 83.94 316 THR A N 1
ATOM 2517 C CA . THR A 1 316 ? -20.523 0.641 22.129 1.00 83.94 316 THR A CA 1
ATOM 2518 C C . THR A 1 316 ? -22.018 0.349 22.009 1.00 83.94 316 THR A C 1
ATOM 2520 O O . THR A 1 316 ? -22.845 1.031 22.620 1.00 83.94 316 THR A O 1
ATOM 2523 N N . TYR A 1 317 ? -22.365 -0.736 21.307 1.00 82.50 317 TYR A N 1
ATOM 2524 C CA . TYR A 1 317 ? -23.745 -1.233 21.213 1.00 82.50 317 TYR A CA 1
ATOM 2525 C C . TYR A 1 317 ? -24.443 -1.314 22.571 1.00 82.50 317 TYR A C 1
ATOM 2527 O O . TYR A 1 317 ? -25.563 -0.837 22.711 1.00 82.50 317 TYR A O 1
ATOM 2535 N N . ASN A 1 318 ? -23.775 -1.857 23.592 1.00 82.19 318 ASN A N 1
ATOM 2536 C CA . ASN A 1 318 ? -24.375 -2.025 24.916 1.00 82.19 318 ASN A CA 1
ATOM 2537 C C . ASN A 1 318 ? -24.713 -0.684 25.578 1.00 82.19 318 ASN A C 1
ATOM 2539 O O . ASN A 1 318 ? -25.799 -0.546 26.129 1.00 82.19 318 ASN A O 1
ATOM 2543 N N . ARG A 1 319 ? -23.838 0.323 25.470 1.00 82.69 319 ARG A N 1
ATOM 2544 C CA . ARG A 1 319 ? -24.102 1.664 26.019 1.00 82.69 319 ARG A CA 1
ATOM 2545 C C . ARG A 1 319 ? -25.265 2.352 25.325 1.00 82.69 319 ARG A C 1
ATOM 2547 O O . ARG A 1 319 ? -26.119 2.950 25.970 1.00 82.69 319 ARG A O 1
ATOM 2554 N N . VAL A 1 320 ? -25.293 2.261 24.002 1.00 80.50 320 VAL A N 1
ATOM 2555 C CA . VAL A 1 320 ? -26.370 2.832 23.190 1.00 80.50 320 VAL A CA 1
ATOM 2556 C C . VAL A 1 320 ? -27.677 2.106 23.497 1.00 80.50 320 VAL A C 1
ATOM 2558 O O . VAL A 1 320 ? -28.718 2.742 23.635 1.00 80.50 320 VAL A O 1
ATOM 2561 N N . ALA A 1 321 ? -27.611 0.788 23.699 1.00 81.38 321 ALA A N 1
ATOM 2562 C CA . ALA A 1 321 ? -28.746 -0.020 24.106 1.00 81.38 321 ALA A CA 1
ATOM 2563 C C . ALA A 1 321 ? -29.299 0.392 25.472 1.00 81.38 321 ALA A C 1
ATOM 2565 O O . ALA A 1 321 ? -30.507 0.559 25.615 1.00 81.38 321 ALA A O 1
ATOM 2566 N N . GLU A 1 322 ? -28.425 0.571 26.463 1.00 80.88 322 GLU A N 1
ATOM 2567 C CA . GLU A 1 322 ? -28.782 1.050 27.802 1.00 80.88 322 GLU A CA 1
ATOM 2568 C C . GLU A 1 322 ? -29.430 2.434 27.746 1.00 80.88 322 GLU A C 1
ATOM 2570 O O . GLU A 1 322 ? -30.477 2.648 28.356 1.00 80.88 322 GLU A O 1
ATOM 2575 N N . TYR A 1 323 ? -28.859 3.354 26.965 1.00 78.50 323 TYR A N 1
ATOM 2576 C CA . TYR A 1 323 ? -29.407 4.695 26.803 1.00 78.50 323 TYR A CA 1
ATOM 2577 C C . TYR A 1 323 ? -30.797 4.680 26.171 1.00 78.50 323 TYR A C 1
ATOM 2579 O O . TYR A 1 323 ? -31.734 5.236 26.741 1.00 78.50 323 TYR A O 1
ATOM 2587 N N . ILE A 1 324 ? -30.971 3.998 25.037 1.00 76.19 324 ILE A N 1
ATOM 2588 C CA . ILE A 1 324 ? -32.268 3.952 24.354 1.00 76.19 324 ILE A CA 1
ATOM 2589 C C . ILE A 1 324 ? -33.309 3.249 25.232 1.00 76.19 324 ILE A C 1
ATOM 2591 O O . ILE A 1 324 ? -34.440 3.718 25.315 1.00 76.19 324 ILE A O 1
ATOM 2595 N N . ARG A 1 325 ? -32.931 2.193 25.964 1.00 79.56 325 ARG A N 1
ATOM 2596 C CA . ARG A 1 325 ? -33.828 1.518 26.919 1.00 79.56 325 ARG A CA 1
ATOM 2597 C C . ARG A 1 325 ? -34.204 2.380 28.116 1.00 79.56 325 ARG A C 1
ATOM 2599 O O . ARG A 1 325 ? -35.321 2.264 28.606 1.00 79.56 325 ARG A O 1
ATOM 2606 N N . SER A 1 326 ? -33.313 3.263 28.570 1.00 74.94 326 SER A N 1
ATOM 2607 C CA . SER A 1 326 ? -33.634 4.210 29.647 1.00 74.94 326 SER A CA 1
ATOM 2608 C C . SER A 1 326 ? -34.734 5.201 29.254 1.00 74.94 326 SER A C 1
ATOM 2610 O O . SER A 1 326 ? -35.451 5.702 30.115 1.00 74.94 326 SER A O 1
ATOM 2612 N N . ILE A 1 327 ? -34.883 5.444 27.950 1.00 73.00 327 ILE A N 1
ATOM 2613 C CA . ILE A 1 327 ? -35.885 6.336 27.370 1.00 73.00 327 ILE A CA 1
ATOM 2614 C C . ILE A 1 327 ? -37.136 5.547 26.949 1.00 73.00 327 ILE A C 1
ATOM 2616 O O . ILE A 1 327 ? -38.259 6.012 27.128 1.00 73.00 327 ILE A O 1
ATOM 2620 N N . ASN A 1 328 ? -36.951 4.350 26.393 1.00 73.50 328 ASN A N 1
ATOM 2621 C CA . ASN A 1 328 ? -38.010 3.462 25.932 1.00 73.50 328 ASN A CA 1
ATOM 2622 C C . ASN A 1 328 ? -37.711 2.017 26.331 1.00 73.50 328 ASN A C 1
ATOM 2624 O O . ASN A 1 328 ? -36.992 1.291 25.641 1.00 73.50 328 ASN A O 1
ATOM 2628 N N . ASN A 1 329 ? -38.294 1.606 27.452 1.00 74.00 329 ASN A N 1
ATOM 2629 C CA . ASN A 1 329 ? -38.022 0.310 28.060 1.00 74.00 329 ASN A CA 1
ATOM 2630 C C . ASN A 1 329 ? -38.523 -0.880 27.212 1.00 74.00 329 ASN A C 1
ATOM 2632 O O . ASN A 1 329 ? -38.027 -1.991 27.377 1.00 74.00 329 ASN A O 1
ATOM 2636 N N . ASP A 1 330 ? -39.452 -0.646 26.277 1.00 74.62 330 ASP A N 1
ATOM 2637 C CA . ASP A 1 330 ? -40.111 -1.693 25.482 1.00 74.62 330 ASP A CA 1
ATOM 2638 C C . ASP A 1 330 ? -39.480 -1.913 24.094 1.00 74.62 330 ASP A C 1
ATOM 2640 O O . ASP A 1 330 ? -39.975 -2.721 23.302 1.00 74.62 330 ASP A O 1
ATOM 2644 N N . ILE A 1 331 ? -38.377 -1.224 23.777 1.00 78.12 331 ILE A N 1
ATOM 2645 C CA . ILE A 1 331 ? -37.722 -1.359 22.472 1.00 78.12 331 ILE A CA 1
ATOM 2646 C C . ILE A 1 331 ? -37.181 -2.779 22.247 1.00 78.12 331 ILE A C 1
ATOM 2648 O O . ILE A 1 331 ? -36.431 -3.340 23.059 1.00 78.12 331 ILE A O 1
ATOM 2652 N N . LYS A 1 332 ? -37.520 -3.378 21.101 1.00 81.06 332 LYS A N 1
ATOM 2653 C CA . LYS A 1 332 ? -37.071 -4.736 20.774 1.00 81.06 332 LYS A CA 1
ATOM 2654 C C . LYS A 1 332 ? -35.600 -4.745 20.372 1.00 81.06 332 LYS A C 1
ATOM 2656 O O . LYS A 1 332 ? -35.080 -3.806 19.774 1.00 81.06 332 LYS A O 1
ATOM 2661 N N . HIS A 1 333 ? -34.931 -5.874 20.610 1.00 75.56 333 HIS A N 1
ATOM 2662 C CA . HIS A 1 333 ? -33.541 -6.082 20.181 1.00 75.56 333 HIS A CA 1
ATOM 2663 C C . HIS A 1 333 ? -33.333 -5.853 18.675 1.00 75.56 333 HIS A C 1
ATOM 2665 O O . HIS A 1 333 ? -32.307 -5.313 18.272 1.00 75.56 333 HIS A O 1
ATOM 2671 N N . THR A 1 334 ? -34.308 -6.230 17.849 1.00 74.06 334 THR A N 1
ATOM 2672 C CA . THR A 1 334 ? -34.274 -6.024 16.396 1.00 74.06 334 THR A CA 1
ATOM 2673 C C . THR A 1 334 ? -34.314 -4.544 16.019 1.00 74.06 334 THR A C 1
ATOM 2675 O O . THR A 1 334 ? -33.577 -4.125 15.136 1.00 74.06 334 THR A O 1
ATOM 2678 N N . GLU A 1 335 ? -35.124 -3.742 16.709 1.00 74.81 335 GLU A N 1
ATOM 2679 C CA . GLU A 1 335 ? -35.250 -2.295 16.475 1.00 74.81 335 GLU A CA 1
ATOM 2680 C C . GLU A 1 335 ? -33.986 -1.563 16.923 1.00 74.81 335 GLU A C 1
ATOM 2682 O O . GLU A 1 335 ? -33.462 -0.715 16.204 1.00 74.81 335 GLU A O 1
ATOM 2687 N N . LEU A 1 336 ? -33.432 -1.964 18.068 1.00 78.19 336 LEU A N 1
ATOM 2688 C CA . LEU A 1 336 ? -32.195 -1.399 18.591 1.00 78.19 336 LEU A CA 1
ATOM 2689 C C . LEU A 1 336 ? -30.996 -1.686 17.680 1.00 78.19 336 LEU A C 1
ATOM 2691 O O . LEU A 1 336 ? -30.146 -0.824 17.478 1.00 78.19 336 LEU A O 1
ATOM 2695 N N . HIS A 1 337 ? -30.959 -2.876 17.081 1.00 76.00 337 HIS A N 1
ATOM 2696 C CA . HIS A 1 337 ? -29.961 -3.236 16.082 1.00 76.00 337 HIS A CA 1
ATOM 2697 C C . HIS A 1 337 ? -30.089 -2.411 14.794 1.00 76.00 337 HIS A C 1
ATOM 2699 O O . HIS A 1 337 ? -29.073 -2.059 14.196 1.00 76.00 337 HIS A O 1
ATOM 2705 N N . ILE A 1 338 ? -31.309 -2.074 14.365 1.00 74.75 338 ILE A N 1
ATOM 2706 C CA . ILE A 1 338 ? -31.523 -1.191 13.209 1.00 74.75 338 ILE A CA 1
ATOM 2707 C C . ILE A 1 338 ? -31.019 0.220 13.534 1.00 74.75 338 ILE A C 1
ATOM 2709 O O . ILE A 1 338 ? -30.230 0.756 12.762 1.00 74.75 338 ILE A O 1
ATOM 2713 N N . ILE A 1 339 ? -31.396 0.773 14.693 1.00 75.50 339 ILE A N 1
ATOM 2714 C CA . ILE A 1 339 ? -30.953 2.103 15.137 1.00 75.50 339 ILE A CA 1
ATOM 2715 C C . ILE A 1 339 ? -29.428 2.157 15.248 1.00 75.50 339 ILE A C 1
ATOM 2717 O O . ILE A 1 339 ? -28.804 3.052 14.688 1.00 75.50 339 ILE A O 1
ATOM 2721 N N . PHE A 1 340 ? -28.808 1.180 15.914 1.00 80.12 340 PHE A N 1
ATOM 2722 C CA . PHE A 1 340 ? -27.355 1.155 16.071 1.00 80.12 340 PHE A CA 1
ATOM 2723 C C . PHE A 1 340 ? -26.632 1.131 14.720 1.00 80.12 340 PHE A C 1
ATOM 2725 O O . PHE A 1 340 ? -25.711 1.910 14.514 1.00 80.12 340 PHE A O 1
ATOM 2732 N N . ASN A 1 341 ? -27.082 0.298 13.776 1.00 71.62 341 ASN A N 1
ATOM 2733 C CA . ASN A 1 341 ? -26.497 0.233 12.432 1.00 71.62 341 ASN A CA 1
ATOM 2734 C C . ASN A 1 341 ? -26.729 1.488 11.583 1.00 71.62 341 ASN A C 1
ATOM 2736 O O . ASN A 1 341 ? -26.061 1.657 10.564 1.00 71.62 341 ASN A O 1
ATOM 2740 N N . GLU A 1 342 ? -27.722 2.306 11.928 1.00 71.69 342 GLU A N 1
ATOM 2741 C CA . GLU A 1 342 ? -27.972 3.581 11.262 1.00 71.69 342 GLU A CA 1
ATOM 2742 C C . GLU A 1 342 ? -27.066 4.687 11.812 1.00 71.69 342 GLU A C 1
ATOM 2744 O O . GLU A 1 342 ? -26.664 5.571 11.054 1.00 71.69 342 GLU A O 1
ATOM 2749 N N . ILE A 1 343 ? -26.719 4.615 13.103 1.00 78.75 343 ILE A N 1
ATOM 2750 C CA . ILE A 1 343 ? -25.785 5.547 13.736 1.00 78.75 343 ILE A CA 1
ATOM 2751 C C . ILE A 1 343 ? -24.332 5.190 13.404 1.00 78.75 343 ILE A C 1
ATOM 2753 O O . ILE A 1 343 ? -23.571 6.078 13.050 1.00 78.75 343 ILE A O 1
ATOM 2757 N N . ASP A 1 344 ? -23.948 3.916 13.507 1.00 73.38 344 ASP A N 1
ATOM 2758 C CA . ASP A 1 344 ? -22.596 3.421 13.217 1.00 73.38 344 ASP A CA 1
ATOM 2759 C C . ASP A 1 344 ? -22.359 3.389 11.696 1.00 73.38 344 ASP A C 1
ATOM 2761 O O . ASP A 1 344 ? -22.546 2.376 11.008 1.00 73.38 344 ASP A O 1
ATOM 2765 N N . MET A 1 345 ? -22.024 4.553 11.140 1.00 64.75 345 MET A N 1
ATOM 2766 C CA . MET A 1 345 ? -21.910 4.757 9.698 1.00 64.75 345 MET A CA 1
ATOM 2767 C C . MET A 1 345 ? -20.605 4.181 9.148 1.00 64.75 345 MET A C 1
ATOM 2769 O O . MET A 1 345 ? -20.570 3.734 7.995 1.00 64.75 345 MET A O 1
ATOM 2773 N N . ASN A 1 346 ? -19.541 4.162 9.952 1.00 56.84 346 ASN A N 1
ATOM 2774 C CA . ASN A 1 346 ? -18.253 3.588 9.579 1.00 56.84 346 ASN A CA 1
ATOM 2775 C C . ASN A 1 346 ? -18.145 2.070 9.874 1.00 56.84 346 ASN A C 1
ATOM 2777 O O . ASN A 1 346 ? -17.236 1.430 9.329 1.00 56.84 346 ASN A O 1
ATOM 2781 N N . ARG A 1 347 ? -19.097 1.504 10.636 1.00 60.78 347 ARG A N 1
ATOM 2782 C CA . ARG A 1 347 ? -19.224 0.090 11.039 1.00 60.78 347 ARG A CA 1
ATOM 2783 C C . ARG A 1 347 ? -18.035 -0.494 11.775 1.00 60.78 347 ARG A C 1
ATOM 2785 O O . ARG A 1 347 ? -17.721 -1.679 11.642 1.00 60.78 347 ARG A O 1
ATOM 2792 N N . ASN A 1 348 ? -17.375 0.324 12.576 1.00 62.06 348 ASN A N 1
ATOM 2793 C CA . ASN A 1 348 ? -16.330 -0.136 13.484 1.00 62.06 348 ASN A CA 1
ATOM 2794 C C . ASN A 1 348 ? -16.913 -0.762 14.781 1.00 62.06 348 ASN A C 1
ATOM 2796 O O . ASN A 1 348 ? -16.146 -1.225 15.628 1.00 62.06 348 ASN A O 1
ATOM 2800 N N . GLY A 1 349 ? -18.247 -0.810 14.942 1.00 71.12 349 GLY A N 1
ATOM 2801 C CA . GLY A 1 349 ? -18.925 -1.286 16.154 1.00 71.12 349 GLY A CA 1
ATOM 2802 C C . GLY A 1 349 ? -18.908 -0.270 17.301 1.00 71.12 349 GLY A C 1
ATOM 2803 O O . GLY A 1 349 ? -19.208 -0.620 18.450 1.00 71.12 349 GLY A O 1
ATOM 2804 N N . GLN A 1 350 ? -18.525 0.969 17.001 1.00 80.56 350 GLN A N 1
ATOM 2805 C CA . GLN A 1 350 ? -18.232 2.051 17.924 1.00 80.56 350 GLN A CA 1
ATOM 2806 C C . GLN A 1 350 ? -18.771 3.373 17.362 1.00 80.56 350 GLN A C 1
ATOM 2808 O O . GLN A 1 350 ? -18.209 3.957 16.449 1.00 80.56 350 GLN A O 1
ATOM 2813 N N . ILE A 1 351 ? -19.825 3.907 17.965 1.00 80.88 351 ILE A N 1
ATOM 2814 C CA . ILE A 1 351 ? -20.379 5.190 17.534 1.00 80.88 351 ILE A CA 1
ATOM 2815 C C . ILE A 1 351 ? -19.461 6.320 17.989 1.00 80.88 351 ILE A C 1
ATOM 2817 O O . ILE A 1 351 ? -19.303 6.545 19.193 1.00 80.88 351 ILE A O 1
ATOM 2821 N N . GLU A 1 352 ? -18.914 7.056 17.032 1.00 80.75 352 GLU A N 1
ATOM 2822 C CA . GLU A 1 352 ? -18.103 8.248 17.274 1.00 80.75 352 GLU A CA 1
ATOM 2823 C C . GLU A 1 352 ? -18.976 9.516 17.370 1.00 80.75 352 GLU A C 1
ATOM 2825 O O . GLU A 1 352 ? -20.115 9.575 16.902 1.00 80.75 352 GLU A O 1
ATOM 2830 N N . MET A 1 353 ? -18.442 10.594 17.957 1.00 80.25 353 MET A N 1
ATOM 2831 C CA . MET A 1 353 ? -19.212 11.823 18.219 1.00 80.25 353 MET A CA 1
ATOM 2832 C C . MET A 1 353 ? -19.825 12.443 16.954 1.00 80.25 353 MET A C 1
ATOM 2834 O O . MET A 1 353 ? -20.947 12.946 16.986 1.00 80.25 353 MET A O 1
ATOM 2838 N N . HIS A 1 354 ? -19.095 12.432 15.836 1.00 73.88 354 HIS A N 1
ATOM 2839 C CA . HIS A 1 354 ? -19.596 12.981 14.571 1.00 73.88 354 HIS A CA 1
ATOM 2840 C C . HIS A 1 354 ? -20.744 12.142 13.999 1.00 73.88 354 HIS A C 1
ATOM 2842 O O . HIS A 1 354 ? -21.674 12.701 13.414 1.00 73.88 354 HIS A O 1
ATOM 2848 N N . GLU A 1 355 ? -20.726 10.832 14.238 1.00 76.81 355 GLU A N 1
ATOM 2849 C CA . GLU A 1 355 ? -21.779 9.918 13.814 1.00 76.81 355 GLU A CA 1
ATOM 2850 C C . GLU A 1 355 ? -23.053 10.116 14.627 1.00 76.81 355 GLU A C 1
ATOM 2852 O O . GLU A 1 355 ? -24.142 10.250 14.067 1.00 76.81 355 GLU A O 1
ATOM 2857 N N . PHE A 1 356 ? -22.897 10.257 15.944 1.00 81.88 356 PHE A N 1
ATOM 2858 C CA . PHE A 1 356 ? -23.990 10.575 16.853 1.00 81.88 356 PHE A CA 1
ATOM 2859 C C . PHE A 1 356 ? -24.690 11.893 16.482 1.00 81.88 356 PHE A C 1
ATOM 2861 O O . PHE A 1 356 ? -25.916 11.941 16.398 1.00 81.88 356 PHE A O 1
ATOM 2868 N N . ILE A 1 357 ? -23.928 12.959 16.203 1.00 80.50 357 ILE A N 1
ATOM 2869 C CA . ILE A 1 357 ? -24.491 14.271 15.832 1.00 80.50 357 ILE A CA 1
ATOM 2870 C C . ILE A 1 357 ? -25.248 14.195 14.500 1.00 80.50 357 ILE A C 1
ATOM 2872 O O . ILE A 1 357 ? -26.348 14.734 14.388 1.00 80.50 357 ILE A O 1
ATOM 2876 N N . ARG A 1 358 ? -24.696 13.503 13.496 1.00 73.88 358 ARG A N 1
ATOM 2877 C CA . ARG A 1 358 ? -25.363 13.323 12.195 1.00 73.88 358 ARG A CA 1
ATOM 2878 C C . ARG A 1 358 ? -26.652 12.519 12.318 1.00 73.88 358 ARG A C 1
ATOM 2880 O O . ARG A 1 358 ? -27.638 12.839 11.660 1.00 73.88 358 ARG A O 1
ATOM 2887 N N . PHE A 1 359 ? -26.667 11.494 13.162 1.00 78.56 359 PHE A N 1
ATOM 2888 C CA . PHE A 1 359 ? -27.891 10.751 13.428 1.00 78.56 359 PHE A CA 1
ATOM 2889 C C . PHE A 1 359 ? -28.973 11.638 14.060 1.00 78.56 359 PHE A C 1
ATOM 2891 O O . PHE A 1 359 ? -30.123 11.606 13.622 1.00 78.56 359 PHE A O 1
ATOM 2898 N N . MET A 1 360 ? -28.604 12.490 15.022 1.00 79.50 360 MET A N 1
ATOM 2899 C CA . MET A 1 360 ? -29.541 13.440 15.636 1.00 79.50 360 MET A CA 1
ATOM 2900 C C . MET A 1 360 ? -30.086 14.467 14.631 1.00 79.50 360 MET A C 1
ATOM 2902 O O . MET A 1 360 ? -31.279 14.773 14.652 1.00 79.50 360 MET A O 1
ATOM 2906 N N . ASP A 1 361 ? -29.258 14.935 13.696 1.00 77.31 361 ASP A N 1
ATOM 2907 C CA . ASP A 1 361 ? -29.695 15.811 12.600 1.00 77.31 361 ASP A CA 1
ATOM 2908 C C . ASP A 1 361 ? -30.697 15.116 11.658 1.00 77.31 361 ASP A C 1
ATOM 2910 O O . ASP A 1 361 ? -31.718 15.699 11.287 1.00 77.31 361 ASP A O 1
ATOM 2914 N N . LYS A 1 362 ? -30.487 13.831 11.334 1.00 71.25 362 LYS A N 1
ATOM 2915 C CA . LYS A 1 362 ? -31.429 13.029 10.525 1.00 71.25 362 LYS A CA 1
ATOM 2916 C C . LYS A 1 362 ? -32.767 12.775 11.221 1.00 71.25 362 LYS A C 1
ATOM 2918 O O . LYS A 1 362 ? -33.811 12.756 10.563 1.00 71.25 362 LYS A O 1
ATOM 2923 N N . ILE A 1 363 ? -32.758 12.591 12.544 1.00 72.19 363 ILE A N 1
ATOM 2924 C CA . ILE A 1 363 ? -33.991 12.488 13.338 1.00 72.19 363 ILE A CA 1
ATOM 2925 C C . ILE A 1 363 ? -34.775 13.800 13.257 1.00 72.19 363 ILE A C 1
ATOM 2927 O O . ILE A 1 363 ? -35.983 13.776 13.002 1.00 72.19 363 ILE A O 1
ATOM 2931 N N . LYS A 1 364 ? -34.096 14.938 13.447 1.00 71.38 364 LYS A N 1
ATOM 2932 C CA . LYS A 1 364 ? -34.726 16.264 13.441 1.00 71.38 364 LYS A CA 1
ATOM 2933 C C . LYS A 1 364 ? -35.267 16.643 12.061 1.00 71.38 364 LYS A C 1
ATOM 2935 O O . LYS A 1 364 ? -36.411 17.079 11.953 1.00 71.38 364 LYS A O 1
ATOM 2940 N N . SER A 1 365 ? -34.469 16.450 11.012 1.00 67.88 365 SER A N 1
ATOM 2941 C CA . SER A 1 365 ? -34.821 16.800 9.628 1.00 67.88 365 SER A CA 1
ATOM 2942 C C . SER A 1 365 ? -35.881 15.888 9.004 1.00 67.88 365 SER A C 1
ATOM 2944 O O . SER A 1 365 ? -36.381 16.175 7.919 1.00 67.88 365 SER A O 1
ATOM 2946 N N . GLY A 1 366 ? -36.268 14.801 9.675 1.00 62.94 366 GLY A N 1
ATOM 2947 C CA . GLY A 1 366 ? -37.335 13.943 9.180 1.00 62.94 366 GLY A CA 1
ATOM 2948 C C . GLY A 1 366 ? -36.887 12.915 8.128 1.00 62.94 366 GLY A C 1
ATOM 2949 O O . GLY A 1 366 ? -37.743 12.273 7.526 1.00 62.94 366 GLY A O 1
ATOM 2950 N N . THR A 1 367 ? -35.579 12.743 7.914 1.00 57.91 367 THR A N 1
ATOM 2951 C CA . THR A 1 367 ? -34.999 11.913 6.838 1.00 57.91 367 THR A CA 1
ATOM 2952 C C . THR A 1 367 ? -34.556 10.512 7.268 1.00 57.91 367 THR A C 1
ATOM 2954 O O . THR A 1 367 ? -34.249 9.683 6.412 1.00 57.91 367 THR A O 1
ATOM 2957 N N . SER A 1 368 ? -34.522 10.206 8.568 1.00 58.78 368 SER A N 1
ATOM 2958 C CA . SER A 1 368 ? -34.164 8.867 9.058 1.00 58.78 368 SER A CA 1
ATOM 2959 C C . SER A 1 368 ? -35.303 7.847 8.895 1.00 58.78 368 SER A C 1
ATOM 2961 O O . SER A 1 368 ? -36.457 8.076 9.262 1.00 58.78 368 SER A O 1
ATOM 2963 N N . ASN A 1 369 ? -34.976 6.650 8.406 1.00 53.94 369 ASN A N 1
ATOM 2964 C CA . ASN A 1 369 ? -35.964 5.580 8.255 1.00 53.94 369 ASN A CA 1
ATOM 2965 C C . ASN A 1 369 ? -36.435 5.015 9.606 1.00 53.94 369 ASN A C 1
ATOM 2967 O O . ASN A 1 369 ? -37.489 4.391 9.646 1.00 53.94 369 ASN A O 1
ATOM 2971 N N . THR A 1 370 ? -35.723 5.258 10.713 1.00 56.25 370 THR A N 1
ATOM 2972 C CA . THR A 1 370 ? -36.119 4.841 12.073 1.00 56.25 370 THR A CA 1
ATOM 2973 C C . THR A 1 370 ? -36.875 5.918 12.856 1.00 56.25 370 THR A C 1
ATOM 2975 O O . THR A 1 370 ? -37.149 5.743 14.041 1.00 56.25 370 THR A O 1
ATOM 2978 N N . ILE A 1 371 ? -37.301 7.009 12.213 1.00 53.03 371 ILE A N 1
ATOM 2979 C CA . ILE A 1 371 ? -38.036 8.115 12.856 1.00 53.03 371 ILE A CA 1
ATOM 2980 C C . ILE A 1 371 ? -39.265 7.668 13.650 1.00 53.03 371 ILE A C 1
ATOM 2982 O O . ILE A 1 371 ? -39.574 8.246 14.689 1.00 53.03 371 ILE A O 1
ATOM 2986 N N . HIS A 1 372 ? -39.979 6.646 13.185 1.00 56.12 372 HIS A N 1
ATOM 2987 C CA . HIS A 1 372 ? -41.155 6.113 13.875 1.00 56.12 372 HIS A CA 1
ATOM 2988 C C . HIS A 1 372 ? -40.798 5.335 15.155 1.00 56.12 372 HIS A C 1
ATOM 2990 O O . HIS A 1 372 ? -41.634 5.229 16.044 1.00 56.12 372 HIS A O 1
ATOM 2996 N N . LEU A 1 373 ? -39.560 4.844 15.269 1.00 53.50 373 LEU A N 1
ATOM 2997 C CA . LEU A 1 373 ? -39.028 4.166 16.455 1.00 53.50 373 LEU A CA 1
ATOM 2998 C C . LEU A 1 373 ? -38.424 5.155 17.466 1.00 53.50 373 LEU A C 1
ATOM 3000 O O . LEU A 1 373 ? -38.312 4.834 18.646 1.00 53.50 373 LEU A O 1
ATOM 3004 N N . THR A 1 374 ? -38.034 6.352 17.014 1.00 51.62 374 THR A N 1
ATOM 3005 C CA . THR A 1 374 ? -37.318 7.348 17.826 1.00 51.62 374 THR A CA 1
ATOM 3006 C C . THR A 1 374 ? -38.153 8.575 18.198 1.00 51.62 374 THR A C 1
ATOM 3008 O O . THR A 1 374 ? -37.931 9.125 19.273 1.00 51.62 374 THR A O 1
ATOM 3011 N N . LYS A 1 375 ? -39.154 9.000 17.409 1.00 47.09 375 LYS A N 1
ATOM 3012 C CA . LYS A 1 375 ? -39.984 10.189 17.723 1.00 47.09 375 LYS A CA 1
ATOM 3013 C C . LYS A 1 375 ? -40.788 10.064 19.016 1.00 47.09 375 LYS A C 1
ATOM 3015 O O . LYS A 1 375 ? -40.917 11.055 19.725 1.00 47.09 375 LYS A O 1
ATOM 3020 N N . SER A 1 376 ? -41.283 8.873 19.356 1.00 43.34 376 SER A N 1
ATOM 3021 C CA . SER A 1 376 ? -41.995 8.635 20.623 1.00 43.34 376 SER A CA 1
ATOM 3022 C C . SER A 1 376 ? -41.078 8.654 21.850 1.00 43.34 376 SER A C 1
ATOM 3024 O O . SER A 1 376 ? -41.565 8.754 22.970 1.00 43.34 376 SER A O 1
ATOM 3026 N N . SER A 1 377 ? -39.763 8.540 21.652 1.00 45.34 377 SER A N 1
ATOM 3027 C CA . SER A 1 377 ? -38.777 8.357 22.723 1.00 45.34 377 SER A CA 1
ATOM 3028 C C . SER A 1 377 ? -37.876 9.587 22.889 1.00 45.34 377 SER A C 1
ATOM 3030 O O . SER A 1 377 ? -37.627 10.031 24.000 1.00 45.34 377 SER A O 1
ATOM 3032 N N . ILE A 1 378 ? -37.434 10.197 21.791 1.00 45.59 378 ILE A N 1
ATOM 3033 C CA . ILE A 1 378 ? -36.452 11.294 21.768 1.00 45.59 378 ILE A CA 1
ATOM 3034 C C . ILE A 1 378 ? -37.140 12.668 21.614 1.00 45.59 378 ILE A C 1
ATOM 3036 O O . ILE A 1 378 ? -36.574 13.689 21.991 1.00 45.59 378 ILE A O 1
ATOM 3040 N N . GLY A 1 379 ? -38.392 12.710 21.135 1.00 37.69 379 GLY A N 1
ATOM 3041 C CA . GLY A 1 379 ? -39.143 13.945 20.858 1.00 37.69 379 GLY A CA 1
ATOM 3042 C C . GLY A 1 379 ? -39.548 14.797 22.072 1.00 37.69 379 GLY A C 1
ATOM 3043 O O . GLY A 1 379 ? -40.028 15.904 21.870 1.00 37.69 379 GLY A O 1
ATOM 3044 N N . ASN A 1 380 ? -39.331 14.325 23.305 1.00 36.44 380 ASN A N 1
ATOM 3045 C CA . ASN A 1 380 ? -39.643 15.058 24.544 1.00 36.44 380 ASN A CA 1
ATOM 3046 C C . ASN A 1 380 ? -38.412 15.702 25.214 1.00 36.44 380 ASN A C 1
ATOM 3048 O O . ASN A 1 380 ? -38.490 16.125 26.364 1.00 36.44 380 ASN A O 1
ATOM 3052 N N . LEU A 1 381 ? -37.268 15.779 24.529 1.00 40.72 381 LEU A N 1
ATOM 3053 C CA . LEU A 1 381 ? -36.060 16.439 25.040 1.00 40.72 381 LEU A CA 1
ATOM 3054 C C . LEU A 1 381 ? -36.129 17.971 24.873 1.00 40.72 381 LEU A C 1
ATOM 3056 O O . LEU A 1 381 ? -35.233 18.579 24.292 1.00 40.72 381 LEU A O 1
ATOM 3060 N N . GLU A 1 382 ? -37.172 18.604 25.414 1.00 27.95 382 GLU A N 1
ATOM 3061 C CA . GLU A 1 382 ? -37.029 19.972 25.918 1.00 27.95 382 GLU A CA 1
ATOM 3062 C C . GLU A 1 382 ? -36.406 19.893 27.316 1.00 27.95 382 GLU A C 1
ATOM 3064 O O . GLU A 1 382 ? -36.734 19.035 28.135 1.00 27.95 382 GLU A O 1
ATOM 3069 N N . VAL A 1 383 ? -35.415 20.747 27.544 1.00 30.47 383 VAL A N 1
ATOM 3070 C CA . VAL A 1 383 ? -34.583 20.778 28.743 1.00 30.47 383 VAL A CA 1
ATOM 3071 C C . VAL A 1 383 ? -35.447 21.123 29.954 1.00 30.47 383 VAL A C 1
ATOM 3073 O O . VAL A 1 383 ? -35.695 22.297 30.209 1.00 30.47 383 VAL A O 1
ATOM 3076 N N . ASP A 1 384 ? -35.849 20.122 30.739 1.00 25.81 384 ASP A N 1
ATOM 3077 C CA . ASP A 1 384 ? -36.319 20.389 32.096 1.00 25.81 384 ASP A CA 1
ATOM 3078 C C . ASP A 1 384 ? -35.087 20.564 32.990 1.00 25.81 384 ASP A C 1
ATOM 3080 O O . ASP A 1 384 ? -34.373 19.630 33.380 1.00 25.81 384 ASP A O 1
ATOM 3084 N N . SER A 1 385 ? -34.755 21.830 33.204 1.00 33.97 385 SER A N 1
ATOM 3085 C CA . SER A 1 385 ? -33.664 22.277 34.046 1.00 33.97 385 SER A CA 1
ATOM 3086 C C . SER A 1 385 ? -33.924 21.890 35.502 1.00 33.97 385 SER A C 1
ATOM 3088 O O . SER A 1 385 ? -34.562 22.625 36.250 1.00 33.97 385 SER A O 1
ATOM 3090 N N . GLY A 1 386 ? -33.331 20.781 35.935 1.00 32.53 386 GLY A N 1
ATOM 3091 C CA . GLY A 1 386 ? -32.968 20.578 37.332 1.00 32.53 386 GLY A CA 1
ATOM 3092 C C . GLY A 1 386 ? -33.699 19.458 38.071 1.00 32.53 386 GLY A C 1
ATOM 3093 O O . GLY A 1 386 ? -34.914 19.356 38.086 1.00 32.53 386 GLY A O 1
ATOM 3094 N N . HIS A 1 387 ? -32.880 18.714 38.818 1.00 27.16 387 HIS A N 1
ATOM 3095 C CA . HIS A 1 387 ? -33.219 17.802 39.914 1.00 27.16 387 HIS A CA 1
ATOM 3096 C C . HIS A 1 387 ? -33.609 16.362 39.552 1.00 27.1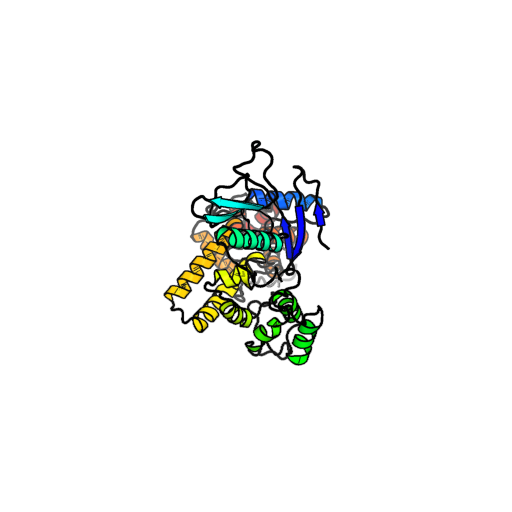6 387 HIS A C 1
ATOM 3098 O O . HIS A 1 387 ? -34.762 16.003 39.342 1.00 27.16 387 HIS A O 1
ATOM 3104 N N . LEU A 1 388 ? -32.617 15.481 39.719 1.00 27.36 388 LEU A N 1
ATOM 3105 C CA . LEU A 1 388 ? -32.829 14.102 40.147 1.00 27.36 388 LEU A CA 1
ATOM 3106 C C . LEU A 1 388 ? -33.586 14.090 41.488 1.00 27.36 388 LEU A C 1
ATOM 3108 O O . LEU A 1 388 ? -33.005 14.373 42.537 1.00 27.36 388 LEU A O 1
ATOM 3112 N N . LYS A 1 389 ? -34.858 13.686 41.482 1.00 26.22 389 LYS A N 1
ATOM 3113 C CA . LYS A 1 389 ? -35.505 13.121 42.673 1.00 26.22 389 LYS A CA 1
ATOM 3114 C C . LYS A 1 389 ? -36.029 11.722 42.376 1.00 26.22 389 LYS A C 1
ATOM 3116 O O . LYS A 1 389 ? -36.954 11.534 41.594 1.00 26.22 389 LYS A O 1
ATOM 3121 N N . LYS A 1 390 ? -35.452 10.745 43.083 1.00 28.72 390 LYS A N 1
ATOM 3122 C CA . LYS A 1 390 ? -36.053 9.429 43.325 1.00 28.72 390 LYS A CA 1
ATOM 3123 C C . LYS A 1 390 ? -37.442 9.636 43.934 1.00 28.72 390 LYS A C 1
ATOM 3125 O O . LYS A 1 390 ? -37.540 10.191 45.027 1.00 28.72 390 LYS A O 1
ATOM 3130 N N . ARG A 1 391 ? -38.502 9.144 43.290 1.00 27.67 391 ARG A N 1
ATOM 3131 C CA . ARG A 1 391 ? -39.749 8.839 44.003 1.00 27.67 391 ARG A CA 1
ATOM 3132 C C . ARG A 1 391 ? -39.593 7.472 44.661 1.00 27.67 391 ARG A C 1
ATOM 3134 O O . ARG A 1 391 ? -39.706 6.437 44.017 1.00 27.67 391 ARG A O 1
ATOM 3141 N N . SER A 1 392 ? -39.280 7.494 45.952 1.00 30.31 392 SER A N 1
ATOM 3142 C CA . SER A 1 392 ? -39.504 6.383 46.871 1.00 30.31 392 SER A CA 1
ATOM 3143 C C . SER A 1 392 ? -41.010 6.201 47.058 1.00 30.31 392 SER A C 1
ATOM 3145 O O . SER A 1 392 ? -41.675 7.104 47.565 1.00 30.31 392 SER A O 1
ATOM 3147 N N . GLY A 1 393 ? -41.547 5.054 46.649 1.00 31.58 393 GLY A N 1
ATOM 3148 C CA . GLY A 1 393 ? -42.890 4.633 47.032 1.00 31.58 393 GLY A CA 1
ATOM 3149 C C . GLY A 1 393 ? -42.885 4.131 48.474 1.00 31.58 393 GLY A C 1
ATOM 3150 O O . GLY A 1 393 ? -42.254 3.117 48.767 1.00 31.58 393 GLY A O 1
ATOM 3151 N N . HIS A 1 394 ? -43.559 4.859 49.359 1.00 31.81 394 HIS A N 1
ATOM 3152 C CA . HIS A 1 394 ? -44.108 4.379 50.628 1.00 31.81 394 HIS A CA 1
ATOM 3153 C C . HIS A 1 394 ? -45.405 5.148 50.886 1.00 31.81 394 HIS A C 1
ATOM 3155 O O . HIS A 1 394 ? -45.409 6.376 50.822 1.00 31.81 394 HIS A O 1
ATOM 3161 N N . GLY A 1 395 ? -46.477 4.416 51.177 1.00 27.45 395 GLY A N 1
ATOM 3162 C CA . GLY A 1 395 ? -47.774 4.958 51.570 1.00 27.45 395 GLY A CA 1
ATOM 3163 C C . GLY A 1 395 ? -48.875 3.930 51.345 1.00 27.45 395 GLY A C 1
ATOM 3164 O O . GLY A 1 395 ? -49.359 3.797 50.228 1.00 27.45 395 GLY A O 1
ATOM 3165 N N . ALA A 1 396 ? -49.163 3.174 52.400 1.00 34.44 396 ALA A N 1
ATOM 3166 C CA . ALA A 1 396 ? -50.185 2.144 52.516 1.00 34.44 396 ALA A CA 1
ATOM 3167 C C . ALA A 1 396 ? -51.595 2.728 52.753 1.00 34.44 396 ALA A C 1
ATOM 3169 O O . ALA A 1 396 ? -51.710 3.890 53.135 1.00 34.44 396 ALA A O 1
ATOM 3170 N N . ASP A 1 397 ? -52.583 1.846 52.575 1.00 35.94 397 ASP A N 1
ATOM 3171 C CA . ASP A 1 397 ? -53.936 1.790 53.156 1.00 35.94 397 ASP A CA 1
ATOM 3172 C C . ASP A 1 397 ? -54.911 2.967 52.949 1.00 35.94 397 ASP A C 1
ATOM 3174 O O . ASP A 1 397 ? -54.814 4.002 53.602 1.00 35.94 397 ASP A O 1
ATOM 3178 N N . GLU A 1 398 ? -55.918 2.735 52.094 1.00 34.81 398 GLU A N 1
ATOM 3179 C CA . GLU A 1 398 ? -57.345 2.581 52.467 1.00 34.81 398 GLU A CA 1
ATOM 3180 C C . GLU A 1 398 ? -58.103 1.778 51.395 1.00 34.81 398 GLU A C 1
ATOM 3182 O O . GLU A 1 398 ? -57.823 1.984 50.188 1.00 34.81 398 GLU A O 1
#

Secondary structure (DSSP, 8-state):
--EEES--TTS--EEEEEETTEEEEE---------SS----HHHHHHHHHHHTTTS-TT----GGG-----------B--TT-S-TT--BSSEEEEE-TT--EEEEE--GGGHHHHHHHHHHHHHHHTT---SS---GGG-PPTT-TT--SSHHHHHHHHTT---HHHHHHHHHHHGGGHHHHHTTPPB-SSSSS-B--BSSTTS--BHHHHHHHHHTT--SHHIIIIIIS-HHHH-HHHHHHHHHHHHHHHHHHHT--HHHHHHHHHHHHHHHHHTS-SGGGS-------S-HHHHHHHHHHHHHHTTT--SEEEHHHHHHHHHHH-TT--HHHHHHHHHHH-SS-SSEEEHHHHHHHHHHHHHT--TTHHHHHHHHTT-----S------------